Protein AF-A0A8T4CKK7-F1 (afdb_monomer_lite)

Foldseek 3Di:
DDDDDPDPPPPPPPPPPPPPPFDDFPEPEEAEAAFEKEFPEAQEDPGQEHYEYAAANYEYHPCQHEQEDQQDPRHESYEYDDPPAAHEHYEYENYEFENECERYEEDLSYEHYEYAHYEYYHYQAPEEYNYPHYEAFLYEYEPNHFYHDPAAHKAAFFFKDAPNDTDGGMGGYEYPPDDADDADPVQFHAAKDWTDDDPHIYIHRTYGPDHSVRIGTDDGDQQDFDDPDPPPDGPPVPRDPDDDDPDDDDDDDDDDDDDDDDDDDDDDDDDLQPFAAPLQPAPQLLSLLSSAAEEEQDPLQVVLSSNGGVRHDYQPPDDDPAAYEYAEDVVRHVVNVVCQVVAPFRAELPPVHPQKKKWTKDWDWDPPDSMTTIHMYIYQYHSDSNNSQLSSSVSSVDNHRDPHMFMWGQDPVGIDGD

Structure (mmCIF, N/CA/C/O backbone):
data_AF-A0A8T4CKK7-F1
#
_entry.id   AF-A0A8T4CKK7-F1
#
loop_
_atom_site.group_PDB
_atom_site.id
_atom_site.type_symbol
_atom_site.label_atom_id
_atom_site.label_alt_id
_atom_site.label_comp_id
_atom_site.label_asym_id
_atom_site.label_entity_id
_atom_site.label_seq_id
_atom_site.pdbx_PDB_ins_code
_atom_site.Cartn_x
_atom_site.Cartn_y
_atom_site.Cartn_z
_atom_site.occupancy
_atom_site.B_iso_or_equiv
_atom_site.auth_seq_id
_atom_site.auth_comp_id
_atom_site.auth_asym_id
_atom_site.auth_atom_id
_atom_site.pdbx_PDB_model_num
ATOM 1 N N . MET A 1 1 ? -18.896 74.310 10.306 1.00 35.25 1 MET A N 1
ATOM 2 C CA . MET A 1 1 ? -18.563 73.576 9.065 1.00 35.25 1 MET A CA 1
ATOM 3 C C . MET A 1 1 ? -17.239 72.853 9.279 1.00 35.25 1 MET A C 1
ATOM 5 O O . MET A 1 1 ? -16.317 73.516 9.717 1.00 35.25 1 MET A O 1
ATOM 9 N N . LYS A 1 2 ? -17.204 71.536 9.005 1.00 32.41 2 LYS A N 1
ATOM 10 C CA . LYS A 1 2 ? -16.038 70.664 8.698 1.00 32.41 2 LYS A CA 1
ATOM 11 C C . LYS A 1 2 ? -14.847 70.724 9.686 1.00 32.41 2 LYS A C 1
ATOM 13 O O . LYS A 1 2 ? -14.092 71.680 9.689 1.00 32.41 2 LYS A O 1
ATOM 18 N N . ARG A 1 3 ? -14.720 69.784 10.639 1.00 35.50 3 ARG A N 1
ATOM 19 C CA . ARG A 1 3 ? -14.014 68.477 10.517 1.00 35.50 3 ARG A CA 1
ATOM 20 C C . ARG A 1 3 ? -12.687 68.597 9.760 1.00 35.50 3 ARG A C 1
ATOM 22 O O . ARG A 1 3 ? -12.764 68.867 8.577 1.00 35.50 3 ARG A O 1
ATOM 29 N N . PHE A 1 4 ? -11.554 68.292 10.400 1.00 32.53 4 PHE A N 1
ATOM 30 C CA . PHE A 1 4 ? -10.566 67.327 9.890 1.00 32.53 4 PHE A CA 1
ATOM 31 C C . PHE A 1 4 ? -9.654 66.855 11.034 1.00 32.53 4 PHE A C 1
ATOM 33 O O . PHE A 1 4 ? -8.849 67.602 11.579 1.00 32.53 4 PHE A O 1
ATOM 40 N N . LEU A 1 5 ? -9.866 65.593 11.405 1.00 33.59 5 LEU A N 1
ATOM 41 C CA . LEU A 1 5 ? -8.996 64.763 12.225 1.00 33.59 5 LEU A CA 1
ATOM 42 C C . LEU A 1 5 ? -7.778 64.417 11.351 1.00 33.59 5 LEU A C 1
ATOM 44 O O . LEU A 1 5 ? -7.959 63.859 10.268 1.00 33.59 5 LEU A O 1
ATOM 48 N N . ILE A 1 6 ? -6.564 64.765 11.774 1.00 33.56 6 ILE A N 1
ATOM 49 C CA . ILE A 1 6 ? -5.338 64.292 11.118 1.00 33.56 6 ILE A CA 1
ATOM 50 C C . ILE A 1 6 ? -5.093 62.872 11.635 1.00 33.56 6 ILE A C 1
ATOM 52 O O . ILE A 1 6 ? -4.563 62.675 12.724 1.00 33.56 6 ILE A O 1
ATOM 56 N N . LEU A 1 7 ? -5.560 61.884 10.872 1.00 32.44 7 LEU A N 1
ATOM 57 C CA . LEU A 1 7 ? -5.192 60.481 11.034 1.00 32.44 7 LEU A CA 1
ATOM 58 C C . LEU A 1 7 ? -3.838 60.290 10.347 1.00 32.44 7 LEU A C 1
ATOM 60 O O . LEU A 1 7 ? -3.738 60.352 9.123 1.00 32.44 7 LEU A O 1
ATOM 64 N N . ALA A 1 8 ? -2.794 60.098 11.150 1.00 34.31 8 ALA A N 1
ATOM 65 C CA . ALA A 1 8 ? -1.511 59.613 10.672 1.00 34.31 8 ALA A CA 1
ATOM 66 C C . ALA A 1 8 ? -1.708 58.180 10.153 1.00 34.31 8 ALA A C 1
ATOM 68 O O . ALA A 1 8 ? -1.887 57.246 10.932 1.00 34.31 8 ALA A O 1
ATOM 69 N N . ILE A 1 9 ? -1.721 58.017 8.830 1.00 35.22 9 ILE A N 1
ATOM 70 C CA . ILE A 1 9 ? -1.641 56.708 8.185 1.00 35.22 9 ILE A CA 1
ATOM 71 C C . ILE A 1 9 ? -0.194 56.247 8.344 1.00 35.22 9 ILE A C 1
ATOM 73 O O . ILE A 1 9 ? 0.696 56.659 7.602 1.00 35.22 9 ILE A O 1
ATOM 77 N N . VAL A 1 10 ? 0.049 55.418 9.357 1.00 39.38 10 VAL A N 1
ATOM 78 C CA . VAL A 1 10 ? 1.228 54.556 9.392 1.00 39.38 10 VAL A CA 1
ATOM 79 C C . VAL A 1 10 ? 1.029 53.549 8.265 1.00 39.38 10 VAL A C 1
ATOM 81 O O . VAL A 1 10 ? 0.168 52.676 8.351 1.00 39.38 10 VAL A O 1
ATOM 84 N N . ALA A 1 11 ? 1.784 53.713 7.180 1.00 36.56 11 ALA A N 1
ATOM 85 C CA . ALA A 1 11 ? 1.929 52.696 6.153 1.00 36.56 11 ALA A CA 1
ATOM 86 C C . ALA A 1 11 ? 2.651 51.498 6.782 1.00 36.56 11 ALA A C 1
ATOM 88 O O . ALA A 1 11 ? 3.875 51.402 6.753 1.00 36.56 11 ALA A O 1
ATOM 89 N N . LEU A 1 12 ? 1.880 50.612 7.411 1.00 35.66 12 LEU A N 1
ATOM 90 C CA . LEU A 1 12 ? 2.336 49.279 7.756 1.00 35.66 12 LEU A CA 1
ATOM 91 C C . LEU A 1 12 ? 2.421 48.528 6.428 1.00 35.66 12 LEU A C 1
ATOM 93 O O . LEU A 1 12 ? 1.414 48.067 5.894 1.00 35.66 12 LEU A O 1
ATOM 97 N N . SER A 1 13 ? 3.616 48.507 5.842 1.00 38.84 13 SER A N 1
ATOM 98 C CA . SER A 1 13 ? 3.933 47.651 4.710 1.00 38.84 13 SER A CA 1
ATOM 99 C C . SER A 1 13 ? 3.631 46.213 5.121 1.00 38.84 13 SER A C 1
ATOM 101 O O . SER A 1 13 ? 4.407 45.596 5.852 1.00 38.84 13 SER A O 1
ATOM 103 N N . MET A 1 14 ? 2.482 45.695 4.686 1.00 38.72 14 MET A N 1
ATOM 104 C CA . MET A 1 14 ? 2.252 44.262 4.632 1.00 38.72 14 MET A CA 1
ATOM 105 C C . MET A 1 14 ? 3.340 43.700 3.722 1.00 38.72 14 MET A C 1
ATOM 107 O O . MET A 1 14 ? 3.298 43.865 2.504 1.00 38.72 14 MET A O 1
ATOM 111 N N . LEU A 1 15 ? 4.348 43.083 4.336 1.00 40.81 15 LEU A N 1
ATOM 112 C CA . LEU A 1 15 ? 5.078 42.004 3.699 1.00 40.81 15 LEU A CA 1
ATOM 113 C C . LEU A 1 15 ? 4.014 40.979 3.318 1.00 40.81 15 LEU A C 1
ATOM 115 O O . LEU A 1 15 ? 3.520 40.243 4.168 1.00 40.81 15 LEU A O 1
ATOM 119 N N . VAL A 1 16 ? 3.601 40.997 2.053 1.00 41.84 16 VAL A N 1
ATOM 120 C CA . VAL A 1 16 ? 2.969 39.831 1.454 1.00 41.84 16 VAL A CA 1
ATOM 121 C C . VAL A 1 16 ? 4.079 38.796 1.447 1.00 41.84 16 VAL A C 1
ATOM 123 O O . VAL A 1 16 ? 5.019 38.887 0.658 1.00 41.84 16 VAL A O 1
ATOM 126 N N . SER A 1 17 ? 4.041 37.882 2.413 1.00 51.69 17 SER A N 1
ATOM 127 C CA . SER A 1 17 ? 4.802 36.648 2.329 1.00 51.69 17 SER A CA 1
ATOM 128 C C . SER A 1 17 ? 4.442 36.049 0.978 1.00 51.69 17 SER A C 1
ATOM 130 O O . SER A 1 17 ? 3.274 35.764 0.722 1.00 51.69 17 SER A O 1
ATOM 132 N N . VAL A 1 18 ? 5.427 35.920 0.093 1.00 40.25 18 VAL A N 1
ATOM 133 C CA . VAL A 1 18 ? 5.294 35.061 -1.078 1.00 40.25 18 VAL A CA 1
ATOM 134 C C . VAL A 1 18 ? 5.070 33.667 -0.503 1.00 40.25 18 VAL A C 1
ATOM 136 O O . VAL A 1 18 ? 6.012 33.048 -0.012 1.00 40.25 18 VAL A O 1
ATOM 139 N N . SER A 1 19 ? 3.820 33.203 -0.458 1.00 53.53 19 SER A N 1
ATOM 140 C CA . SER A 1 19 ? 3.587 31.770 -0.369 1.00 53.53 19 SER A CA 1
ATOM 141 C C . SER A 1 19 ? 4.188 31.208 -1.644 1.00 53.53 19 SER A C 1
ATOM 143 O O . SER A 1 19 ? 3.794 31.623 -2.734 1.00 53.53 19 SER A O 1
ATOM 145 N N . ALA A 1 20 ? 5.187 30.335 -1.525 1.00 48.88 20 ALA A N 1
ATOM 146 C CA . ALA A 1 20 ? 5.527 29.477 -2.644 1.00 48.88 20 ALA A CA 1
ATOM 147 C C . ALA A 1 20 ? 4.218 28.801 -3.063 1.00 48.88 20 ALA A C 1
ATOM 149 O O . ALA A 1 20 ? 3.568 28.182 -2.217 1.00 48.88 20 ALA A O 1
ATOM 150 N N . ASP A 1 21 ? 3.784 29.015 -4.305 1.00 50.69 21 ASP A N 1
ATOM 151 C CA . ASP A 1 21 ? 2.619 28.321 -4.834 1.00 50.69 21 ASP A CA 1
ATOM 152 C C . ASP A 1 21 ? 2.888 26.824 -4.660 1.00 50.69 21 ASP A C 1
ATOM 154 O O . ASP A 1 21 ? 3.839 26.277 -5.226 1.00 50.69 21 ASP A O 1
ATOM 158 N N . ILE A 1 22 ? 2.113 26.178 -3.789 1.00 61.00 22 ILE A N 1
ATOM 159 C CA . ILE A 1 22 ? 2.188 24.736 -3.595 1.00 61.00 22 ILE A CA 1
ATOM 160 C C . ILE A 1 22 ? 1.810 24.111 -4.938 1.00 61.00 22 ILE A C 1
ATOM 162 O O . ILE A 1 22 ? 0.692 24.306 -5.415 1.00 61.00 22 ILE A O 1
ATOM 166 N N . TYR A 1 23 ? 2.744 23.393 -5.567 1.00 68.75 23 TYR A N 1
ATOM 167 C CA . TYR A 1 23 ? 2.458 22.683 -6.809 1.00 68.75 23 TYR A CA 1
ATOM 168 C C . TYR A 1 23 ? 1.458 21.559 -6.528 1.00 68.75 23 TYR A C 1
ATOM 170 O O . TYR A 1 23 ? 1.760 20.606 -5.808 1.00 68.75 23 TYR A O 1
ATOM 178 N N . ILE A 1 24 ? 0.266 21.692 -7.102 1.00 72.00 24 ILE A N 1
ATOM 179 C CA . ILE A 1 24 ? -0.783 20.677 -7.119 1.00 72.00 24 ILE A CA 1
ATOM 180 C C . ILE A 1 24 ? -0.839 20.162 -8.561 1.00 72.00 24 ILE A C 1
ATOM 182 O O . ILE A 1 24 ? -1.193 20.944 -9.446 1.00 72.00 24 ILE A O 1
ATOM 186 N N . PRO A 1 25 ? -0.456 18.902 -8.833 1.00 73.12 25 PRO A N 1
ATOM 187 C CA . PRO A 1 25 ? -0.495 18.376 -10.189 1.00 73.12 25 PRO A CA 1
ATOM 188 C C . PRO A 1 25 ? -1.942 18.265 -10.679 1.00 73.12 25 PRO A C 1
ATOM 190 O O . PRO A 1 25 ? -2.825 17.806 -9.950 1.00 73.12 25 PRO A O 1
ATOM 193 N N . GLU A 1 26 ? -2.184 18.633 -11.937 1.00 79.25 26 GLU A N 1
ATOM 194 C CA . GLU A 1 26 ? -3.434 18.289 -12.614 1.00 79.25 26 GLU A CA 1
ATOM 195 C C . GLU A 1 26 ? -3.418 16.787 -12.924 1.00 79.25 26 GLU A C 1
ATOM 197 O O . GLU A 1 26 ? -2.740 16.328 -13.848 1.00 79.25 26 GLU A O 1
ATOM 202 N N . ALA A 1 27 ? -4.134 16.014 -12.106 1.00 80.81 27 ALA A N 1
ATOM 203 C CA . ALA A 1 27 ? -4.193 14.564 -12.206 1.00 80.81 27 ALA A CA 1
ATOM 204 C C . ALA A 1 27 ? -5.548 14.082 -12.738 1.00 80.81 27 ALA A C 1
ATOM 206 O O . ALA A 1 27 ? -6.592 14.651 -12.421 1.00 80.81 27 ALA A O 1
ATOM 207 N N . ASN A 1 28 ? -5.552 13.006 -13.530 1.00 83.88 28 ASN A N 1
ATOM 208 C CA . ASN A 1 28 ? -6.786 12.283 -13.866 1.00 83.88 28 ASN A CA 1
ATOM 209 C C . ASN A 1 28 ? -7.446 11.681 -12.617 1.00 83.88 28 ASN A C 1
ATOM 211 O O . ASN A 1 28 ? -8.664 11.515 -12.576 1.00 83.88 28 ASN A O 1
ATOM 215 N N . MET A 1 29 ? -6.638 11.368 -11.605 1.00 87.19 29 MET A N 1
ATOM 216 C CA . MET A 1 29 ? -7.072 10.759 -10.362 1.00 87.19 29 MET A CA 1
ATOM 217 C C . MET A 1 29 ? -6.232 11.261 -9.192 1.00 87.19 29 MET A C 1
ATOM 219 O O . MET A 1 29 ? -5.007 11.285 -9.276 1.00 87.19 29 MET A O 1
ATOM 223 N N . THR A 1 30 ? -6.891 11.597 -8.085 1.00 91.62 30 THR A N 1
ATOM 224 C CA . THR A 1 30 ? -6.235 12.009 -6.840 1.00 91.62 30 THR A CA 1
ATOM 225 C C . THR A 1 30 ? -6.641 11.067 -5.714 1.00 91.62 30 THR A C 1
ATOM 227 O O . THR A 1 30 ? -7.827 10.916 -5.430 1.00 91.62 30 THR A O 1
ATOM 230 N N . ILE A 1 31 ? -5.653 10.457 -5.064 1.00 89.88 31 ILE A N 1
ATOM 231 C CA . ILE A 1 31 ? -5.791 9.653 -3.852 1.00 89.88 31 ILE A CA 1
ATOM 232 C C . ILE A 1 31 ? -5.225 10.468 -2.693 1.00 89.88 31 ILE A C 1
ATOM 234 O O . ILE A 1 31 ? -4.009 10.615 -2.551 1.00 89.88 31 ILE A O 1
ATOM 238 N N . ASN A 1 32 ? -6.128 11.007 -1.881 1.00 89.31 32 ASN A N 1
ATOM 239 C CA . ASN A 1 32 ? -5.813 11.924 -0.787 1.00 89.31 32 ASN A CA 1
ATOM 240 C C . ASN A 1 32 ? -6.230 11.432 0.595 1.00 89.31 32 ASN A C 1
ATOM 242 O O . ASN A 1 32 ? -6.156 12.175 1.571 1.00 89.31 32 ASN A O 1
ATOM 246 N N . GLU A 1 33 ? -6.605 10.161 0.687 1.00 79.88 33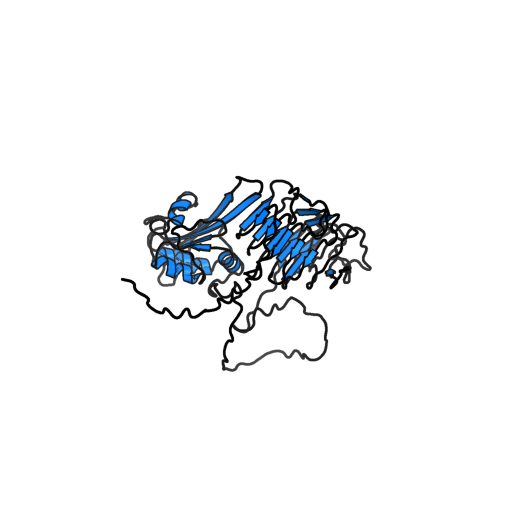 GLU A N 1
ATOM 247 C CA . GLU A 1 33 ? -7.031 9.517 1.923 1.00 79.88 33 GLU A CA 1
ATOM 248 C C . GLU A 1 33 ? -6.485 8.091 1.985 1.00 79.88 33 GLU A C 1
ATOM 250 O O . GLU A 1 33 ? -6.297 7.441 0.949 1.00 79.88 33 GLU A O 1
ATOM 255 N N . SER A 1 34 ? -6.254 7.595 3.200 1.00 80.00 34 SER A N 1
ATOM 256 C CA . SER A 1 34 ? -5.804 6.221 3.426 1.00 80.00 34 SER A CA 1
ATOM 257 C C . SER A 1 34 ? -6.845 5.204 2.953 1.00 80.00 34 SER A C 1
ATOM 259 O O . SER A 1 34 ? -8.048 5.475 2.916 1.00 80.00 34 SER A O 1
ATOM 261 N N . GLY A 1 35 ? -6.383 4.007 2.597 1.00 73.44 35 GLY A N 1
ATOM 262 C CA . GLY A 1 35 ? -7.256 2.922 2.160 1.00 73.44 35 GLY A CA 1
ATOM 263 C C . GLY A 1 35 ? -6.690 2.121 0.997 1.00 73.44 35 GLY A C 1
ATOM 264 O O . GLY A 1 35 ? -5.565 2.325 0.544 1.00 73.44 35 GLY A O 1
ATOM 265 N N . THR A 1 36 ? -7.492 1.175 0.522 1.00 81.44 36 THR A N 1
ATOM 266 C CA . THR A 1 36 ? -7.183 0.332 -0.632 1.00 81.44 36 THR A CA 1
ATOM 267 C C . THR A 1 36 ? -8.036 0.748 -1.822 1.00 81.44 36 THR A C 1
ATOM 269 O O . THR A 1 36 ? -9.261 0.745 -1.753 1.00 81.44 36 THR A O 1
ATOM 272 N N . TYR A 1 37 ? -7.385 1.071 -2.926 1.00 84.50 37 TYR A N 1
ATOM 273 C CA . TYR A 1 37 ? -7.966 1.556 -4.166 1.00 84.50 37 TYR A CA 1
ATOM 274 C C . TYR A 1 37 ? -7.699 0.517 -5.245 1.00 84.50 37 TYR A C 1
ATOM 276 O O . TYR A 1 37 ? -6.540 0.223 -5.531 1.00 84.50 37 TYR A O 1
ATOM 284 N N . VAL A 1 38 ? -8.757 -0.048 -5.820 1.00 85.25 38 VAL A N 1
ATOM 285 C CA . VAL A 1 38 ? -8.654 -1.042 -6.892 1.00 85.25 38 VAL A CA 1
ATOM 286 C C . VAL A 1 38 ? -9.180 -0.438 -8.183 1.00 85.25 38 VAL A C 1
ATOM 288 O O . VAL A 1 38 ? -10.335 -0.012 -8.225 1.00 85.25 38 VAL A O 1
ATOM 291 N N . LEU A 1 39 ? -8.363 -0.390 -9.234 1.00 87.50 39 LEU A N 1
ATOM 292 C CA . LEU A 1 39 ? -8.848 0.067 -10.537 1.00 87.50 39 LEU A CA 1
ATOM 293 C C . LEU A 1 39 ? -9.867 -0.930 -11.099 1.00 87.50 39 LEU A C 1
ATOM 295 O O . LEU A 1 39 ? -9.660 -2.143 -11.032 1.00 87.50 39 LEU A O 1
ATOM 299 N N . SER A 1 40 ? -10.963 -0.416 -11.658 1.00 88.56 40 SER A N 1
ATOM 300 C CA . SER A 1 40 ? -11.963 -1.231 -12.361 1.00 88.56 40 SER A CA 1
ATOM 301 C C . SER A 1 40 ? -11.922 -1.066 -13.880 1.00 88.56 40 SER A C 1
ATOM 303 O O . SER A 1 40 ? -12.637 -1.767 -14.595 1.00 88.56 40 SER A O 1
ATOM 305 N N . GLU A 1 41 ? -11.136 -0.112 -14.374 1.00 88.81 41 GLU A N 1
ATOM 306 C CA . GLU A 1 41 ? -10.922 0.148 -15.792 1.00 88.81 41 GLU A CA 1
ATOM 307 C C . GLU A 1 41 ? -9.545 0.777 -16.037 1.00 88.81 41 GLU A C 1
ATOM 309 O O . GLU A 1 41 ? -8.863 1.216 -15.108 1.00 88.81 41 GLU A O 1
ATOM 314 N N . ASP A 1 42 ? -9.142 0.815 -17.305 1.00 90.88 42 ASP A N 1
ATOM 315 C CA . ASP A 1 42 ? -7.901 1.459 -17.724 1.00 90.88 42 ASP A CA 1
ATOM 316 C C . ASP A 1 42 ? -8.006 2.987 -17.606 1.00 90.88 42 ASP A C 1
ATOM 318 O O . ASP A 1 42 ? -9.015 3.596 -17.967 1.00 90.88 42 ASP A O 1
ATOM 322 N N . ILE A 1 43 ? -6.921 3.629 -17.175 1.00 87.69 43 ILE A N 1
ATOM 323 C CA . ILE A 1 43 ? -6.781 5.083 -17.150 1.00 87.69 43 ILE A CA 1
ATOM 324 C C . ILE A 1 43 ? -6.107 5.538 -18.443 1.00 87.69 43 ILE A C 1
ATOM 326 O O . ILE A 1 43 ? -4.906 5.345 -18.656 1.00 87.69 43 ILE A O 1
ATOM 330 N N . LEU A 1 44 ? -6.899 6.185 -19.299 1.00 84.44 44 LEU A N 1
ATOM 331 C CA . LEU A 1 44 ? -6.438 6.841 -20.520 1.00 84.44 44 LEU A CA 1
ATOM 332 C C . LEU A 1 44 ? -6.254 8.337 -20.238 1.00 84.44 44 LEU A C 1
ATOM 334 O O . LEU A 1 44 ? -7.227 9.076 -20.071 1.00 84.44 44 LEU A O 1
ATOM 338 N N . THR A 1 45 ? -5.004 8.782 -20.136 1.00 70.12 45 THR A N 1
ATOM 339 C CA . THR A 1 45 ? -4.689 10.100 -19.568 1.00 70.12 45 THR A CA 1
ATOM 340 C C . THR A 1 45 ? -4.690 11.206 -20.626 1.00 70.12 45 THR A C 1
ATOM 342 O O . THR A 1 45 ? -4.076 11.072 -21.684 1.00 70.12 45 THR A O 1
ATOM 345 N N . LEU A 1 46 ? -5.348 12.328 -20.305 1.00 63.72 46 LEU A N 1
ATOM 346 C CA . LEU A 1 46 ? -5.294 13.594 -21.055 1.00 63.72 46 LEU A CA 1
ATOM 347 C C . LEU A 1 46 ? -4.513 14.697 -20.311 1.00 63.72 46 LEU A C 1
ATOM 349 O O . LEU A 1 46 ? -4.135 15.684 -20.938 1.00 63.72 46 LEU A O 1
ATOM 353 N N . ASN A 1 47 ? -4.286 14.531 -19.002 1.00 72.38 47 ASN A N 1
ATOM 354 C CA . ASN A 1 47 ? -3.615 15.492 -18.125 1.00 72.38 47 ASN A CA 1
ATOM 355 C C . ASN A 1 47 ? -2.114 15.193 -17.956 1.00 72.38 47 ASN A C 1
ATOM 357 O O . ASN A 1 47 ? -1.597 14.181 -18.431 1.00 72.38 47 ASN A O 1
ATOM 361 N N . GLU A 1 48 ? -1.406 16.079 -17.248 1.00 83.75 48 GLU A N 1
ATOM 362 C CA . GLU A 1 48 ? 0.025 15.925 -16.959 1.00 83.75 48 GLU A CA 1
ATOM 363 C C . GLU A 1 48 ? 0.315 14.747 -16.018 1.00 83.75 48 GLU A C 1
ATOM 365 O O . GLU A 1 48 ? 1.380 14.143 -16.121 1.00 83.75 48 GLU A O 1
ATOM 370 N N . THR A 1 49 ? -0.609 14.397 -15.114 1.00 90.31 49 THR A N 1
ATOM 371 C CA . THR A 1 49 ? -0.456 13.265 -14.187 1.00 90.31 49 THR A CA 1
ATOM 372 C C . THR A 1 49 ? -1.593 12.252 -14.336 1.00 90.31 49 THR A C 1
ATOM 374 O O . THR A 1 49 ? -2.764 12.627 -14.378 1.00 90.31 49 THR A O 1
ATOM 377 N N . GLY A 1 50 ? -1.275 10.956 -14.376 1.00 92.25 50 GLY A N 1
ATOM 378 C CA . GLY A 1 50 ? -2.280 9.889 -14.344 1.00 92.25 50 GLY A CA 1
ATOM 379 C C . GLY A 1 50 ? -2.942 9.792 -12.971 1.00 92.25 50 GLY A C 1
ATOM 380 O O . GLY A 1 50 ? -4.093 10.185 -12.788 1.00 92.25 50 GLY A O 1
ATOM 381 N N . ILE A 1 51 ? -2.188 9.312 -11.986 1.00 94.62 51 ILE A N 1
ATOM 382 C CA . ILE A 1 51 ? -2.637 9.169 -10.598 1.00 94.62 51 ILE A CA 1
ATOM 383 C C . ILE A 1 51 ? -1.709 9.973 -9.691 1.00 94.62 51 ILE A C 1
ATOM 385 O O . ILE A 1 51 ? -0.494 9.792 -9.705 1.00 94.62 51 ILE A O 1
ATOM 389 N N . TRP A 1 52 ? -2.276 10.837 -8.860 1.00 95.25 52 TRP A N 1
ATOM 390 C CA . TRP A 1 52 ? -1.561 11.519 -7.793 1.00 95.25 52 TRP A CA 1
ATOM 391 C C . TRP A 1 52 ? -1.946 10.936 -6.435 1.00 95.25 52 TRP A C 1
ATOM 393 O O . TRP A 1 52 ? -3.112 10.960 -6.056 1.00 95.25 52 TRP A O 1
ATOM 403 N N . ILE A 1 53 ? -0.964 10.429 -5.694 1.00 95.75 53 ILE A N 1
ATOM 404 C CA . ILE A 1 53 ? -1.112 9.956 -4.318 1.00 95.75 53 ILE A CA 1
ATOM 405 C C . ILE A 1 53 ? -0.461 10.987 -3.394 1.00 95.75 53 ILE A C 1
ATOM 407 O O . ILE A 1 53 ? 0.747 11.224 -3.474 1.00 95.75 53 ILE A O 1
ATOM 411 N N . ASN A 1 54 ? -1.250 11.600 -2.512 1.00 94.56 54 ASN A N 1
ATOM 412 C CA . ASN A 1 54 ? -0.764 12.580 -1.534 1.00 94.56 54 ASN A CA 1
ATOM 413 C C . ASN A 1 54 ? -1.119 12.229 -0.078 1.00 94.56 54 ASN A C 1
ATOM 415 O O . ASN A 1 54 ? -1.033 13.088 0.801 1.00 94.56 54 ASN A O 1
ATOM 419 N N . ALA A 1 55 ? -1.460 10.962 0.168 1.00 85.75 55 ALA A N 1
ATOM 420 C CA . ALA A 1 55 ? -1.781 10.416 1.480 1.00 85.75 55 ALA A CA 1
ATOM 421 C C . ALA A 1 55 ? -0.950 9.172 1.819 1.00 85.75 55 ALA A C 1
ATOM 423 O O . ALA A 1 55 ? -0.534 8.415 0.941 1.00 85.75 55 ALA A O 1
ATOM 424 N N . SER A 1 56 ? -0.742 8.968 3.119 1.00 82.19 56 SER A N 1
ATOM 425 C CA . SER A 1 56 ? -0.100 7.784 3.697 1.00 82.19 56 SER A CA 1
ATOM 426 C C . SER A 1 56 ? -1.062 6.597 3.782 1.00 82.19 56 SER A C 1
ATOM 428 O O . SER A 1 56 ? -2.281 6.772 3.802 1.00 82.19 56 SER A O 1
ATOM 430 N N . ASN A 1 57 ? -0.513 5.391 3.946 1.00 75.50 57 ASN A N 1
ATOM 431 C CA . ASN A 1 57 ? -1.271 4.154 4.166 1.00 75.50 57 ASN A CA 1
ATOM 432 C C . ASN A 1 57 ? -2.257 3.848 3.029 1.00 75.50 57 ASN A C 1
ATOM 434 O O . ASN A 1 57 ? -3.447 3.592 3.239 1.00 75.50 57 ASN A O 1
ATOM 438 N N . VAL A 1 58 ? -1.733 3.918 1.809 1.00 84.81 58 VAL A N 1
ATOM 439 C CA . VAL A 1 58 ? -2.474 3.704 0.568 1.00 84.81 58 VAL A CA 1
ATOM 440 C C . VAL A 1 58 ? -2.023 2.397 -0.061 1.00 84.81 58 VAL A C 1
ATOM 442 O O . VAL A 1 58 ? -0.829 2.173 -0.245 1.00 84.81 58 VAL A O 1
ATOM 445 N N . ILE A 1 59 ? -2.975 1.556 -0.451 1.00 87.38 59 ILE A N 1
ATOM 446 C CA . ILE A 1 59 ? -2.737 0.450 -1.377 1.00 87.38 59 ILE A CA 1
ATOM 447 C C . ILE A 1 59 ? -3.433 0.802 -2.685 1.00 87.38 59 ILE A C 1
ATOM 449 O O . ILE A 1 59 ? -4.654 0.854 -2.730 1.00 87.38 59 ILE A O 1
ATOM 453 N N . LEU A 1 60 ? -2.672 1.027 -3.747 1.00 94.31 60 LEU A N 1
ATOM 454 C CA . LEU A 1 60 ? -3.174 1.111 -5.110 1.00 94.31 60 LEU A CA 1
ATOM 455 C C . LEU A 1 60 ? -2.959 -0.245 -5.790 1.00 94.31 60 LEU A C 1
ATOM 457 O O . LEU A 1 60 ? -1.828 -0.637 -6.074 1.00 94.31 60 LEU A O 1
ATOM 461 N N . ASP A 1 61 ? -4.050 -0.960 -6.035 1.00 93.00 61 ASP A N 1
ATOM 462 C CA . ASP A 1 61 ? -4.079 -2.211 -6.785 1.00 93.00 61 ASP A CA 1
ATOM 463 C C . ASP A 1 61 ? -4.650 -1.946 -8.180 1.00 93.00 61 ASP A C 1
ATOM 465 O O . ASP A 1 61 ? -5.822 -1.620 -8.353 1.00 93.00 61 ASP A O 1
ATOM 469 N N . GLY A 1 62 ? -3.819 -2.072 -9.204 1.00 92.50 62 GLY A N 1
ATOM 470 C CA . GLY A 1 62 ? -4.264 -1.886 -10.574 1.00 92.50 62 GLY A CA 1
ATOM 471 C C . GLY A 1 62 ? -5.175 -2.979 -11.089 1.00 92.50 62 GLY A C 1
ATOM 472 O O . GLY A 1 62 ? -5.789 -2.776 -12.126 1.00 92.50 62 GLY A O 1
ATOM 473 N N . ASN A 1 63 ? -5.251 -4.140 -10.429 1.00 92.06 63 ASN A N 1
ATOM 474 C CA . ASN A 1 63 ? -6.003 -5.291 -10.926 1.00 92.06 63 ASN A CA 1
ATOM 475 C C . ASN A 1 63 ? -5.673 -5.642 -12.401 1.00 92.06 63 ASN A C 1
ATOM 477 O O . ASN A 1 63 ? -6.522 -6.081 -13.172 1.00 92.06 63 ASN A O 1
ATOM 481 N N . ASN A 1 64 ? -4.408 -5.442 -12.786 1.00 93.69 64 ASN A N 1
ATOM 482 C CA . ASN A 1 64 ? -3.844 -5.571 -14.134 1.00 93.69 64 ASN A CA 1
ATOM 483 C C . ASN A 1 64 ? -4.344 -4.557 -15.180 1.00 93.69 64 ASN A C 1
ATOM 485 O O . ASN A 1 64 ? -4.077 -4.740 -16.372 1.00 93.69 64 ASN A O 1
ATOM 489 N N . HIS A 1 65 ? -5.021 -3.488 -14.759 1.00 95.81 65 HIS A N 1
ATOM 490 C CA . HIS A 1 65 ? -5.392 -2.373 -15.626 1.00 95.81 65 HIS A CA 1
ATOM 491 C C . HIS A 1 65 ? -4.195 -1.514 -16.036 1.00 95.81 65 HIS A C 1
ATOM 493 O O . HIS A 1 65 ? -3.108 -1.548 -15.444 1.00 95.81 65 HIS A O 1
ATOM 499 N N . ILE A 1 66 ? -4.418 -0.743 -17.096 1.00 95.12 66 ILE A N 1
ATOM 500 C CA . ILE A 1 66 ? -3.413 0.098 -17.733 1.00 95.12 66 ILE A CA 1
ATOM 501 C C . ILE A 1 66 ? -3.538 1.537 -17.234 1.00 95.12 66 ILE A C 1
ATOM 503 O O . ILE A 1 66 ? -4.624 2.104 -17.229 1.00 95.12 66 ILE A O 1
ATOM 507 N N . VAL A 1 67 ? -2.411 2.166 -16.911 1.00 94.75 67 VAL A N 1
ATOM 508 C CA . VAL A 1 67 ? -2.279 3.619 -16.760 1.00 94.75 67 VAL A CA 1
ATOM 509 C C . VAL A 1 67 ? -1.401 4.114 -17.901 1.00 94.75 67 VAL A C 1
ATOM 511 O O . VAL A 1 67 ? -0.176 3.968 -17.869 1.00 94.75 67 VAL A O 1
ATOM 514 N N . THR A 1 68 ? -2.026 4.664 -18.945 1.00 92.69 68 THR A N 1
ATOM 515 C CA . THR A 1 68 ? -1.317 5.092 -20.160 1.00 92.69 68 THR A CA 1
ATOM 516 C C . THR A 1 68 ? -1.364 6.599 -20.354 1.00 92.69 68 THR A C 1
ATOM 518 O O . THR A 1 68 ? -2.414 7.235 -20.212 1.00 92.69 68 THR A O 1
ATOM 521 N N . GLY A 1 69 ? -0.209 7.153 -20.712 1.00 87.44 69 GLY A N 1
ATOM 522 C CA . GLY A 1 69 ? -0.046 8.530 -21.154 1.00 87.44 69 GLY A CA 1
ATOM 523 C C . GLY A 1 69 ? 0.021 8.635 -22.678 1.00 87.44 69 GLY A C 1
ATOM 524 O O . GLY A 1 69 ? -0.318 7.703 -23.411 1.00 87.44 69 GLY A O 1
ATOM 525 N N . ASN A 1 70 ? 0.479 9.792 -23.152 1.00 78.56 70 ASN A N 1
ATOM 526 C CA . ASN A 1 70 ? 0.701 10.121 -24.565 1.00 78.56 70 ASN A CA 1
ATOM 527 C C . ASN A 1 70 ? 2.183 10.426 -24.886 1.00 78.56 70 ASN A C 1
ATOM 529 O O . ASN A 1 70 ? 2.482 10.950 -25.958 1.00 78.56 70 ASN A O 1
ATOM 533 N N . SER A 1 71 ? 3.098 10.130 -23.955 1.00 67.56 71 SER A N 1
ATOM 534 C CA . SER A 1 71 ? 4.550 10.344 -24.049 1.00 67.56 71 SER A CA 1
ATOM 535 C C . SER A 1 71 ? 4.986 11.769 -24.450 1.00 67.56 71 SER A C 1
ATOM 537 O O . SER A 1 71 ? 6.000 11.949 -25.129 1.00 67.56 71 SER A O 1
ATOM 539 N N . THR A 1 72 ? 4.244 12.809 -24.051 1.00 68.38 72 THR A N 1
ATOM 540 C CA . THR A 1 72 ? 4.677 14.208 -24.226 1.00 68.38 72 THR A CA 1
ATOM 541 C C . THR A 1 72 ? 5.610 14.660 -23.100 1.00 68.38 72 THR A C 1
ATOM 543 O O . THR A 1 72 ? 5.534 14.152 -21.983 1.00 68.38 72 THR A O 1
ATOM 546 N N . SER A 1 73 ? 6.464 15.659 -23.356 1.00 64.31 73 SER A N 1
ATOM 547 C CA . SER A 1 73 ? 7.413 16.168 -22.357 1.00 64.31 73 SER A CA 1
ATOM 548 C C . SER A 1 73 ? 6.700 16.609 -21.071 1.00 64.31 73 SER A C 1
ATOM 550 O O . SER A 1 73 ? 5.834 17.482 -21.147 1.00 64.31 73 SER A O 1
ATOM 552 N N . LYS A 1 74 ? 7.148 16.083 -19.920 1.00 68.00 74 LYS A N 1
ATOM 553 C CA . LYS A 1 74 ? 6.710 16.396 -18.540 1.00 68.00 74 LYS A CA 1
ATOM 554 C C . LYS A 1 74 ? 5.478 15.662 -17.987 1.00 68.00 74 LYS A C 1
ATOM 556 O O . LYS A 1 74 ? 5.009 16.050 -16.921 1.00 68.00 74 LYS A O 1
ATOM 561 N N . ASN A 1 75 ? 4.975 14.606 -18.628 1.00 85.75 75 ASN A N 1
ATOM 562 C CA . ASN A 1 75 ? 3.879 13.821 -18.047 1.00 85.75 75 ASN A CA 1
ATOM 563 C C . ASN A 1 75 ? 4.378 12.713 -17.083 1.00 85.75 75 ASN A C 1
ATOM 565 O O . ASN A 1 75 ? 5.456 12.144 -17.266 1.00 85.75 75 ASN A O 1
ATOM 569 N N . THR A 1 76 ? 3.605 12.421 -16.033 1.00 93.38 76 THR A N 1
ATOM 570 C CA . THR A 1 76 ? 3.913 11.408 -15.006 1.00 93.38 76 THR A CA 1
ATOM 571 C C . THR A 1 76 ? 2.767 10.409 -14.864 1.00 93.38 76 THR A C 1
ATOM 573 O O . THR A 1 76 ? 1.626 10.813 -14.655 1.00 93.38 76 THR A O 1
ATOM 576 N N . GLY A 1 77 ? 3.053 9.108 -14.913 1.00 95.12 77 GLY A N 1
ATOM 577 C CA . GLY A 1 77 ? 2.025 8.078 -14.753 1.00 95.12 77 GLY A CA 1
ATOM 578 C C . GLY A 1 77 ? 1.435 8.072 -13.354 1.00 95.12 77 GLY A C 1
ATOM 579 O O . GLY A 1 77 ? 0.236 8.290 -13.175 1.00 95.12 77 GLY A O 1
ATOM 580 N N . ILE A 1 78 ? 2.290 7.880 -12.353 1.00 97.31 78 ILE A N 1
ATOM 581 C CA . ILE A 1 78 ? 1.914 7.916 -10.941 1.00 97.31 78 ILE A CA 1
ATOM 582 C C . ILE A 1 78 ? 2.875 8.832 -10.193 1.00 97.31 78 ILE A C 1
ATOM 584 O O . ILE A 1 78 ? 4.083 8.612 -10.204 1.00 97.31 78 ILE A O 1
ATOM 588 N N . SER A 1 79 ? 2.341 9.852 -9.529 1.00 96.75 79 SER A N 1
ATOM 589 C CA . SER A 1 79 ? 3.105 10.767 -8.682 1.00 96.75 79 SER A CA 1
ATOM 590 C C . SER A 1 79 ? 2.766 10.518 -7.217 1.00 96.75 79 SER A C 1
ATOM 592 O O . SER A 1 79 ? 1.602 10.615 -6.837 1.00 96.75 79 SER A O 1
ATOM 594 N N . VAL A 1 80 ? 3.769 10.252 -6.382 1.00 97.19 80 VAL A N 1
ATOM 595 C CA . VAL A 1 80 ? 3.621 10.142 -4.924 1.00 97.19 80 VAL A CA 1
ATOM 596 C C . VAL A 1 80 ? 4.345 11.311 -4.274 1.00 97.19 80 VAL A C 1
ATOM 598 O O . VAL A 1 80 ? 5.575 11.342 -4.216 1.00 97.19 80 VAL A O 1
ATOM 601 N N . TYR A 1 81 ? 3.581 12.314 -3.845 1.00 93.88 81 TYR A N 1
ATOM 602 C CA . TYR A 1 81 ? 4.128 13.545 -3.280 1.00 93.88 81 TYR A CA 1
ATOM 603 C C . TYR A 1 81 ? 3.058 14.351 -2.548 1.00 93.88 81 TYR A C 1
ATOM 605 O O . TYR A 1 81 ? 1.920 14.457 -3.004 1.00 93.88 81 TYR A O 1
ATOM 613 N N . ASN A 1 82 ? 3.454 14.992 -1.454 1.00 87.81 82 ASN A N 1
ATOM 614 C CA . ASN A 1 82 ? 2.671 16.015 -0.769 1.00 87.81 82 ASN A CA 1
ATOM 615 C C . ASN A 1 82 ? 3.624 17.145 -0.356 1.00 87.81 82 ASN A C 1
ATOM 617 O O . ASN A 1 82 ? 4.711 16.881 0.143 1.00 87.81 82 ASN A O 1
ATOM 621 N N . ALA A 1 83 ? 3.258 18.403 -0.589 1.00 82.31 83 ALA A N 1
ATOM 622 C CA . ALA A 1 83 ? 4.127 19.530 -0.253 1.00 82.31 83 ALA A CA 1
ATOM 623 C C . ALA A 1 83 ? 4.194 19.828 1.252 1.00 82.31 83 ALA A C 1
ATOM 625 O O . ALA A 1 83 ? 5.161 20.433 1.711 1.00 82.31 83 ALA A O 1
ATOM 626 N N . ASN A 1 84 ? 3.168 19.428 2.004 1.00 80.25 84 ASN A N 1
ATOM 627 C CA . ASN A 1 84 ? 2.976 19.843 3.392 1.00 80.25 84 ASN A CA 1
ATOM 628 C C . ASN A 1 84 ? 3.318 18.740 4.394 1.00 80.25 84 ASN A C 1
ATOM 630 O O . ASN A 1 84 ? 3.777 19.041 5.493 1.00 80.25 84 ASN A O 1
ATOM 634 N N . ASP A 1 85 ? 3.129 17.480 4.005 1.00 80.19 85 ASP A N 1
ATOM 635 C CA . ASP A 1 85 ? 3.203 16.340 4.915 1.00 80.19 85 ASP A CA 1
ATOM 636 C C . ASP A 1 85 ? 4.142 15.255 4.397 1.00 80.19 85 ASP A C 1
ATOM 638 O O . ASP A 1 85 ? 4.338 15.090 3.193 1.00 80.19 85 ASP A O 1
ATOM 642 N N . LYS A 1 86 ? 4.716 14.479 5.319 1.00 85.38 86 LYS A N 1
ATOM 643 C CA . LYS A 1 86 ? 5.411 13.235 4.971 1.00 85.38 86 LYS A CA 1
ATOM 644 C C . LYS A 1 86 ? 4.391 12.190 4.519 1.00 85.38 86 LYS A C 1
ATOM 646 O O . LYS A 1 86 ? 3.309 12.103 5.094 1.00 85.38 86 LYS A O 1
ATOM 651 N N . ILE A 1 87 ? 4.756 11.382 3.529 1.00 85.62 87 ILE A N 1
ATOM 652 C CA . ILE A 1 87 ? 3.945 10.247 3.076 1.00 85.62 87 ILE A CA 1
ATOM 653 C C . ILE A 1 87 ? 4.650 8.960 3.479 1.00 85.62 87 ILE A C 1
ATOM 655 O O . ILE A 1 87 ? 5.830 8.784 3.184 1.00 85.62 87 ILE A O 1
ATOM 659 N N . GLU A 1 88 ? 3.922 8.048 4.114 1.00 82.81 88 GLU A N 1
ATOM 660 C CA . GLU A 1 88 ? 4.463 6.766 4.562 1.00 82.81 88 GLU A CA 1
ATOM 661 C C . GLU A 1 88 ? 3.529 5.603 4.203 1.00 82.81 88 GLU A C 1
ATOM 663 O O . GLU A 1 88 ? 2.315 5.782 4.090 1.00 82.81 88 GLU A O 1
ATOM 668 N N . ASN A 1 89 ? 4.084 4.398 4.058 1.00 76.94 89 ASN A N 1
ATOM 669 C CA . ASN A 1 89 ? 3.331 3.146 3.904 1.00 76.94 89 ASN A CA 1
ATOM 670 C C . ASN A 1 89 ? 2.437 3.122 2.651 1.00 76.94 89 ASN A C 1
ATOM 672 O O . ASN A 1 89 ? 1.224 2.926 2.732 1.00 76.94 89 ASN A O 1
ATOM 676 N N . VAL A 1 90 ? 3.029 3.326 1.476 1.00 90.62 90 VAL A N 1
ATOM 6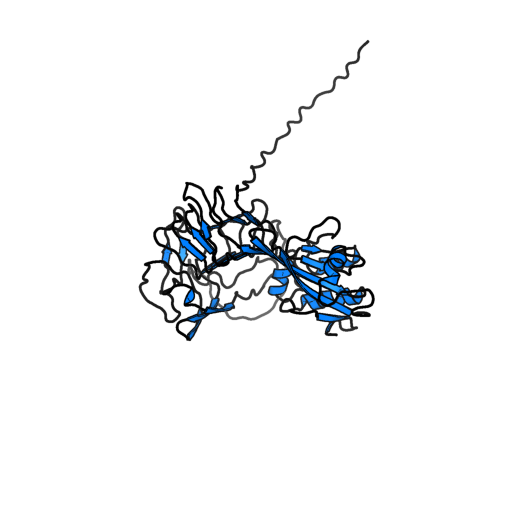77 C CA . VAL A 1 90 ? 2.307 3.260 0.194 1.00 90.62 90 VAL A CA 1
ATOM 678 C C . VAL A 1 90 ? 2.664 1.966 -0.529 1.00 90.62 90 VAL A C 1
ATOM 680 O O . VAL A 1 90 ? 3.833 1.618 -0.633 1.00 90.62 90 VAL A O 1
ATOM 683 N N . THR A 1 91 ? 1.677 1.242 -1.048 1.00 94.06 91 THR A N 1
ATOM 684 C CA . THR A 1 91 ? 1.883 0.077 -1.920 1.00 94.06 91 THR A CA 1
ATOM 685 C C . THR A 1 91 ? 1.221 0.324 -3.266 1.00 94.06 91 THR A C 1
ATOM 687 O O . THR A 1 91 ? 0.033 0.614 -3.314 1.00 94.06 91 THR A O 1
ATOM 690 N N . ILE A 1 92 ? 1.966 0.173 -4.355 1.00 98.50 92 ILE A N 1
ATOM 691 C CA . ILE A 1 92 ? 1.476 0.235 -5.734 1.00 98.50 92 ILE A CA 1
ATOM 692 C C . ILE A 1 92 ? 1.737 -1.130 -6.367 1.00 98.50 92 ILE A C 1
ATOM 694 O O . ILE A 1 92 ? 2.873 -1.607 -6.349 1.00 98.50 92 ILE A O 1
ATOM 698 N N . LYS A 1 93 ? 0.702 -1.781 -6.903 1.00 97.94 93 LYS A N 1
ATOM 699 C CA . LYS A 1 93 ? 0.847 -3.125 -7.471 1.00 97.94 93 LYS A CA 1
ATOM 700 C C . LYS A 1 93 ? -0.113 -3.433 -8.606 1.00 97.94 93 LYS A C 1
ATOM 702 O O . LYS A 1 93 ? -1.153 -2.792 -8.721 1.00 97.94 93 LYS A O 1
ATOM 707 N N . ASN A 1 94 ? 0.204 -4.473 -9.377 1.00 97.25 94 ASN A N 1
ATOM 708 C CA . ASN A 1 94 ? -0.666 -5.058 -10.403 1.00 97.25 94 ASN A CA 1
ATOM 709 C C . ASN A 1 94 ? -1.082 -4.046 -11.485 1.00 97.25 94 ASN A C 1
ATOM 711 O O . ASN A 1 94 ? -2.257 -3.971 -11.837 1.00 97.25 94 ASN A O 1
ATOM 715 N N . LEU A 1 95 ? -0.150 -3.232 -11.985 1.00 97.69 95 LEU A N 1
ATOM 716 C CA . LEU A 1 95 ? -0.417 -2.186 -12.981 1.00 97.69 95 LEU A CA 1
ATOM 717 C C . LEU A 1 95 ? 0.444 -2.358 -14.225 1.00 97.69 95 LEU A C 1
ATOM 719 O O . LEU A 1 95 ? 1.609 -2.730 -14.126 1.00 97.69 95 LEU A O 1
ATOM 723 N N . LYS A 1 96 ? -0.097 -1.974 -15.382 1.00 98.25 96 LYS A N 1
ATOM 724 C CA . LYS A 1 96 ? 0.700 -1.720 -16.590 1.00 98.25 96 LYS A CA 1
ATOM 725 C C . LYS A 1 96 ? 0.838 -0.213 -16.783 1.00 98.25 96 LYS A C 1
ATOM 727 O O . LYS A 1 96 ? -0.166 0.474 -16.963 1.00 98.25 96 LYS A O 1
ATOM 732 N N . ILE A 1 97 ? 2.054 0.316 -16.738 1.00 97.81 97 ILE A N 1
ATOM 733 C CA . ILE A 1 97 ? 2.339 1.755 -16.757 1.00 97.81 97 ILE A CA 1
ATOM 734 C C . ILE A 1 97 ? 3.131 2.076 -18.019 1.00 97.81 97 ILE A C 1
ATOM 736 O O . ILE A 1 97 ? 4.267 1.619 -18.173 1.00 97.81 97 ILE A O 1
ATOM 740 N N . LYS A 1 98 ? 2.538 2.856 -18.933 1.00 95.44 98 LYS A N 1
ATOM 741 C CA . LYS A 1 98 ? 3.165 3.088 -20.238 1.00 95.44 98 LYS A CA 1
ATOM 742 C C . LYS A 1 98 ? 2.940 4.437 -20.893 1.00 95.44 98 LYS A C 1
ATOM 744 O O . LYS A 1 98 ? 1.921 5.083 -20.659 1.00 95.44 98 LYS A O 1
ATOM 749 N N . ASN A 1 99 ? 3.848 4.805 -21.796 1.00 93.56 99 ASN A N 1
ATOM 750 C CA . ASN A 1 99 ? 3.813 6.054 -22.561 1.00 93.56 99 ASN A CA 1
ATOM 751 C C . ASN A 1 99 ? 3.920 7.314 -21.680 1.00 93.56 99 ASN A C 1
ATOM 753 O O . ASN A 1 99 ? 3.155 8.271 -21.863 1.00 93.56 99 ASN A O 1
ATOM 757 N N . TRP A 1 100 ? 4.860 7.330 -20.732 1.00 93.88 100 TRP A N 1
ATOM 758 C CA . TRP A 1 100 ? 5.117 8.466 -19.838 1.00 93.88 100 TRP A CA 1
ATOM 759 C C . TRP A 1 100 ? 6.568 8.954 -19.902 1.00 93.88 100 TRP A C 1
ATOM 761 O O . TRP A 1 100 ? 7.493 8.168 -20.054 1.00 93.88 100 TRP A O 1
ATOM 771 N N . SER A 1 101 ? 6.808 10.248 -19.691 1.00 93.25 101 SER A N 1
ATOM 772 C CA . SER A 1 101 ? 8.165 10.747 -19.424 1.00 93.25 101 SER A CA 1
ATOM 773 C C . SER A 1 101 ? 8.680 10.188 -18.091 1.00 93.25 101 SER A C 1
ATOM 775 O O . SER A 1 101 ? 9.844 9.826 -17.955 1.00 93.25 101 SER A O 1
ATOM 777 N N . THR A 1 102 ? 7.805 10.010 -17.101 1.00 94.38 102 THR A N 1
ATOM 778 C CA . THR A 1 102 ? 8.130 9.240 -15.894 1.00 94.38 102 THR A CA 1
ATOM 779 C C . THR A 1 102 ? 6.970 8.327 -15.515 1.00 94.38 102 THR A C 1
ATOM 781 O O . THR A 1 102 ? 5.880 8.807 -15.221 1.00 94.38 102 THR A O 1
ATOM 784 N N . GLY A 1 103 ? 7.191 7.012 -15.503 1.00 96.38 103 GLY A N 1
ATOM 785 C CA . GLY A 1 103 ? 6.187 6.020 -15.118 1.00 96.38 103 GLY A CA 1
ATOM 786 C C . GLY A 1 103 ? 5.733 6.221 -13.673 1.00 96.38 103 GLY A C 1
ATOM 787 O O . GLY A 1 103 ? 4.560 6.496 -13.427 1.00 96.38 103 GLY A O 1
ATOM 788 N N . VAL A 1 104 ? 6.672 6.156 -12.724 1.00 98.00 104 VAL A N 1
ATOM 789 C CA . VAL A 1 104 ? 6.422 6.448 -11.304 1.00 98.00 104 VAL A CA 1
ATOM 790 C C . VAL A 1 104 ? 7.419 7.484 -10.788 1.00 98.00 104 VAL A C 1
ATOM 792 O O . VAL A 1 104 ? 8.630 7.285 -10.876 1.00 98.00 104 VAL A O 1
ATOM 795 N N . LYS A 1 105 ? 6.906 8.582 -10.225 1.00 96.56 105 LYS A N 1
ATOM 796 C CA . LYS A 1 105 ? 7.687 9.651 -9.597 1.00 96.56 105 LYS A CA 1
ATOM 797 C C . LYS A 1 105 ? 7.413 9.709 -8.099 1.00 96.56 105 LYS A C 1
ATOM 799 O O . LYS A 1 105 ? 6.255 9.794 -7.691 1.00 96.56 105 LYS A O 1
ATOM 804 N N . ILE A 1 106 ? 8.463 9.714 -7.284 1.00 96.06 106 ILE A N 1
ATOM 805 C CA . ILE A 1 106 ? 8.351 9.646 -5.824 1.00 96.06 106 ILE A CA 1
ATOM 806 C C . ILE A 1 106 ? 9.154 10.775 -5.186 1.00 96.06 106 ILE A C 1
ATOM 808 O O . ILE A 1 106 ? 10.354 10.914 -5.419 1.00 96.06 106 ILE A O 1
ATOM 812 N N . GLY A 1 107 ? 8.477 11.593 -4.382 1.00 92.88 107 GLY A N 1
ATOM 813 C CA . GLY A 1 107 ? 9.077 12.735 -3.704 1.00 92.88 107 GLY A CA 1
ATOM 814 C C . GLY A 1 107 ? 10.033 12.364 -2.568 1.00 92.88 107 GLY A C 1
ATOM 815 O O . GLY A 1 107 ? 9.973 11.282 -1.991 1.00 92.88 107 GLY A O 1
ATOM 816 N N . TRP A 1 108 ? 10.884 13.321 -2.199 1.00 86.94 108 TRP A N 1
ATOM 817 C CA . TRP A 1 108 ? 11.886 13.195 -1.130 1.00 86.94 108 TRP A CA 1
ATOM 818 C C . TRP A 1 108 ? 11.286 13.036 0.277 1.00 86.94 108 TRP A C 1
ATOM 820 O O . TRP A 1 108 ? 11.968 12.634 1.214 1.00 86.94 108 TRP A O 1
ATOM 830 N N . ASN A 1 109 ? 10.009 13.374 0.444 1.00 86.12 109 ASN A N 1
ATOM 831 C CA . ASN A 1 109 ? 9.257 13.265 1.692 1.00 86.12 109 ASN A CA 1
ATOM 832 C C . ASN A 1 109 ? 8.475 11.946 1.816 1.00 86.12 109 ASN A C 1
ATOM 834 O O . ASN A 1 109 ? 7.609 11.837 2.688 1.00 86.12 109 ASN A O 1
ATOM 838 N N . VAL A 1 110 ? 8.748 10.976 0.939 1.00 85.81 110 VAL A N 1
ATOM 839 C CA . VAL A 1 110 ? 8.102 9.661 0.931 1.00 85.81 110 VAL A CA 1
ATOM 840 C C . VAL A 1 110 ? 9.009 8.617 1.583 1.00 85.81 110 VAL A C 1
ATOM 842 O O . VAL A 1 110 ? 10.206 8.548 1.299 1.00 85.81 110 VAL A O 1
ATOM 845 N N . LYS A 1 111 ? 8.422 7.781 2.440 1.00 84.19 111 LYS A N 1
ATOM 846 C CA . LYS A 1 111 ? 9.086 6.693 3.163 1.00 84.19 111 LYS A CA 1
ATOM 847 C C . LYS A 1 111 ? 8.251 5.411 3.087 1.00 84.19 111 LYS A C 1
ATOM 849 O O . LYS A 1 111 ? 7.028 5.464 3.017 1.00 84.19 111 LYS A O 1
ATOM 854 N N . ASN A 1 112 ? 8.902 4.254 3.139 1.00 78.88 112 ASN A N 1
ATOM 855 C CA . ASN A 1 112 ? 8.277 2.933 3.143 1.00 78.88 112 ASN A CA 1
ATOM 856 C C . ASN A 1 112 ? 7.250 2.761 2.008 1.00 78.88 112 ASN A C 1
ATOM 858 O O . ASN A 1 112 ? 6.065 2.504 2.237 1.00 78.88 112 ASN A O 1
ATOM 862 N N . ILE A 1 113 ? 7.712 2.959 0.773 1.00 91.00 113 ILE A N 1
ATOM 863 C CA . ILE A 1 113 ? 6.919 2.725 -0.435 1.00 91.00 113 ILE A CA 1
ATOM 864 C C . ILE A 1 113 ? 7.284 1.382 -1.070 1.00 91.00 113 ILE A C 1
ATOM 866 O O . ILE A 1 113 ? 8.454 1.048 -1.209 1.00 91.00 113 ILE A O 1
ATOM 870 N N . THR A 1 114 ? 6.282 0.602 -1.464 1.00 94.94 114 THR A N 1
ATOM 871 C CA . THR A 1 114 ? 6.447 -0.671 -2.170 1.00 94.94 114 THR A CA 1
ATOM 872 C C . THR A 1 114 ? 5.835 -0.587 -3.561 1.00 94.94 114 THR A C 1
ATOM 874 O O . THR A 1 114 ? 4.661 -0.254 -3.693 1.00 94.94 114 THR A O 1
ATOM 877 N N . ILE A 1 115 ? 6.604 -0.926 -4.594 1.00 98.62 115 ILE A N 1
ATOM 878 C CA . ILE A 1 115 ? 6.137 -1.038 -5.979 1.00 98.62 115 ILE A CA 1
ATOM 879 C C . ILE A 1 115 ? 6.461 -2.441 -6.476 1.00 98.62 115 ILE A C 1
ATOM 881 O O . ILE A 1 115 ? 7.631 -2.828 -6.544 1.00 98.62 115 ILE A O 1
ATOM 885 N N . THR A 1 116 ? 5.428 -3.224 -6.776 1.00 98.25 116 THR A N 1
ATOM 886 C CA . THR A 1 116 ? 5.608 -4.642 -7.097 1.00 98.25 116 THR A CA 1
ATOM 887 C C . THR A 1 116 ? 4.561 -5.187 -8.051 1.00 98.25 116 THR A C 1
ATOM 889 O O . THR A 1 116 ? 3.421 -4.734 -8.051 1.00 98.25 116 THR A O 1
ATOM 892 N N . ASN A 1 117 ? 4.923 -6.197 -8.841 1.00 98.00 117 ASN A N 1
ATOM 893 C CA . ASN A 1 117 ? 4.044 -6.798 -9.840 1.00 98.00 117 ASN A CA 1
ATOM 894 C C . ASN A 1 117 ? 3.470 -5.764 -10.826 1.00 98.00 117 ASN A C 1
ATOM 896 O O . ASN A 1 117 ? 2.294 -5.814 -11.187 1.00 98.00 117 ASN A O 1
ATOM 900 N N . CYS A 1 118 ? 4.291 -4.788 -11.216 1.00 98.81 118 CYS A N 1
ATOM 901 C CA . CYS A 1 118 ? 3.970 -3.809 -12.246 1.00 98.81 118 CYS A CA 1
ATOM 902 C C . CYS A 1 118 ? 4.779 -4.070 -13.523 1.00 98.81 118 CYS A C 1
ATOM 904 O O . CYS A 1 118 ? 5.903 -4.570 -13.481 1.00 98.81 118 CYS A O 1
ATOM 906 N N . GLU A 1 119 ? 4.215 -3.692 -14.664 1.00 98.69 119 GLU A N 1
ATOM 907 C CA . GLU A 1 119 ? 4.829 -3.778 -15.990 1.00 98.69 119 GLU A CA 1
ATOM 908 C C . GLU A 1 119 ? 5.040 -2.363 -16.533 1.00 98.69 119 GLU A C 1
ATOM 910 O O . GLU A 1 119 ? 4.099 -1.571 -16.585 1.00 98.69 119 GLU A O 1
ATOM 915 N N . PHE A 1 120 ? 6.272 -2.034 -16.917 1.00 98.50 120 PHE A N 1
ATOM 916 C CA . PHE A 1 120 ? 6.655 -0.710 -17.403 1.00 98.50 120 PHE A CA 1
ATOM 917 C C . PHE A 1 120 ? 7.071 -0.793 -18.864 1.00 98.50 120 PHE A C 1
ATOM 919 O O . PHE A 1 120 ? 8.027 -1.501 -19.182 1.00 98.50 120 PHE A O 1
ATOM 926 N N . GLU A 1 121 ? 6.402 -0.043 -19.737 1.00 97.19 121 GLU A N 1
ATOM 927 C CA . GLU A 1 121 ? 6.607 -0.066 -21.193 1.00 97.19 121 GLU A CA 1
ATOM 928 C C . GLU A 1 121 ? 6.632 1.359 -21.761 1.00 97.19 121 GLU A C 1
ATOM 930 O O . GLU A 1 121 ? 5.839 2.199 -21.352 1.00 97.19 121 GLU A O 1
ATOM 935 N N . ASP A 1 122 ? 7.519 1.648 -22.715 1.00 94.56 122 ASP A N 1
ATOM 936 C CA . ASP A 1 122 ? 7.548 2.930 -23.439 1.00 94.56 122 ASP A CA 1
ATOM 937 C C . ASP A 1 122 ? 7.542 4.183 -22.536 1.00 94.56 122 ASP A C 1
ATOM 939 O O . ASP A 1 122 ? 6.901 5.190 -22.846 1.00 94.56 122 ASP A O 1
ATOM 943 N N . ASN A 1 123 ? 8.244 4.134 -21.399 1.00 93.94 123 ASN A N 1
ATOM 944 C CA . ASN A 1 123 ? 8.495 5.309 -20.568 1.00 93.94 123 ASN A CA 1
ATOM 945 C C . ASN A 1 123 ? 9.923 5.829 -20.769 1.00 93.94 123 ASN A C 1
ATOM 947 O O . ASN A 1 123 ? 10.851 5.051 -20.951 1.00 93.94 123 ASN A O 1
ATOM 951 N N . GLU A 1 124 ? 10.143 7.139 -20.681 1.00 93.44 124 GLU A N 1
ATOM 952 C CA . GLU A 1 124 ? 11.515 7.673 -20.683 1.00 93.44 124 GLU A CA 1
ATOM 953 C C . GLU A 1 124 ? 12.250 7.243 -19.400 1.00 93.44 124 GLU A C 1
ATOM 955 O O . GLU A 1 124 ? 13.327 6.649 -19.465 1.00 93.44 124 GLU A O 1
ATOM 960 N N . TYR A 1 125 ? 11.614 7.447 -18.243 1.00 94.38 125 TYR A N 1
ATOM 961 C CA . TYR A 1 125 ? 12.009 6.856 -16.966 1.00 94.38 125 TYR A CA 1
ATOM 962 C C . TYR A 1 125 ? 10.902 5.935 -16.465 1.00 94.38 125 TYR A C 1
ATOM 964 O O . TYR A 1 125 ? 9.762 6.375 -16.326 1.00 94.38 125 TYR A O 1
ATOM 972 N N . PHE A 1 126 ? 11.200 4.680 -16.127 1.00 96.88 126 PHE A N 1
ATOM 973 C CA . PHE A 1 126 ? 10.203 3.837 -15.455 1.00 96.88 126 PHE A CA 1
ATOM 974 C C . PHE A 1 126 ? 10.035 4.245 -13.981 1.00 96.88 126 PHE A C 1
ATOM 976 O O . PHE A 1 126 ? 8.929 4.187 -13.441 1.00 96.88 126 PHE A O 1
ATOM 983 N N . LEU A 1 127 ? 11.114 4.732 -13.358 1.00 97.12 127 LEU A N 1
ATOM 984 C CA . LEU A 1 127 ? 11.146 5.187 -11.971 1.00 97.12 127 LEU A CA 1
ATOM 985 C C . LEU A 1 127 ? 12.028 6.430 -11.818 1.00 97.12 127 LEU A C 1
ATOM 987 O O . LEU A 1 127 ? 13.167 6.451 -12.278 1.00 97.12 127 LEU A O 1
ATOM 991 N N . ASN A 1 128 ? 11.520 7.433 -11.108 1.00 95.25 128 ASN A N 1
ATOM 992 C CA . ASN A 1 128 ? 12.310 8.528 -10.553 1.00 95.25 128 ASN A CA 1
ATOM 993 C C . ASN A 1 128 ? 11.959 8.666 -9.066 1.00 95.25 128 ASN A C 1
ATOM 995 O O . ASN A 1 128 ? 10.842 9.068 -8.727 1.00 95.25 128 ASN A O 1
ATOM 999 N N . SER A 1 129 ? 12.875 8.268 -8.183 1.00 93.50 129 SER A N 1
ATOM 1000 C CA . SER A 1 129 ? 12.601 8.144 -6.754 1.00 93.50 129 SER A CA 1
ATOM 1001 C C . SER A 1 129 ? 13.628 8.831 -5.871 1.00 93.50 129 SER A C 1
ATOM 1003 O O . SER A 1 129 ? 14.817 8.512 -5.886 1.00 93.50 129 SER A O 1
ATOM 1005 N N . TYR A 1 130 ? 13.112 9.699 -5.005 1.00 89.31 130 TYR A N 1
ATOM 1006 C CA . TYR A 1 130 ? 13.844 10.311 -3.902 1.00 89.31 130 TYR A CA 1
ATOM 1007 C C . TYR A 1 130 ? 13.429 9.733 -2.539 1.00 89.31 130 TYR A C 1
ATOM 1009 O O . TYR A 1 130 ? 13.749 10.321 -1.505 1.00 89.31 130 TYR A O 1
ATOM 1017 N N . ALA A 1 131 ? 12.691 8.615 -2.516 1.00 84.94 131 ALA A N 1
ATOM 1018 C CA . ALA A 1 131 ? 12.234 8.005 -1.272 1.00 84.94 131 ALA A CA 1
ATOM 1019 C C . ALA A 1 131 ? 13.412 7.541 -0.408 1.00 84.94 131 ALA A C 1
ATOM 1021 O O . ALA A 1 131 ? 14.374 6.954 -0.906 1.00 84.94 131 ALA A O 1
ATOM 1022 N N . SER A 1 132 ? 13.303 7.757 0.902 1.00 79.12 132 SER A N 1
ATOM 1023 C CA . SER A 1 132 ? 14.321 7.316 1.864 1.00 79.12 132 SER A CA 1
ATOM 1024 C C . SER A 1 132 ? 14.260 5.816 2.154 1.00 79.12 132 SER A C 1
ATOM 1026 O O . SER A 1 132 ? 15.270 5.212 2.500 1.00 79.12 132 SER A O 1
ATOM 1028 N N . GLU A 1 133 ? 13.085 5.208 1.986 1.00 79.56 133 GLU A N 1
ATOM 1029 C CA . GLU A 1 133 ? 12.847 3.775 2.149 1.00 79.56 133 GLU A CA 1
ATOM 1030 C C . GLU A 1 133 ? 11.890 3.292 1.063 1.00 79.56 133 GLU A C 1
ATOM 1032 O O . GLU A 1 133 ? 10.744 3.745 0.982 1.00 79.56 133 GLU A O 1
ATOM 1037 N N . GLN A 1 134 ? 12.359 2.363 0.235 1.00 88.62 134 GLN A N 1
ATOM 1038 C CA . GLN A 1 134 ? 11.623 1.851 -0.911 1.00 88.62 134 GLN A CA 1
ATOM 1039 C C . GLN A 1 134 ? 11.897 0.362 -1.103 1.00 88.62 134 GLN A C 1
ATOM 1041 O O . GLN A 1 134 ? 13.024 -0.102 -0.946 1.00 88.62 134 GLN A O 1
ATOM 1046 N N . TYR A 1 135 ? 10.862 -0.355 -1.529 1.00 93.38 135 TYR A N 1
ATOM 1047 C CA . TYR A 1 135 ? 10.966 -1.681 -2.110 1.00 93.38 135 TYR A CA 1
ATOM 1048 C C . TYR A 1 135 ? 10.429 -1.648 -3.536 1.00 93.38 135 TYR A C 1
ATOM 1050 O O . TYR A 1 135 ? 9.275 -1.290 -3.764 1.00 93.38 135 TYR A O 1
ATOM 1058 N N . PHE A 1 136 ? 11.258 -2.027 -4.501 1.00 97.00 136 PHE A N 1
ATOM 1059 C CA . PHE A 1 136 ? 10.900 -2.050 -5.918 1.00 97.00 136 PHE A CA 1
ATOM 1060 C C . PHE A 1 136 ? 11.331 -3.402 -6.486 1.00 97.00 136 PHE A C 1
ATOM 1062 O O . PHE A 1 136 ? 12.512 -3.609 -6.754 1.00 97.00 136 PHE A O 1
ATOM 1069 N N . TYR A 1 137 ? 10.400 -4.353 -6.567 1.00 98.12 137 TYR A N 1
ATOM 1070 C CA . TYR A 1 137 ? 10.713 -5.756 -6.861 1.00 98.12 137 TYR A CA 1
ATOM 1071 C C . TYR A 1 137 ? 9.563 -6.483 -7.550 1.00 98.12 137 TYR A C 1
ATOM 1073 O O . TYR A 1 137 ? 8.405 -6.094 -7.415 1.00 98.12 137 TYR A O 1
ATOM 1081 N N . LEU A 1 138 ? 9.869 -7.588 -8.234 1.00 98.50 138 LEU A N 1
ATOM 1082 C CA . LEU A 1 138 ? 8.920 -8.367 -9.035 1.00 98.50 138 LEU A CA 1
ATOM 1083 C C . LEU A 1 138 ? 8.196 -7.513 -10.084 1.00 98.50 138 LEU A C 1
ATOM 1085 O O . LEU A 1 138 ? 7.032 -7.755 -10.384 1.00 98.50 138 LEU A O 1
ATOM 1089 N N . ASN A 1 139 ? 8.873 -6.507 -10.634 1.00 98.81 139 ASN A N 1
ATOM 1090 C CA . ASN A 1 139 ? 8.367 -5.735 -11.763 1.00 98.81 139 ASN A CA 1
ATOM 1091 C C . ASN A 1 139 ? 8.968 -6.244 -13.079 1.00 98.81 139 ASN A C 1
ATOM 1093 O O . ASN A 1 139 ? 10.075 -6.787 -13.095 1.00 98.81 139 ASN A O 1
ATOM 1097 N N . THR A 1 140 ? 8.244 -6.035 -14.175 1.00 98.75 140 THR A N 1
ATOM 1098 C CA . THR A 1 140 ? 8.700 -6.291 -15.546 1.00 98.75 140 THR A CA 1
ATOM 1099 C C . THR A 1 140 ? 9.052 -4.964 -16.206 1.00 98.75 140 THR A C 1
ATOM 1101 O O . THR A 1 140 ? 8.188 -4.105 -16.376 1.00 98.75 140 THR A O 1
ATOM 1104 N N . ILE A 1 141 ? 10.318 -4.792 -16.582 1.00 98.62 141 ILE A N 1
ATOM 1105 C CA . ILE A 1 141 ? 10.839 -3.568 -17.194 1.00 98.62 141 ILE A CA 1
ATOM 1106 C C . ILE A 1 141 ? 11.188 -3.846 -18.658 1.00 98.62 141 ILE A C 1
ATOM 1108 O O . ILE A 1 141 ? 12.131 -4.585 -18.951 1.00 98.62 141 ILE A O 1
ATOM 1112 N N . HIS A 1 142 ? 10.438 -3.248 -19.585 1.00 98.19 142 HIS A N 1
ATOM 1113 C CA . HIS A 1 142 ? 10.748 -3.305 -21.015 1.00 98.19 142 HIS A CA 1
ATOM 1114 C C . HIS A 1 142 ? 11.969 -2.452 -21.378 1.00 98.19 142 HIS A C 1
ATOM 1116 O O . HIS A 1 142 ? 12.396 -1.571 -20.627 1.00 98.19 142 HIS A O 1
ATOM 1122 N N . LYS A 1 143 ? 12.539 -2.716 -22.555 1.00 95.62 143 LYS A N 1
ATOM 1123 C CA . LYS A 1 143 ? 13.760 -2.053 -23.045 1.00 95.62 143 LYS A CA 1
ATOM 1124 C C . LYS A 1 143 ? 13.607 -0.538 -23.204 1.00 95.62 143 LYS A C 1
ATOM 1126 O O . LYS A 1 143 ? 12.515 -0.031 -23.423 1.00 95.62 143 LYS A O 1
ATOM 1131 N N . ASN A 1 144 ? 14.754 0.146 -23.248 1.00 92.25 144 ASN A N 1
ATOM 1132 C CA . ASN A 1 144 ? 14.892 1.569 -23.591 1.00 92.25 144 ASN A CA 1
ATOM 1133 C C . ASN A 1 144 ? 14.243 2.541 -22.593 1.00 92.25 144 ASN A C 1
ATOM 1135 O O . ASN A 1 144 ? 13.762 3.595 -22.996 1.00 92.25 144 ASN A O 1
ATOM 1139 N N . GLN A 1 145 ? 14.264 2.195 -21.307 1.00 92.88 145 GLN A N 1
ATOM 1140 C CA . GLN A 1 145 ? 13.771 3.042 -20.224 1.00 92.88 145 GLN A CA 1
ATOM 1141 C C . GLN A 1 145 ? 14.879 3.221 -19.186 1.00 92.88 145 GLN A C 1
ATOM 1143 O O . GLN A 1 145 ? 15.648 2.291 -18.927 1.00 92.88 145 GLN A O 1
ATOM 1148 N N . SER A 1 146 ? 14.946 4.406 -18.594 1.00 94.12 146 SER A N 1
ATOM 1149 C CA . SER A 1 146 ? 15.920 4.764 -17.562 1.00 94.12 146 SER A CA 1
ATOM 1150 C C . SER A 1 146 ? 15.304 4.698 -16.163 1.00 94.12 146 SER A C 1
ATOM 1152 O O . SER A 1 146 ? 14.083 4.603 -16.006 1.00 94.12 146 SER A O 1
ATOM 1154 N N . ALA A 1 147 ? 16.141 4.779 -15.131 1.00 95.19 147 ALA A N 1
ATOM 1155 C CA . ALA A 1 147 ? 15.671 4.977 -13.765 1.00 95.19 147 ALA A CA 1
ATOM 1156 C C . ALA A 1 147 ? 16.649 5.792 -12.927 1.00 95.19 147 ALA A C 1
ATOM 1158 O O . ALA A 1 147 ? 17.861 5.727 -13.117 1.00 95.19 147 ALA A O 1
ATOM 1159 N N . GLU A 1 148 ? 16.086 6.510 -11.961 1.00 93.62 148 GLU A N 1
ATOM 1160 C CA . GLU A 1 148 ? 16.811 7.226 -10.918 1.00 93.62 148 GLU A CA 1
ATOM 1161 C C . GLU A 1 148 ? 16.259 6.792 -9.561 1.00 93.62 148 GLU A C 1
ATOM 1163 O O . GLU A 1 148 ? 15.045 6.808 -9.337 1.00 93.62 148 GLU A O 1
ATOM 1168 N N . SER A 1 149 ? 17.141 6.367 -8.660 1.00 89.56 149 SER A N 1
ATOM 1169 C CA . SER A 1 149 ? 16.761 5.959 -7.309 1.00 89.56 149 SER A CA 1
ATOM 1170 C C . SER A 1 149 ? 17.952 6.072 -6.368 1.00 89.56 149 SER A C 1
ATOM 1172 O O . SER A 1 149 ? 19.034 5.582 -6.677 1.00 89.56 149 SER A O 1
ATOM 1174 N N . TYR A 1 150 ? 17.749 6.662 -5.189 1.00 81.06 150 TYR A N 1
ATOM 1175 C CA . TYR A 1 150 ? 18.763 6.677 -4.122 1.00 81.06 150 TYR A CA 1
ATOM 1176 C C . TYR A 1 150 ? 18.798 5.399 -3.285 1.00 81.06 150 TYR A C 1
ATOM 1178 O O . TYR A 1 150 ? 19.691 5.216 -2.459 1.00 81.06 150 TYR A O 1
ATOM 1186 N N . THR A 1 151 ? 17.835 4.508 -3.498 1.00 83.44 151 THR A N 1
ATOM 1187 C CA . THR A 1 151 ? 17.757 3.208 -2.833 1.00 83.44 151 THR A CA 1
ATOM 1188 C C . THR A 1 151 ? 17.802 2.084 -3.871 1.00 83.44 151 THR A C 1
ATOM 1190 O O . THR A 1 151 ? 17.312 2.270 -4.992 1.00 83.44 151 THR A O 1
ATOM 1193 N N . PRO A 1 152 ? 18.385 0.920 -3.535 1.00 87.12 152 PRO A N 1
ATOM 1194 C CA . PRO A 1 152 ? 18.397 -0.230 -4.430 1.00 87.12 152 PRO A CA 1
ATOM 1195 C C . PRO A 1 152 ? 16.988 -0.680 -4.820 1.00 87.12 152 PRO A C 1
ATOM 1197 O O . PRO A 1 152 ? 16.048 -0.642 -4.022 1.00 87.12 152 PRO A O 1
ATOM 1200 N N . LEU A 1 153 ? 16.860 -1.171 -6.049 1.00 94.44 153 LEU A N 1
ATOM 1201 C CA . LEU A 1 153 ? 15.621 -1.738 -6.567 1.00 94.44 153 LEU A CA 1
ATOM 1202 C C . LEU A 1 153 ? 15.515 -3.203 -6.140 1.00 94.44 153 LEU A C 1
ATOM 1204 O O . LEU A 1 153 ? 15.850 -4.110 -6.892 1.00 94.44 153 LEU A O 1
ATOM 1208 N N . ALA A 1 154 ? 15.107 -3.426 -4.892 1.00 91.31 154 ALA A N 1
ATOM 1209 C CA . ALA A 1 154 ? 15.020 -4.760 -4.313 1.00 91.31 154 ALA A CA 1
ATOM 1210 C C . ALA A 1 154 ? 13.825 -4.918 -3.370 1.00 91.31 154 ALA A C 1
ATOM 1212 O O . ALA A 1 154 ? 13.193 -3.954 -2.932 1.00 91.31 154 ALA A O 1
ATOM 1213 N N . SER A 1 155 ? 13.531 -6.167 -3.032 1.00 92.25 155 SER A N 1
ATOM 1214 C CA . SER A 1 155 ? 12.545 -6.546 -2.033 1.00 92.25 155 SER A CA 1
ATOM 1215 C C . SER A 1 155 ? 13.115 -6.468 -0.606 1.00 92.25 155 SER A C 1
ATOM 1217 O O . SER A 1 155 ? 14.340 -6.518 -0.408 1.00 92.25 155 SER A O 1
ATOM 1219 N N . PRO A 1 156 ? 12.257 -6.469 0.436 1.00 84.50 156 PRO A N 1
ATOM 1220 C CA . PRO A 1 156 ? 12.664 -6.972 1.751 1.00 84.50 156 PRO A CA 1
ATOM 1221 C C . PRO A 1 156 ? 13.082 -8.448 1.640 1.00 84.50 156 PRO A C 1
ATOM 1223 O O . PRO A 1 156 ? 12.977 -9.056 0.574 1.00 84.50 156 PRO A O 1
ATOM 1226 N N . LYS A 1 157 ? 13.546 -9.081 2.718 1.00 82.25 157 LYS A N 1
ATOM 1227 C CA . LYS A 1 157 ? 13.782 -10.529 2.662 1.00 82.25 157 LYS A CA 1
ATOM 1228 C C . LYS A 1 157 ? 12.436 -11.246 2.490 1.00 82.25 157 LYS A C 1
ATOM 1230 O O . LYS A 1 157 ? 11.463 -10.914 3.161 1.00 82.25 157 LYS A O 1
ATOM 1235 N N . LEU A 1 158 ? 12.358 -12.206 1.576 1.00 86.62 158 LEU A N 1
ATOM 1236 C CA . LEU A 1 158 ? 11.133 -12.936 1.254 1.00 86.62 158 LEU A CA 1
ATOM 1237 C C . LEU A 1 158 ? 11.346 -14.429 1.469 1.00 86.62 158 LEU A C 1
ATOM 1239 O O . LEU A 1 158 ? 12.438 -14.939 1.235 1.00 86.62 158 LEU A O 1
ATOM 1243 N N . VAL A 1 159 ? 10.284 -15.130 1.854 1.00 87.19 159 VAL A N 1
ATOM 1244 C CA . VAL A 1 159 ? 10.150 -16.576 1.654 1.00 87.19 159 VAL A CA 1
ATOM 1245 C C . VAL A 1 159 ? 9.306 -16.773 0.403 1.00 87.19 159 VAL A C 1
ATOM 1247 O O . VAL A 1 159 ? 8.185 -16.261 0.336 1.00 87.19 159 VAL A O 1
ATOM 1250 N N . TYR A 1 160 ? 9.825 -17.484 -0.592 1.00 93.44 160 TYR A N 1
ATOM 1251 C CA . TYR A 1 160 ? 9.140 -17.696 -1.868 1.00 93.44 160 TYR A CA 1
ATOM 1252 C C . TYR A 1 160 ? 9.496 -19.039 -2.486 1.00 93.44 160 TYR A C 1
ATOM 1254 O O . TYR A 1 160 ? 10.513 -19.636 -2.144 1.00 93.44 160 TYR A O 1
ATOM 1262 N N . THR A 1 161 ? 8.672 -19.495 -3.431 1.00 97.00 161 THR A N 1
ATOM 1263 C CA . THR A 1 161 ? 9.020 -20.641 -4.273 1.00 97.00 161 THR A CA 1
ATOM 1264 C C . THR A 1 161 ? 9.435 -20.212 -5.670 1.00 97.00 161 THR A C 1
ATOM 1266 O O . THR A 1 161 ? 8.729 -19.414 -6.291 1.00 97.00 161 THR A O 1
ATOM 1269 N N . TYR A 1 162 ? 10.504 -20.814 -6.182 1.00 96.88 162 TYR A N 1
ATOM 1270 C CA . TYR A 1 162 ? 10.973 -20.694 -7.561 1.00 96.88 162 TYR A CA 1
ATOM 1271 C C . TYR A 1 162 ? 11.435 -22.074 -8.051 1.00 96.88 162 TYR A C 1
ATOM 1273 O O . TYR A 1 162 ? 12.081 -22.821 -7.316 1.00 96.88 162 TYR A O 1
ATOM 1281 N N . GLY A 1 163 ? 11.032 -22.479 -9.260 1.00 94.44 163 GLY A N 1
ATOM 1282 C CA . GLY A 1 163 ? 11.391 -23.799 -9.805 1.00 94.44 163 GLY A CA 1
ATOM 1283 C C . GLY A 1 163 ? 10.946 -25.000 -8.949 1.00 94.44 163 GLY A C 1
ATOM 1284 O O . GLY A 1 163 ? 11.533 -26.074 -9.047 1.00 94.44 163 GLY A O 1
ATOM 1285 N N . GLY A 1 164 ? 9.932 -24.826 -8.092 1.00 94.25 164 GLY A N 1
ATOM 1286 C CA . GLY A 1 164 ? 9.445 -25.851 -7.159 1.00 94.25 164 GLY A CA 1
ATOM 1287 C C . GLY A 1 164 ? 10.210 -25.957 -5.833 1.00 94.25 164 GLY A C 1
ATOM 1288 O O . GLY A 1 164 ? 9.794 -26.736 -4.979 1.00 94.25 164 GLY A O 1
ATOM 1289 N N . ASN A 1 165 ? 11.271 -25.172 -5.633 1.00 95.69 165 ASN A N 1
ATOM 1290 C CA . ASN A 1 165 ? 12.014 -25.098 -4.372 1.00 95.69 165 ASN A CA 1
ATOM 1291 C C . ASN A 1 165 ? 11.631 -23.838 -3.596 1.00 95.69 165 ASN A C 1
ATOM 1293 O O . ASN A 1 165 ? 11.256 -22.835 -4.199 1.00 95.69 165 ASN A O 1
ATOM 1297 N N . GLU A 1 166 ? 11.741 -23.889 -2.271 1.00 97.06 166 GLU A N 1
ATOM 1298 C CA . GLU A 1 166 ? 11.554 -22.737 -1.388 1.00 97.06 166 GLU A CA 1
ATOM 1299 C C . GLU A 1 166 ? 12.897 -22.063 -1.088 1.00 97.06 166 GLU A C 1
ATOM 1301 O O . GLU A 1 166 ? 13.892 -22.738 -0.819 1.00 97.06 166 GLU A O 1
ATOM 1306 N N . TYR A 1 167 ? 12.905 -20.733 -1.091 1.00 93.31 167 TYR A N 1
ATOM 1307 C CA . TYR A 1 167 ? 14.064 -19.902 -0.788 1.00 93.31 167 TYR A CA 1
ATOM 1308 C C . TYR A 1 167 ? 13.694 -18.826 0.225 1.00 93.31 167 TYR A C 1
ATOM 1310 O O . TYR A 1 167 ? 12.570 -18.323 0.234 1.00 93.31 167 TYR A O 1
ATOM 1318 N N . THR A 1 168 ? 14.662 -18.444 1.062 1.00 91.25 168 THR A N 1
ATOM 1319 C CA . THR A 1 168 ? 14.568 -17.256 1.922 1.00 91.25 168 THR A CA 1
ATOM 1320 C C . THR A 1 168 ? 15.616 -16.237 1.481 1.00 91.25 168 THR A C 1
ATOM 1322 O O . THR A 1 168 ? 16.742 -16.237 1.983 1.00 91.25 168 THR A O 1
ATOM 1325 N N . TYR A 1 169 ? 15.255 -15.379 0.530 1.00 90.44 169 TYR A N 1
ATOM 1326 C CA . TYR A 1 169 ? 16.192 -14.489 -0.160 1.00 90.44 169 TYR A CA 1
ATOM 1327 C C . TYR A 1 169 ? 15.536 -13.165 -0.572 1.00 90.44 169 TYR A C 1
ATOM 1329 O O . TYR A 1 169 ? 14.337 -12.972 -0.364 1.00 90.44 169 TYR A O 1
ATOM 1337 N N . ARG A 1 170 ? 16.322 -12.235 -1.120 1.00 91.62 170 ARG A N 1
ATOM 1338 C CA . ARG A 1 170 ? 15.813 -10.987 -1.708 1.00 91.62 170 ARG A CA 1
ATOM 1339 C C . ARG A 1 170 ? 15.627 -11.163 -3.215 1.00 91.62 170 ARG A C 1
ATOM 1341 O O . ARG A 1 170 ? 16.312 -11.966 -3.836 1.00 91.62 170 ARG A O 1
ATOM 1348 N N . LEU A 1 171 ? 14.675 -10.435 -3.779 1.00 96.06 171 LEU A N 1
ATOM 1349 C CA . LEU A 1 171 ? 14.339 -10.439 -5.197 1.00 96.06 171 LEU A CA 1
ATOM 1350 C C . LEU A 1 171 ? 14.380 -9.007 -5.729 1.00 96.06 171 LEU A C 1
ATOM 1352 O O . LEU A 1 171 ? 14.020 -8.071 -5.017 1.00 96.06 171 LEU A O 1
ATOM 1356 N N . GLY A 1 172 ? 14.809 -8.846 -6.974 1.00 97.44 172 GLY A N 1
ATOM 1357 C CA . GLY A 1 172 ? 14.791 -7.588 -7.709 1.00 97.44 172 GLY A CA 1
ATOM 1358 C C . GLY A 1 172 ? 13.717 -7.617 -8.783 1.00 97.44 172 GLY A C 1
ATOM 1359 O O . GLY A 1 172 ? 12.596 -8.073 -8.543 1.00 97.44 172 GLY A O 1
ATOM 1360 N N . ASN A 1 173 ? 14.054 -7.142 -9.977 1.00 98.62 173 ASN A N 1
ATOM 1361 C CA . ASN A 1 173 ? 13.124 -6.972 -11.092 1.00 98.62 173 ASN A CA 1
ATOM 1362 C C . ASN A 1 173 ? 13.576 -7.748 -12.330 1.00 98.62 173 ASN A C 1
ATOM 1364 O O . ASN A 1 173 ? 14.746 -8.099 -12.483 1.00 98.62 173 ASN A O 1
ATOM 1368 N N . TYR A 1 174 ? 12.633 -8.028 -13.224 1.00 98.62 174 TYR A N 1
ATOM 1369 C CA . TYR A 1 174 ? 12.916 -8.624 -14.520 1.00 98.62 174 TYR A CA 1
ATOM 1370 C C . TYR A 1 174 ? 13.129 -7.521 -15.562 1.00 98.62 174 TYR A C 1
ATOM 1372 O O . TYR A 1 174 ? 12.256 -6.676 -15.755 1.00 98.62 174 TYR A O 1
ATOM 1380 N N . TYR A 1 175 ? 14.263 -7.556 -16.265 1.00 98.19 175 TYR A N 1
ATOM 1381 C CA . TYR A 1 175 ? 14.615 -6.581 -17.301 1.00 98.19 175 TYR A CA 1
ATOM 1382 C C . TYR A 1 175 ? 14.655 -7.259 -18.668 1.00 98.19 175 TYR A C 1
ATOM 1384 O O . TYR A 1 175 ? 15.431 -8.189 -18.902 1.00 98.19 175 TYR A O 1
ATOM 1392 N N . GLU A 1 176 ? 13.822 -6.794 -19.596 1.00 97.69 176 GLU A N 1
ATOM 1393 C CA . GLU A 1 176 ? 13.661 -7.426 -20.898 1.00 97.69 176 GLU A CA 1
ATOM 1394 C C . GLU A 1 176 ? 14.970 -7.406 -21.705 1.00 97.69 176 GLU A C 1
ATOM 1396 O O . GLU A 1 176 ? 15.481 -6.366 -22.119 1.00 97.69 176 GLU A O 1
ATOM 1401 N N . GLY A 1 177 ? 15.494 -8.595 -22.002 1.00 94.56 177 GLY A N 1
ATOM 1402 C CA . GLY A 1 177 ? 16.729 -8.758 -22.768 1.00 94.56 177 GLY A CA 1
ATOM 1403 C C . GLY A 1 177 ? 18.013 -8.547 -21.966 1.00 94.56 177 GLY A C 1
ATOM 1404 O O . GLY A 1 177 ? 19.086 -8.640 -22.561 1.00 94.56 177 GLY A O 1
ATOM 1405 N N . TYR A 1 178 ? 17.930 -8.314 -20.654 1.00 95.06 178 TYR A N 1
ATOM 1406 C CA . TYR A 1 178 ? 19.092 -8.416 -19.781 1.00 95.06 178 TYR A CA 1
ATOM 1407 C C . TYR A 1 178 ? 19.472 -9.885 -19.582 1.00 95.06 178 TYR A C 1
ATOM 1409 O O . TYR A 1 178 ? 18.641 -10.737 -19.261 1.00 95.06 178 TYR A O 1
ATOM 1417 N N . THR A 1 179 ? 20.756 -10.171 -19.757 1.00 90.69 179 THR A N 1
ATOM 1418 C CA . THR A 1 179 ? 21.365 -11.454 -19.420 1.00 90.69 179 THR A CA 1
ATOM 1419 C C . THR A 1 179 ? 22.555 -11.162 -18.523 1.00 90.69 179 THR A C 1
ATOM 1421 O O . THR A 1 179 ? 23.535 -10.576 -18.989 1.00 90.69 179 THR A O 1
ATOM 1424 N N . GLY A 1 180 ? 22.455 -11.532 -17.248 1.00 88.38 180 GLY A N 1
ATOM 1425 C CA . GLY A 1 180 ? 23.553 -11.385 -16.300 1.00 88.38 180 GLY A CA 1
ATOM 1426 C C . GLY A 1 180 ? 24.730 -12.313 -16.606 1.00 88.38 180 GLY A C 1
ATOM 1427 O O . GLY A 1 180 ? 24.741 -13.063 -17.585 1.00 88.38 180 GLY A O 1
ATOM 1428 N N . THR A 1 181 ? 25.749 -12.255 -15.754 1.00 84.25 181 THR A N 1
ATOM 1429 C CA . THR A 1 181 ? 27.015 -12.980 -15.944 1.00 84.25 181 THR A CA 1
ATOM 1430 C C . THR A 1 181 ? 27.001 -14.382 -15.336 1.00 84.25 181 THR A C 1
ATOM 1432 O O . THR A 1 181 ? 27.597 -15.304 -15.892 1.00 84.25 181 THR A O 1
ATOM 1435 N N . GLU A 1 182 ? 26.303 -14.554 -14.216 1.00 92.56 182 GLU A N 1
ATOM 1436 C CA . GLU A 1 182 ? 26.172 -15.803 -13.467 1.00 92.56 182 GLU A CA 1
ATOM 1437 C C . GLU A 1 182 ? 24.748 -15.886 -12.899 1.00 92.56 182 GLU A C 1
ATOM 1439 O O . GLU A 1 182 ? 24.154 -14.864 -12.558 1.00 92.56 182 GLU A O 1
ATOM 1444 N N . ILE A 1 183 ? 24.187 -17.094 -12.844 1.00 93.75 183 ILE A N 1
ATOM 1445 C CA . ILE A 1 183 ? 22.844 -17.362 -12.314 1.00 93.75 183 ILE A CA 1
ATOM 1446 C C . ILE A 1 183 ? 22.990 -18.013 -10.940 1.00 93.75 183 ILE A C 1
ATOM 1448 O O . ILE A 1 183 ? 23.733 -18.986 -10.799 1.00 93.75 183 ILE A O 1
ATOM 1452 N N . GLU A 1 184 ? 22.247 -17.514 -9.958 1.00 92.38 184 GLU A N 1
ATOM 1453 C CA . GLU A 1 184 ? 22.121 -18.108 -8.629 1.00 92.38 184 GLU A CA 1
ATOM 1454 C C . GLU A 1 184 ? 20.931 -19.077 -8.568 1.00 92.38 184 GLU A C 1
ATOM 1456 O O . GLU A 1 184 ? 19.969 -18.989 -9.339 1.00 92.38 184 GLU A O 1
ATOM 1461 N N . SER A 1 185 ? 20.987 -20.032 -7.640 1.00 93.00 185 SER A N 1
ATOM 1462 C CA . SER A 1 185 ? 19.957 -21.070 -7.499 1.00 93.00 185 SER A CA 1
ATOM 1463 C C . SER A 1 185 ? 18.593 -20.516 -7.075 1.00 93.00 185 SER A C 1
ATOM 1465 O O . SER A 1 185 ? 17.561 -21.116 -7.355 1.00 93.00 185 SER A O 1
ATOM 1467 N N . GLU A 1 186 ? 18.617 -19.348 -6.448 1.00 95.12 186 GLU A N 1
ATOM 1468 C CA . GLU A 1 186 ? 17.530 -18.518 -5.956 1.00 95.12 186 GLU A CA 1
ATOM 1469 C C . GLU A 1 186 ? 16.707 -17.899 -7.104 1.00 95.12 186 GLU A C 1
ATOM 1471 O O . GLU A 1 186 ? 15.658 -17.302 -6.885 1.00 95.12 186 GLU A O 1
ATOM 1476 N N . GLY A 1 187 ? 17.144 -18.058 -8.357 1.00 96.19 187 GLY A N 1
ATOM 1477 C CA . GLY A 1 187 ? 16.438 -17.516 -9.513 1.00 96.19 187 GLY A CA 1
ATOM 1478 C C . GLY A 1 187 ? 16.791 -16.059 -9.806 1.00 96.19 187 GLY A C 1
ATOM 1479 O O . GLY A 1 187 ? 15.987 -15.344 -10.399 1.00 96.19 187 GLY A O 1
ATOM 1480 N N . VAL A 1 188 ? 17.975 -15.598 -9.413 1.00 97.12 188 VAL A N 1
ATOM 1481 C CA . VAL A 1 188 ? 18.470 -14.244 -9.706 1.00 97.12 188 VAL A CA 1
ATOM 1482 C C . VAL A 1 188 ? 19.807 -14.309 -10.435 1.00 97.12 188 VAL A C 1
ATOM 1484 O O . VAL A 1 188 ? 20.516 -15.315 -10.371 1.00 97.12 188 VAL A O 1
ATOM 1487 N N . TYR A 1 189 ? 20.147 -13.255 -11.163 1.00 95.19 189 TYR A N 1
ATOM 1488 C CA . TYR A 1 189 ? 21.507 -13.053 -11.635 1.00 95.19 189 TYR A CA 1
ATOM 1489 C C . TYR A 1 189 ? 22.377 -12.544 -10.490 1.00 95.19 189 TYR A C 1
ATOM 1491 O O . TYR A 1 189 ? 21.929 -11.763 -9.655 1.00 95.19 189 TYR A O 1
ATOM 1499 N N . LYS A 1 190 ? 23.637 -12.965 -10.481 1.00 89.81 190 LYS A N 1
ATOM 1500 C CA . LYS A 1 190 ? 24.633 -12.492 -9.527 1.00 89.81 190 LYS A CA 1
ATOM 1501 C C . LYS A 1 190 ? 25.205 -11.143 -9.955 1.00 89.81 190 LYS A C 1
ATOM 1503 O O . LYS A 1 190 ? 25.635 -10.985 -11.101 1.00 89.81 190 LYS A O 1
ATOM 1508 N N . GLY A 1 191 ? 25.326 -10.239 -8.987 1.00 80.19 191 GLY A N 1
ATOM 1509 C CA . GLY A 1 191 ? 25.924 -8.918 -9.154 1.00 80.19 191 GLY A CA 1
ATOM 1510 C C . GLY A 1 191 ? 24.906 -7.831 -9.486 1.00 80.19 191 GLY A C 1
ATOM 1511 O O . GLY A 1 191 ? 23.786 -8.109 -9.910 1.00 80.19 191 GLY A O 1
ATOM 1512 N N . ASP A 1 192 ? 25.336 -6.588 -9.294 1.00 87.88 192 ASP A N 1
ATOM 1513 C CA . ASP A 1 192 ? 24.473 -5.419 -9.407 1.00 87.88 192 ASP A CA 1
ATOM 1514 C C . ASP A 1 192 ? 24.246 -5.044 -10.877 1.00 87.88 192 ASP A C 1
ATOM 1516 O O . ASP A 1 192 ? 25.191 -4.843 -11.645 1.00 87.88 192 ASP A O 1
ATOM 1520 N N . LEU A 1 193 ? 22.979 -4.925 -11.275 1.00 91.94 193 LEU A N 1
ATOM 1521 C CA . LEU A 1 193 ? 22.606 -4.285 -12.529 1.00 91.94 193 LEU A CA 1
ATOM 1522 C C . LEU A 1 193 ? 22.521 -2.777 -12.308 1.00 91.94 193 LEU A C 1
ATOM 1524 O O . LEU A 1 193 ? 21.551 -2.286 -11.736 1.00 91.94 193 LEU A O 1
ATOM 1528 N N . GLU A 1 194 ? 23.516 -2.042 -12.796 1.00 92.19 194 GLU A N 1
ATOM 1529 C CA . GLU A 1 194 ? 23.474 -0.581 -12.855 1.00 92.19 194 GLU A CA 1
ATOM 1530 C C . GLU A 1 194 ? 22.559 -0.104 -13.993 1.00 92.19 194 GLU A C 1
ATOM 1532 O O . GLU A 1 194 ? 22.640 -0.567 -15.135 1.00 92.19 194 GLU A O 1
ATOM 1537 N N . LEU A 1 195 ? 21.697 0.858 -13.681 1.00 90.00 195 LEU A N 1
ATOM 1538 C CA . LEU A 1 195 ? 20.769 1.501 -14.599 1.00 90.00 195 LEU A CA 1
ATOM 1539 C C . LEU A 1 195 ? 21.168 2.966 -14.762 1.00 90.00 195 LEU A C 1
ATOM 1541 O O . LEU A 1 195 ? 21.435 3.671 -13.788 1.00 90.00 195 LEU A O 1
ATOM 1545 N N . PHE A 1 196 ? 21.198 3.441 -16.003 1.00 79.56 196 PHE A N 1
ATO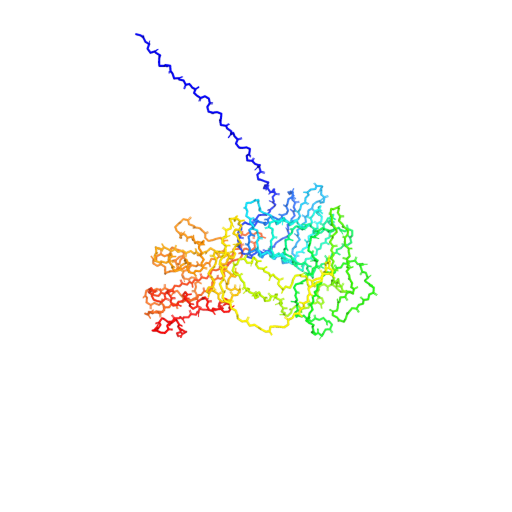M 1546 C CA . PHE A 1 196 ? 21.588 4.815 -16.295 1.00 79.56 196 PHE A CA 1
ATOM 1547 C C . PHE A 1 196 ? 20.456 5.803 -15.966 1.00 79.56 196 PHE A C 1
ATOM 1549 O O . PHE A 1 196 ? 19.297 5.572 -16.313 1.00 79.56 196 PHE A O 1
ATOM 1556 N N . GLY A 1 197 ? 20.830 6.920 -15.338 1.00 70.38 197 GLY A N 1
ATOM 1557 C CA . GLY A 1 197 ? 19.992 8.083 -15.030 1.00 70.38 197 GLY A CA 1
ATOM 1558 C C . GLY A 1 197 ? 20.746 9.388 -15.325 1.00 70.38 197 GLY A C 1
ATOM 1559 O O . GLY A 1 197 ? 21.948 9.352 -15.609 1.00 70.38 197 GLY A O 1
ATOM 1560 N N . TRP A 1 198 ? 20.067 10.537 -15.298 1.00 61.28 198 TRP A N 1
ATOM 1561 C CA . TRP A 1 198 ? 20.655 11.836 -15.655 1.00 61.28 198 TRP A CA 1
ATOM 1562 C C . TRP A 1 198 ? 21.397 12.488 -14.480 1.00 61.28 198 TRP A C 1
ATOM 1564 O O . TRP A 1 198 ? 22.472 13.052 -14.687 1.00 61.28 198 TRP A O 1
ATOM 1574 N N . GLU A 1 199 ? 20.852 12.383 -13.261 1.00 58.34 199 GLU A N 1
ATOM 1575 C CA . GLU A 1 199 ? 21.415 12.966 -12.025 1.00 58.34 199 GLU A CA 1
ATOM 1576 C C . GLU A 1 199 ? 21.890 11.921 -10.993 1.00 58.34 199 GLU A C 1
ATOM 1578 O O . GLU A 1 199 ? 22.439 12.268 -9.946 1.00 58.34 199 GLU A O 1
ATOM 1583 N N . GLY A 1 200 ? 21.736 10.634 -11.304 1.00 62.66 200 GLY A N 1
ATOM 1584 C CA . GLY A 1 200 ? 22.170 9.502 -10.486 1.00 62.66 200 GLY A CA 1
ATOM 1585 C C . GLY A 1 200 ? 21.532 8.217 -11.003 1.00 62.66 200 GLY A C 1
ATOM 1586 O O . GLY A 1 200 ? 20.333 8.191 -11.263 1.00 62.66 200 GLY A O 1
ATOM 1587 N N . GLY A 1 201 ? 22.327 7.170 -11.220 1.00 77.69 201 GLY A N 1
ATOM 1588 C CA . GLY A 1 201 ? 21.799 5.880 -11.667 1.00 77.69 201 GLY A CA 1
ATOM 1589 C C . GLY A 1 201 ? 20.999 5.176 -10.571 1.00 77.69 201 GLY A C 1
ATOM 1590 O O . GLY A 1 201 ? 21.184 5.446 -9.386 1.00 77.69 201 GLY A O 1
ATOM 1591 N N . ALA A 1 202 ? 20.124 4.257 -10.965 1.00 90.25 202 ALA A N 1
ATOM 1592 C CA . ALA A 1 202 ? 19.569 3.255 -10.060 1.00 90.25 202 ALA A CA 1
ATOM 1593 C C . ALA A 1 202 ? 20.393 1.964 -10.163 1.00 90.25 202 ALA A C 1
ATOM 1595 O O . ALA A 1 202 ? 21.142 1.774 -11.120 1.00 90.25 202 ALA A O 1
ATOM 1596 N N . TYR A 1 203 ? 20.249 1.052 -9.207 1.00 91.56 203 TYR A N 1
ATOM 1597 C CA . TYR A 1 203 ? 20.813 -0.285 -9.348 1.00 91.56 203 TYR A CA 1
ATOM 1598 C C . TYR A 1 203 ? 19.898 -1.342 -8.744 1.00 91.56 203 TYR A C 1
ATOM 1600 O O . TYR A 1 203 ? 19.171 -1.087 -7.780 1.00 91.56 203 TYR A O 1
ATOM 1608 N N . ASP A 1 204 ? 19.939 -2.529 -9.332 1.00 95.06 204 ASP A N 1
ATOM 1609 C CA . ASP A 1 204 ? 19.215 -3.707 -8.876 1.00 95.06 204 ASP A CA 1
ATOM 1610 C C . ASP A 1 204 ? 20.220 -4.803 -8.491 1.00 95.06 204 ASP A C 1
ATOM 1612 O O . ASP A 1 204 ? 20.896 -5.340 -9.372 1.00 95.06 204 ASP A O 1
ATOM 1616 N N . PRO A 1 205 ? 20.352 -5.122 -7.192 1.00 93.62 205 PRO A N 1
ATOM 1617 C CA . PRO A 1 205 ? 21.297 -6.129 -6.712 1.00 93.62 205 PRO A CA 1
ATOM 1618 C C . PRO A 1 205 ? 20.816 -7.575 -6.900 1.00 93.62 205 PRO A C 1
ATOM 1620 O O . PRO A 1 205 ? 21.595 -8.504 -6.697 1.00 93.62 205 PRO A O 1
ATOM 1623 N N . TYR A 1 206 ? 19.545 -7.792 -7.265 1.00 95.38 206 TYR A N 1
ATOM 1624 C CA . TYR A 1 206 ? 18.968 -9.132 -7.422 1.00 95.38 206 TYR A CA 1
ATOM 1625 C C . TYR A 1 206 ? 18.137 -9.274 -8.713 1.00 95.38 206 TYR A C 1
ATOM 1627 O O . TYR A 1 206 ? 16.972 -9.695 -8.639 1.00 95.38 206 TYR A O 1
ATOM 1635 N N . PRO A 1 207 ? 18.680 -8.961 -9.910 1.00 97.94 207 PRO A N 1
ATOM 1636 C CA . PRO A 1 207 ? 17.895 -8.991 -11.140 1.00 97.94 207 PRO A CA 1
ATOM 1637 C C . PRO A 1 207 ? 17.355 -10.397 -11.415 1.00 97.94 207 PRO A C 1
ATOM 1639 O O . PRO A 1 207 ? 18.080 -11.388 -11.316 1.00 97.94 207 PRO A O 1
ATOM 1642 N N . LEU A 1 208 ? 16.086 -10.503 -11.795 1.00 98.31 208 LEU A N 1
ATOM 1643 C CA . LEU A 1 208 ? 15.412 -11.786 -11.985 1.00 98.31 208 LEU A CA 1
ATOM 1644 C C . LEU A 1 208 ? 15.828 -12.453 -13.300 1.00 98.31 208 LEU A C 1
ATOM 1646 O O . LEU A 1 208 ? 15.948 -11.797 -14.337 1.00 98.31 208 LEU A O 1
ATOM 1650 N N . ILE A 1 209 ? 15.974 -13.781 -13.280 1.00 97.44 209 ILE A N 1
ATOM 1651 C CA . ILE A 1 209 ? 16.269 -14.565 -14.494 1.00 97.44 209 ILE A CA 1
ATOM 1652 C C . ILE A 1 209 ? 15.013 -14.911 -15.302 1.00 97.44 209 ILE A C 1
ATOM 1654 O O . ILE A 1 209 ? 15.094 -15.170 -16.504 1.00 97.44 209 ILE A O 1
ATOM 1658 N N . ASN A 1 210 ? 13.844 -14.897 -14.658 1.00 97.31 210 ASN A N 1
ATOM 1659 C CA . ASN A 1 210 ? 12.541 -15.124 -15.273 1.00 97.31 210 ASN A CA 1
ATOM 1660 C C . ASN A 1 210 ? 11.569 -13.991 -14.940 1.00 97.31 210 ASN A C 1
ATOM 1662 O O . ASN A 1 210 ? 11.815 -13.176 -14.054 1.00 97.31 210 ASN A O 1
ATOM 1666 N N . THR A 1 211 ? 10.443 -13.958 -15.649 1.00 97.50 211 THR A N 1
ATOM 1667 C CA . THR A 1 211 ? 9.371 -13.002 -15.376 1.00 97.50 211 THR A CA 1
ATOM 1668 C C . THR A 1 211 ? 8.748 -13.246 -13.991 1.00 97.50 211 THR A C 1
ATOM 1670 O O . THR A 1 211 ? 8.776 -14.391 -13.506 1.00 97.50 211 THR A O 1
ATOM 1673 N N . PRO A 1 212 ? 8.182 -12.206 -13.347 1.00 97.44 212 PRO A N 1
ATOM 1674 C CA . PRO A 1 212 ? 7.688 -12.262 -11.969 1.00 97.44 212 PRO A CA 1
ATOM 1675 C C . PRO A 1 212 ? 6.711 -13.403 -11.655 1.00 97.44 212 PRO A C 1
ATOM 1677 O O . PRO A 1 212 ? 6.706 -13.904 -10.533 1.00 97.44 212 PRO A O 1
ATOM 1680 N N . GLU A 1 213 ? 5.939 -13.893 -12.631 1.00 95.88 213 GLU A N 1
ATOM 1681 C CA . GLU A 1 213 ? 4.942 -14.958 -12.426 1.00 95.88 213 GLU A CA 1
ATOM 1682 C C . GLU A 1 213 ? 5.566 -16.305 -12.020 1.00 95.88 213 GLU A C 1
ATOM 1684 O O . GLU A 1 213 ? 4.868 -17.205 -11.550 1.00 95.88 213 GLU A O 1
ATOM 1689 N N . ASN A 1 214 ? 6.884 -16.455 -12.185 1.00 97.94 214 ASN A N 1
ATOM 1690 C CA . ASN A 1 214 ? 7.632 -17.649 -11.791 1.00 97.94 214 ASN A CA 1
ATOM 1691 C C . ASN A 1 214 ? 8.012 -17.665 -10.299 1.00 97.94 214 ASN A C 1
ATOM 1693 O O . ASN A 1 214 ? 8.499 -18.687 -9.810 1.00 97.94 214 ASN A O 1
ATOM 1697 N N . TYR A 1 215 ? 7.790 -16.563 -9.577 1.00 97.38 215 TYR A N 1
ATOM 1698 C CA . TYR A 1 215 ? 8.148 -16.400 -8.170 1.00 97.38 215 TYR A CA 1
ATOM 1699 C C . TYR A 1 215 ? 6.873 -16.273 -7.342 1.00 97.38 215 TYR A C 1
ATOM 1701 O O . TYR A 1 215 ? 6.140 -15.289 -7.429 1.00 97.38 215 TYR A O 1
ATOM 1709 N N . LYS A 1 216 ? 6.594 -17.270 -6.500 1.00 95.00 216 LYS A N 1
ATOM 1710 C CA . LYS A 1 216 ? 5.413 -17.251 -5.629 1.00 95.00 216 LYS A CA 1
ATOM 1711 C C . LYS A 1 216 ? 5.818 -16.885 -4.211 1.00 95.00 216 LYS A C 1
ATOM 1713 O O . LYS A 1 216 ? 6.399 -17.709 -3.506 1.00 95.00 216 LYS A O 1
ATOM 1718 N N . ILE A 1 217 ? 5.481 -15.670 -3.790 1.00 90.88 217 ILE A N 1
ATOM 1719 C CA . ILE A 1 217 ? 5.747 -15.201 -2.428 1.00 90.88 217 ILE A CA 1
ATOM 1720 C C . ILE A 1 217 ? 4.864 -15.956 -1.432 1.00 90.88 217 ILE A C 1
ATOM 1722 O O . ILE A 1 217 ? 3.648 -16.041 -1.595 1.00 90.88 217 ILE A O 1
ATOM 1726 N N . ILE A 1 218 ? 5.498 -16.513 -0.402 1.00 86.94 218 ILE A N 1
ATOM 1727 C CA . ILE A 1 218 ? 4.849 -17.168 0.737 1.00 86.94 218 ILE A CA 1
ATOM 1728 C C . ILE A 1 218 ? 4.766 -16.191 1.909 1.00 86.94 218 ILE A C 1
ATOM 1730 O O . ILE A 1 218 ? 3.725 -16.085 2.553 1.00 86.94 218 ILE A O 1
ATOM 1734 N N . LYS A 1 219 ? 5.868 -15.491 2.202 1.00 77.50 219 LYS A N 1
ATOM 1735 C CA . LYS A 1 219 ? 5.974 -14.610 3.368 1.00 77.50 219 LYS A CA 1
ATOM 1736 C C . LYS A 1 219 ? 6.928 -13.453 3.099 1.00 77.50 219 LYS A C 1
ATOM 1738 O O . LYS A 1 219 ? 8.011 -13.653 2.557 1.00 77.50 219 LYS A O 1
ATOM 1743 N N . THR A 1 220 ? 6.558 -12.268 3.565 1.00 76.81 220 THR A N 1
ATOM 1744 C CA . THR A 1 220 ? 7.445 -11.101 3.618 1.00 76.81 220 THR A CA 1
ATOM 1745 C C . THR A 1 220 ? 8.079 -11.011 5.001 1.00 76.81 220 THR A C 1
ATOM 1747 O O . THR A 1 220 ? 7.379 -11.079 6.011 1.00 76.81 220 THR A O 1
ATOM 1750 N N . LEU A 1 221 ? 9.402 -10.879 5.056 1.00 69.25 221 LEU A N 1
ATOM 1751 C CA . LEU A 1 221 ? 10.172 -10.702 6.283 1.00 69.25 221 LEU A CA 1
ATOM 1752 C C . LEU A 1 221 ? 10.701 -9.266 6.313 1.00 69.25 221 LEU A C 1
ATOM 1754 O O . LEU A 1 221 ? 11.716 -8.945 5.692 1.00 69.25 221 LEU A O 1
ATOM 1758 N N . TYR A 1 222 ? 9.987 -8.395 7.020 1.00 60.56 222 TYR A N 1
ATOM 1759 C CA . TYR A 1 222 ? 10.506 -7.074 7.358 1.00 60.56 222 TYR A CA 1
ATOM 1760 C C . TYR A 1 222 ? 11.553 -7.222 8.466 1.00 60.56 222 TYR A C 1
ATOM 1762 O O . TYR A 1 222 ? 11.366 -8.071 9.341 1.00 60.56 222 TYR A O 1
ATOM 1770 N N . PRO A 1 223 ? 12.636 -6.429 8.461 1.00 48.69 223 PRO A N 1
ATOM 1771 C CA . PRO A 1 223 ? 13.561 -6.435 9.584 1.00 48.69 223 PRO A CA 1
ATOM 1772 C C . PRO A 1 223 ? 12.834 -6.068 10.885 1.00 48.69 223 PRO A C 1
ATOM 1774 O O . PRO A 1 223 ? 12.019 -5.136 10.918 1.00 48.69 223 PRO A O 1
ATOM 1777 N N . GLU A 1 224 ? 13.103 -6.837 11.943 1.00 36.47 224 GLU A N 1
ATOM 1778 C CA . GLU A 1 224 ? 12.641 -6.539 13.299 1.00 36.47 224 GLU A CA 1
ATOM 1779 C C . GLU A 1 224 ? 13.359 -5.279 13.800 1.00 36.47 224 GLU A C 1
ATOM 1781 O O . GLU A 1 224 ? 14.576 -5.152 13.672 1.00 36.47 224 GLU A O 1
ATOM 1786 N N . VAL A 1 225 ? 12.605 -4.316 14.335 1.00 39.38 225 VAL A N 1
ATOM 1787 C CA . VAL A 1 225 ? 13.171 -3.086 14.902 1.00 39.38 225 VAL A CA 1
ATOM 1788 C C . VAL A 1 225 ? 13.440 -3.341 16.384 1.00 39.38 225 VAL A C 1
ATOM 1790 O O . VAL A 1 225 ? 12.510 -3.316 17.185 1.00 39.38 225 VAL A O 1
ATOM 1793 N N . GLU A 1 226 ? 14.695 -3.576 16.769 1.00 34.03 226 GLU A N 1
ATOM 1794 C CA . GLU A 1 226 ? 15.104 -3.444 18.173 1.00 34.03 226 GLU A CA 1
ATOM 1795 C C . GLU A 1 226 ? 15.366 -1.958 18.472 1.00 34.03 226 GLU A C 1
ATOM 1797 O O . GLU A 1 226 ? 16.413 -1.409 18.123 1.00 34.03 226 GLU A O 1
ATOM 1802 N N . LEU A 1 227 ? 14.411 -1.282 19.120 1.00 33.59 227 LEU A N 1
ATOM 1803 C CA . LEU A 1 227 ? 14.618 0.077 19.631 1.00 33.59 227 LEU A CA 1
ATOM 1804 C C . LEU A 1 227 ? 15.532 0.012 20.858 1.00 33.59 227 LEU A C 1
ATOM 1806 O O . LEU A 1 227 ? 15.132 -0.492 21.907 1.00 33.59 227 LEU A O 1
ATOM 1810 N N . LYS A 1 228 ? 16.765 0.519 20.743 1.00 37.06 228 LYS A N 1
ATOM 1811 C CA . LYS A 1 228 ? 17.694 0.572 21.882 1.00 37.06 228 LYS A CA 1
ATOM 1812 C C . LYS A 1 228 ? 17.617 1.878 22.682 1.00 37.06 228 LYS A C 1
ATOM 1814 O O . LYS A 1 228 ? 17.940 1.829 23.864 1.00 37.06 228 LYS A O 1
ATOM 1819 N N . TYR A 1 229 ? 17.156 2.996 22.097 1.00 37.44 229 TYR A N 1
ATOM 1820 C CA . TYR A 1 229 ? 16.978 4.293 22.780 1.00 37.44 229 TYR A CA 1
ATOM 1821 C C . TYR A 1 229 ? 15.884 5.167 22.123 1.00 37.44 229 TYR A C 1
ATOM 1823 O O . TYR A 1 229 ? 15.798 5.216 20.901 1.00 37.44 229 TYR A O 1
ATOM 1831 N N . GLU A 1 230 ? 15.092 5.885 22.935 1.00 37.00 230 GLU A N 1
ATOM 1832 C CA . GLU A 1 230 ? 13.923 6.714 22.541 1.00 37.00 230 GLU A CA 1
ATOM 1833 C C . GLU A 1 230 ? 14.238 7.966 21.688 1.00 37.00 230 GLU A C 1
ATOM 1835 O O . GLU A 1 230 ? 13.319 8.591 21.167 1.00 37.00 230 GLU A O 1
ATOM 1840 N N . GLU A 1 231 ? 15.508 8.348 21.511 1.00 34.56 231 GLU A N 1
ATOM 1841 C CA . GLU A 1 231 ? 15.895 9.525 20.703 1.00 34.56 231 GLU A CA 1
ATOM 1842 C C . GLU A 1 231 ? 16.646 9.184 19.401 1.00 34.56 231 GLU A C 1
ATOM 1844 O O . GLU A 1 231 ? 16.883 10.079 18.588 1.00 34.56 231 GLU A O 1
ATOM 1849 N N . ASP A 1 232 ? 16.954 7.909 19.143 1.00 36.31 232 ASP A N 1
ATOM 1850 C CA . ASP A 1 232 ? 17.460 7.483 17.836 1.00 36.31 232 ASP A CA 1
ATOM 1851 C C . ASP A 1 232 ? 16.264 7.162 16.936 1.00 36.31 232 ASP A C 1
ATOM 1853 O O . ASP A 1 232 ? 15.600 6.136 17.090 1.00 36.31 232 ASP A O 1
ATOM 1857 N N . GLY A 1 233 ? 15.971 8.050 15.981 1.00 37.03 233 GLY A N 1
ATOM 1858 C CA . GLY A 1 233 ? 15.014 7.755 14.919 1.00 37.03 233 GLY A CA 1
ATOM 1859 C C . GLY A 1 233 ? 15.374 6.417 14.279 1.00 37.03 233 GLY A C 1
ATOM 1860 O O . GLY A 1 233 ? 16.456 6.311 13.715 1.00 37.03 233 GLY A O 1
ATOM 1861 N N . ALA A 1 234 ? 14.490 5.423 14.435 1.00 32.62 234 ALA A N 1
ATOM 1862 C CA . ALA A 1 234 ? 14.575 4.055 13.924 1.00 32.62 234 ALA A CA 1
ATOM 1863 C C . ALA A 1 234 ? 15.912 3.723 13.236 1.00 32.62 234 ALA A C 1
ATOM 1865 O O . ALA A 1 234 ? 16.047 3.868 12.020 1.00 32.62 234 ALA A O 1
ATOM 1866 N N . LEU A 1 235 ? 16.905 3.267 14.005 1.00 32.28 235 LEU A N 1
ATOM 1867 C CA . LEU A 1 235 ? 18.058 2.585 13.425 1.00 32.28 235 LEU A CA 1
ATOM 1868 C C . LEU A 1 235 ? 17.541 1.289 12.800 1.00 32.28 235 LEU A C 1
ATOM 1870 O O . LEU A 1 235 ? 17.359 0.275 13.470 1.00 32.28 235 LEU A O 1
ATOM 1874 N N . ILE A 1 236 ? 17.257 1.346 11.502 1.00 37.94 236 ILE A N 1
ATOM 1875 C CA . ILE A 1 236 ? 16.955 0.173 10.696 1.00 37.94 236 ILE A CA 1
ATOM 1876 C C . ILE A 1 236 ? 18.240 -0.634 10.589 1.00 37.94 236 ILE A C 1
ATOM 1878 O O . ILE A 1 236 ? 19.038 -0.474 9.665 1.00 37.94 236 ILE A O 1
ATOM 1882 N N . ALA A 1 237 ? 18.434 -1.547 11.530 1.00 32.94 237 ALA A N 1
ATOM 1883 C CA . ALA A 1 237 ? 19.290 -2.694 11.314 1.00 32.94 237 ALA A CA 1
ATOM 1884 C C . ALA A 1 237 ? 18.566 -3.663 10.363 1.00 32.94 237 ALA A C 1
ATOM 1886 O O . ALA A 1 237 ? 18.043 -4.674 10.807 1.00 32.94 237 ALA A O 1
ATOM 1887 N N . ASP A 1 238 ? 18.450 -3.273 9.085 1.00 40.56 238 ASP A N 1
ATOM 1888 C CA . ASP A 1 238 ? 18.714 -4.106 7.895 1.00 40.56 238 ASP A CA 1
ATOM 1889 C C . ASP A 1 238 ? 18.492 -3.315 6.581 1.00 40.56 238 ASP A C 1
ATOM 1891 O O . ASP A 1 238 ? 17.712 -3.717 5.711 1.00 40.56 238 ASP A O 1
ATOM 1895 N N . ILE A 1 239 ? 19.144 -2.153 6.438 1.00 41.03 239 ILE A N 1
ATOM 1896 C CA . ILE A 1 239 ? 19.107 -1.380 5.184 1.00 41.03 239 ILE A CA 1
ATOM 1897 C C . ILE A 1 239 ? 20.440 -1.403 4.409 1.00 41.03 239 ILE A C 1
ATOM 1899 O O . ILE A 1 239 ? 20.385 -1.477 3.189 1.00 41.03 239 ILE A O 1
ATOM 1903 N N . PHE A 1 240 ? 21.615 -1.489 5.054 1.00 39.62 240 PHE A N 1
ATOM 1904 C CA . PHE A 1 240 ? 22.921 -1.636 4.374 1.00 39.62 240 PHE A CA 1
ATOM 1905 C C . PHE A 1 240 ? 24.008 -2.209 5.308 1.00 39.62 240 PHE A C 1
ATOM 1907 O O . PHE A 1 240 ? 24.831 -1.456 5.823 1.00 39.62 240 PHE A O 1
ATOM 1914 N N . ALA A 1 241 ? 24.104 -3.526 5.523 1.00 31.27 241 ALA A N 1
ATOM 1915 C CA . ALA A 1 241 ? 25.301 -4.054 6.207 1.00 31.27 241 ALA A CA 1
ATOM 1916 C C . ALA A 1 241 ? 26.612 -3.787 5.424 1.00 31.27 241 ALA A C 1
ATOM 1918 O O . ALA A 1 241 ? 27.696 -3.995 5.960 1.00 31.27 241 ALA A O 1
ATOM 1919 N N . LEU A 1 242 ? 26.543 -3.366 4.159 1.00 34.38 242 LEU A N 1
ATOM 1920 C CA . LEU A 1 242 ? 27.652 -3.263 3.208 1.00 34.38 242 LEU A CA 1
ATOM 1921 C C . LEU A 1 242 ? 27.178 -2.276 2.112 1.00 34.38 242 LEU A C 1
ATOM 1923 O O . LEU A 1 242 ? 26.099 -2.500 1.583 1.00 34.38 242 LEU A O 1
ATOM 1927 N N . THR A 1 243 ? 27.796 -1.165 1.702 1.00 35.56 243 THR A N 1
ATOM 1928 C CA . THR A 1 243 ? 29.134 -0.553 1.835 1.00 35.56 243 THR A CA 1
ATOM 1929 C C . THR A 1 243 ? 28.993 0.933 1.425 1.00 35.56 243 THR A C 1
ATOM 1931 O O . THR A 1 243 ? 28.128 1.229 0.609 1.00 35.56 243 THR A O 1
ATOM 1934 N N . SER A 1 244 ? 29.770 1.910 1.910 1.00 33.16 244 SER A N 1
ATOM 1935 C CA . SER A 1 244 ? 31.106 2.197 1.358 1.00 33.16 244 SER A CA 1
ATOM 1936 C C . SER A 1 244 ? 31.949 3.129 2.255 1.00 33.16 244 SER A C 1
ATOM 1938 O O . SER A 1 244 ? 32.136 4.297 1.929 1.00 33.16 244 SER A O 1
ATOM 1940 N N . ASP A 1 245 ? 32.475 2.617 3.370 1.00 31.14 245 ASP A N 1
ATOM 1941 C CA . ASP A 1 245 ? 33.859 2.903 3.796 1.00 31.14 245 ASP A CA 1
ATOM 1942 C C . ASP A 1 245 ? 34.281 1.891 4.882 1.00 31.14 245 ASP A C 1
ATOM 1944 O O . ASP A 1 245 ? 33.645 1.835 5.939 1.00 31.14 245 ASP A O 1
ATOM 1948 N N . PRO A 1 246 ? 35.289 1.027 4.656 1.00 38.41 246 PRO A N 1
ATOM 1949 C CA . PRO A 1 246 ? 35.634 -0.035 5.586 1.00 38.41 246 PRO A CA 1
ATOM 1950 C C . PRO A 1 246 ? 36.786 0.389 6.501 1.00 38.41 246 PRO A C 1
ATOM 1952 O O . PRO A 1 246 ? 37.823 -0.257 6.477 1.00 38.41 246 PRO A O 1
ATOM 1955 N N . GLU A 1 247 ? 36.646 1.424 7.332 1.00 29.42 247 GLU A N 1
ATOM 1956 C CA . GLU A 1 247 ? 37.612 1.645 8.420 1.00 29.42 247 GLU A CA 1
ATOM 1957 C C . GLU A 1 247 ? 36.935 2.133 9.708 1.00 29.42 247 GLU A C 1
ATOM 1959 O O . GLU A 1 247 ? 36.378 3.224 9.771 1.00 29.42 247 GLU A O 1
ATOM 1964 N N . ASN A 1 248 ? 37.094 1.318 10.761 1.00 30.81 248 ASN A N 1
ATOM 1965 C CA . ASN A 1 248 ? 36.861 1.597 12.186 1.00 30.81 248 ASN A CA 1
ATOM 1966 C C . ASN A 1 248 ? 35.560 1.126 12.843 1.00 30.81 248 ASN A C 1
ATOM 1968 O O . ASN A 1 248 ? 34.995 1.907 13.593 1.00 30.81 248 ASN A O 1
ATOM 1972 N N . TYR A 1 249 ? 35.176 -0.155 12.764 1.00 30.83 249 TYR A N 1
ATOM 1973 C CA . TYR A 1 249 ? 34.412 -0.736 13.885 1.00 30.83 249 TYR A CA 1
ATOM 1974 C C . TYR A 1 249 ? 34.852 -2.163 14.229 1.00 30.83 249 TYR A C 1
ATOM 1976 O O . TYR A 1 249 ? 34.798 -3.081 13.416 1.00 30.83 249 TYR A O 1
ATOM 1984 N N . VAL A 1 250 ? 35.309 -2.322 15.474 1.00 25.59 250 VAL A N 1
ATOM 1985 C CA . VAL A 1 250 ? 35.597 -3.602 16.126 1.00 25.59 250 VAL A CA 1
ATOM 1986 C C . VAL A 1 250 ? 34.321 -4.042 16.837 1.00 25.59 250 VAL A C 1
ATOM 1988 O O . VAL A 1 250 ? 33.842 -3.336 17.722 1.00 25.59 250 VAL A O 1
ATOM 1991 N N . ILE A 1 251 ? 33.774 -5.200 16.468 1.00 28.25 251 ILE A N 1
ATOM 1992 C CA . ILE A 1 251 ? 32.696 -5.846 17.225 1.00 28.25 251 ILE A CA 1
ATOM 1993 C C . ILE A 1 251 ? 33.324 -6.480 18.471 1.00 28.25 251 ILE A C 1
ATOM 1995 O O . ILE A 1 251 ? 34.197 -7.340 18.356 1.00 28.25 251 ILE A O 1
ATOM 1999 N N . THR A 1 252 ? 32.890 -6.062 19.659 1.00 29.09 252 THR A N 1
ATOM 2000 C CA . THR A 1 252 ? 33.177 -6.771 20.914 1.00 29.09 252 THR A CA 1
ATOM 2001 C C . THR A 1 252 ? 31.871 -7.227 21.548 1.00 29.09 252 THR A C 1
ATOM 2003 O O . THR A 1 252 ? 30.972 -6.409 21.749 1.00 29.09 252 THR A O 1
ATOM 2006 N N . ASP A 1 253 ? 31.787 -8.517 21.870 1.00 26.73 253 ASP A N 1
ATOM 2007 C CA . ASP A 1 253 ? 30.646 -9.136 22.546 1.00 26.73 253 ASP A CA 1
ATOM 2008 C C . ASP A 1 253 ? 30.342 -8.471 23.905 1.00 26.73 253 ASP A C 1
ATOM 2010 O O . ASP A 1 253 ? 31.244 -8.076 24.648 1.00 26.73 253 ASP A O 1
ATOM 2014 N N . ALA A 1 254 ? 29.049 -8.362 24.232 1.00 26.55 254 ALA A N 1
ATOM 2015 C CA . ALA A 1 254 ? 28.523 -7.900 25.526 1.00 26.55 254 ALA A CA 1
ATOM 2016 C C . ALA A 1 254 ? 29.043 -8.782 26.695 1.00 26.55 254 ALA A C 1
ATOM 2018 O O . ALA A 1 254 ? 29.330 -9.954 26.443 1.00 26.55 254 ALA A O 1
ATOM 2019 N N . PRO A 1 255 ? 29.100 -8.327 27.978 1.00 34.31 255 PRO A N 1
ATOM 2020 C CA . PRO A 1 255 ? 28.124 -7.423 28.615 1.00 34.31 255 PRO A CA 1
ATOM 2021 C C . PRO A 1 255 ? 28.676 -6.417 29.665 1.00 34.31 255 PRO A C 1
ATOM 2023 O O . PRO A 1 255 ? 29.823 -6.501 30.089 1.00 34.31 255 PRO A O 1
ATOM 2026 N N . VAL A 1 256 ? 27.807 -5.505 30.144 1.00 23.91 256 VAL A N 1
ATOM 2027 C CA . VAL A 1 256 ? 27.508 -5.179 31.572 1.00 23.91 256 VAL A CA 1
ATOM 2028 C C . VAL A 1 256 ? 26.969 -3.740 31.735 1.00 23.91 256 VAL A C 1
ATOM 2030 O O . VAL A 1 256 ? 27.480 -2.772 31.188 1.00 23.91 256 VAL A O 1
ATOM 2033 N N . THR A 1 257 ? 25.911 -3.666 32.539 1.00 29.16 257 THR A N 1
ATOM 2034 C CA . THR A 1 257 ? 25.184 -2.558 33.180 1.00 29.16 257 THR A CA 1
ATOM 2035 C C . THR A 1 257 ? 25.995 -1.307 33.562 1.00 29.16 257 THR A C 1
ATOM 2037 O O . THR A 1 257 ? 27.033 -1.437 34.202 1.00 29.16 257 THR A O 1
ATOM 2040 N N . THR A 1 258 ? 25.449 -0.095 33.345 1.00 21.48 258 THR A N 1
ATOM 2041 C CA . THR A 1 258 ? 25.187 0.945 34.383 1.00 21.48 258 THR A CA 1
ATOM 2042 C C . THR A 1 258 ? 24.547 2.232 33.820 1.00 21.48 258 THR A C 1
ATOM 2044 O O . THR A 1 258 ? 24.497 2.469 32.622 1.00 21.48 258 THR A O 1
ATOM 2047 N N . THR A 1 259 ? 23.984 2.998 34.753 1.00 23.53 259 THR A N 1
ATOM 2048 C CA . THR A 1 259 ? 22.998 4.092 34.739 1.00 23.53 259 THR A CA 1
ATOM 2049 C C . THR A 1 259 ? 23.381 5.461 34.140 1.00 23.53 259 THR A C 1
ATOM 2051 O O . THR A 1 259 ? 24.513 5.912 34.279 1.00 23.53 259 THR A O 1
ATOM 2054 N N . THR A 1 260 ? 22.322 6.178 33.713 1.00 25.77 260 THR A N 1
ATOM 2055 C CA . THR A 1 260 ? 22.058 7.646 33.742 1.00 25.77 260 THR A CA 1
ATOM 2056 C C . THR A 1 260 ? 22.960 8.614 32.964 1.00 25.77 260 THR A C 1
ATOM 2058 O O . THR A 1 260 ? 24.096 8.853 33.353 1.00 25.77 260 THR A O 1
ATOM 2061 N N . THR A 1 261 ? 22.381 9.357 32.008 1.00 23.28 261 THR A N 1
ATOM 2062 C CA . THR A 1 261 ? 22.026 10.797 32.125 1.00 23.28 261 THR A CA 1
ATOM 2063 C C . THR A 1 261 ? 21.437 11.330 30.809 1.00 23.28 261 THR A C 1
ATOM 2065 O O . THR A 1 261 ? 21.915 11.010 29.729 1.00 23.28 261 THR A O 1
ATOM 2068 N N . THR A 1 262 ? 20.385 12.142 30.918 1.00 34.41 262 THR A N 1
ATOM 2069 C CA . THR A 1 262 ? 19.701 12.866 29.832 1.00 34.41 262 THR A CA 1
ATOM 2070 C C . THR A 1 262 ? 20.577 13.954 29.206 1.00 34.41 262 THR A C 1
ATOM 2072 O O . THR A 1 262 ? 21.329 14.622 29.925 1.00 34.41 262 THR A O 1
ATOM 2075 N N . PRO A 1 263 ? 20.378 14.248 27.906 1.00 29.91 263 PRO A N 1
ATOM 2076 C CA . PRO A 1 263 ? 20.270 15.654 27.510 1.00 29.91 263 PRO A CA 1
ATOM 2077 C C . PRO A 1 263 ? 19.293 15.953 26.348 1.00 29.91 263 PRO A C 1
ATOM 2079 O O . PRO A 1 263 ? 19.530 15.571 25.216 1.00 29.91 263 PRO A O 1
ATOM 2082 N N . ARG A 1 264 ? 18.322 16.833 26.641 1.00 27.30 264 ARG A N 1
ATOM 2083 C CA . ARG A 1 264 ? 17.791 17.921 25.784 1.00 27.30 264 ARG A CA 1
ATOM 2084 C C . ARG A 1 264 ? 17.461 17.596 24.314 1.00 27.30 264 ARG A C 1
ATOM 2086 O O . ARG A 1 264 ? 18.280 17.804 23.422 1.00 27.30 264 ARG A O 1
ATOM 2093 N N . SER A 1 265 ? 16.171 17.372 24.075 1.00 29.42 265 SER A N 1
ATOM 2094 C CA . SER A 1 265 ? 15.547 17.394 22.756 1.00 29.42 265 SER A CA 1
ATOM 2095 C C . SER A 1 265 ? 15.481 18.805 22.148 1.00 29.42 265 SER A C 1
ATOM 2097 O O . SER A 1 265 ? 14.946 19.766 22.714 1.00 29.42 265 SER A O 1
ATOM 2099 N N . GLY A 1 266 ? 16.068 18.907 20.956 1.00 28.61 266 GLY A N 1
ATOM 2100 C CA . GLY A 1 266 ? 15.843 19.958 19.975 1.00 28.61 266 GLY A CA 1
ATOM 2101 C C . GLY A 1 266 ? 14.680 19.581 19.057 1.00 28.6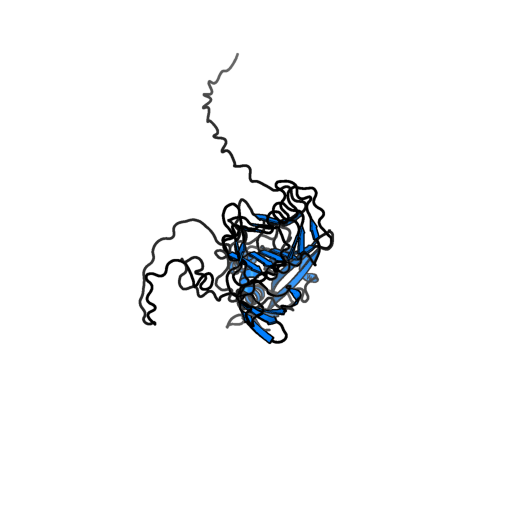1 266 GLY A C 1
ATOM 2102 O O . GLY A 1 266 ? 14.514 18.435 18.658 1.00 28.61 266 GLY A O 1
ATOM 2103 N N . SER A 1 267 ? 13.864 20.579 18.750 1.00 28.31 267 SER A N 1
ATOM 2104 C CA . SER A 1 267 ? 12.662 20.524 17.922 1.00 28.31 267 SER A CA 1
ATOM 2105 C C . SER A 1 267 ? 12.916 20.097 16.468 1.00 28.31 267 SER A C 1
ATOM 2107 O O . SER A 1 267 ? 13.726 20.724 15.790 1.00 28.31 267 SER A O 1
ATOM 2109 N N . GLY A 1 268 ? 12.062 19.207 15.943 1.00 30.06 268 GLY A N 1
ATOM 2110 C CA . GLY A 1 268 ? 11.454 19.431 14.623 1.00 30.06 268 GLY A CA 1
ATOM 2111 C C . GLY A 1 268 ? 11.462 18.260 13.642 1.00 30.06 268 GLY A C 1
ATOM 2112 O O . GLY A 1 268 ? 12.312 18.198 12.763 1.00 30.06 268 GLY A O 1
ATOM 2113 N N . GLY A 1 269 ? 10.436 17.410 13.714 1.00 29.97 269 GLY A N 1
ATOM 2114 C CA . GLY A 1 269 ? 10.087 16.483 12.636 1.00 29.97 269 GLY A CA 1
ATOM 2115 C C . GLY A 1 269 ? 9.288 15.288 13.136 1.00 29.97 269 GLY A C 1
ATOM 2116 O O . GLY A 1 269 ? 9.830 14.192 13.181 1.00 29.97 269 GLY A O 1
ATOM 2117 N N . ARG A 1 270 ? 8.019 15.491 13.519 1.00 35.34 270 ARG A N 1
ATOM 2118 C CA . ARG A 1 270 ? 7.132 14.400 13.959 1.00 35.34 270 ARG A CA 1
ATOM 2119 C C . ARG A 1 270 ? 7.039 13.345 12.850 1.00 35.34 270 ARG A C 1
ATOM 2121 O O . ARG A 1 270 ? 6.488 13.609 11.783 1.00 35.34 270 ARG A O 1
ATOM 2128 N N . SER A 1 271 ? 7.672 12.197 13.076 1.00 44.19 271 SER A N 1
ATOM 2129 C CA . SER A 1 271 ? 7.369 10.949 12.374 1.00 44.19 271 SER A CA 1
ATOM 2130 C C . SER A 1 271 ? 5.922 10.577 12.704 1.00 44.19 271 SER A C 1
ATOM 2132 O O . SER A 1 271 ? 5.485 10.849 13.820 1.00 44.19 271 SER A O 1
ATOM 2134 N N . TYR A 1 272 ? 5.166 9.969 11.786 1.00 46.91 272 TYR A N 1
ATOM 2135 C CA . TYR A 1 272 ? 3.802 9.500 12.089 1.00 46.91 272 TYR A CA 1
ATOM 2136 C C . TYR A 1 272 ? 3.764 8.440 13.204 1.00 46.91 272 TYR A C 1
ATOM 2138 O O . TYR A 1 272 ? 2.695 8.145 13.717 1.00 46.91 272 TYR A O 1
ATOM 2146 N N . ASP A 1 273 ? 4.920 7.900 13.586 1.00 53.50 273 ASP A N 1
ATOM 2147 C CA . ASP A 1 273 ? 5.072 6.970 14.705 1.00 53.50 273 ASP A CA 1
ATOM 2148 C C . ASP A 1 273 ? 4.980 7.668 16.076 1.00 53.50 273 ASP A C 1
ATOM 2150 O O . ASP A 1 273 ? 4.564 7.062 17.052 1.00 53.50 273 ASP A O 1
ATOM 2154 N N . SER A 1 274 ? 5.318 8.965 16.171 1.00 63.84 274 SER A N 1
ATOM 2155 C CA . SER A 1 274 ? 5.459 9.625 17.480 1.00 63.84 274 SER A CA 1
ATOM 2156 C C . SER A 1 274 ? 4.136 9.951 18.173 1.00 63.84 274 SER A C 1
ATOM 2158 O O . SER A 1 274 ? 4.163 10.367 19.323 1.00 63.84 274 SER A O 1
ATOM 2160 N N . ASP A 1 275 ? 3.003 9.881 17.467 1.00 81.00 275 ASP A N 1
ATOM 2161 C CA . ASP A 1 275 ? 1.686 10.126 18.065 1.00 81.00 275 ASP A CA 1
ATOM 2162 C C . ASP A 1 275 ? 0.938 8.842 18.415 1.00 81.00 275 ASP A C 1
ATOM 2164 O O . ASP A 1 275 ? -0.194 8.936 18.870 1.00 81.00 275 ASP A O 1
ATOM 2168 N N . ILE A 1 276 ? 1.512 7.665 18.168 1.00 86.25 276 ILE A N 1
ATOM 2169 C CA . ILE A 1 276 ? 0.866 6.371 18.405 1.00 86.25 276 ILE A CA 1
ATOM 2170 C C . ILE A 1 276 ? 1.327 5.822 19.748 1.00 86.25 276 ILE A C 1
ATOM 2172 O O . ILE A 1 276 ? 2.475 5.999 20.138 1.00 86.25 276 ILE A O 1
ATOM 2176 N N . SER A 1 277 ? 0.429 5.145 20.459 1.00 86.94 277 SER A N 1
ATOM 2177 C CA . SER A 1 277 ? 0.763 4.545 21.746 1.00 86.94 277 SER A CA 1
ATOM 2178 C C . SER A 1 277 ? 1.788 3.414 21.620 1.00 86.94 277 SER A C 1
ATOM 2180 O O . SER A 1 277 ? 1.624 2.477 20.827 1.00 86.94 277 SER A O 1
ATOM 2182 N N . ASP A 1 278 ? 2.812 3.465 22.472 1.00 85.69 278 ASP A N 1
ATOM 2183 C CA . ASP A 1 278 ? 3.808 2.403 22.610 1.00 85.69 278 ASP A CA 1
ATOM 2184 C C . ASP A 1 278 ? 3.233 1.115 23.204 1.00 85.69 278 ASP A C 1
ATOM 2186 O O . ASP A 1 278 ? 3.785 0.041 22.959 1.00 85.69 278 ASP A O 1
ATOM 2190 N N . ASP A 1 279 ? 2.086 1.200 23.884 1.00 89.38 279 ASP A N 1
ATOM 2191 C CA . ASP A 1 279 ? 1.393 0.053 24.476 1.00 89.38 279 ASP A CA 1
ATOM 2192 C C . ASP A 1 279 ? 0.823 -0.908 23.418 1.00 89.38 279 ASP A C 1
ATOM 2194 O O . ASP A 1 279 ? 0.499 -2.055 23.733 1.00 89.38 279 ASP A O 1
ATOM 2198 N N . ILE A 1 280 ? 0.688 -0.467 22.159 1.00 88.62 280 ILE A N 1
ATOM 2199 C CA . ILE A 1 280 ? 0.266 -1.339 21.059 1.00 88.62 280 ILE A CA 1
ATOM 2200 C C . ILE A 1 280 ? 1.429 -2.269 20.692 1.00 88.62 280 ILE A C 1
ATOM 2202 O O . ILE A 1 280 ? 2.442 -1.852 20.130 1.00 88.62 280 ILE A O 1
ATOM 2206 N N . GLN A 1 281 ? 1.268 -3.558 20.976 1.00 85.69 281 GLN A N 1
ATOM 2207 C CA . GLN A 1 281 ? 2.357 -4.531 20.871 1.00 85.69 281 GLN A CA 1
ATOM 2208 C C . GLN A 1 281 ? 2.665 -4.907 19.420 1.00 85.69 281 GLN A C 1
ATOM 2210 O O . GLN A 1 281 ? 3.825 -5.017 19.022 1.00 85.69 281 GLN A O 1
ATOM 2215 N N . SER A 1 282 ? 1.623 -5.093 18.608 1.00 82.06 282 SER A N 1
ATOM 2216 C CA . SER A 1 282 ? 1.779 -5.520 17.221 1.00 82.06 282 SER A CA 1
ATOM 2217 C C . SER A 1 282 ? 2.065 -4.355 16.285 1.00 82.06 282 SER A C 1
ATOM 2219 O O . SER A 1 282 ? 1.321 -3.374 16.226 1.00 82.06 282 SER A O 1
ATOM 2221 N N . ARG A 1 283 ? 3.083 -4.525 15.434 1.00 69.69 283 ARG A N 1
ATOM 2222 C CA . ARG A 1 283 ? 3.347 -3.620 14.308 1.00 69.69 283 ARG A CA 1
ATOM 2223 C C . ARG A 1 283 ? 2.183 -3.575 13.316 1.00 69.69 283 ARG A C 1
ATOM 2225 O O . ARG A 1 283 ? 1.950 -2.533 12.715 1.00 69.69 283 ARG A O 1
ATOM 2232 N N . ILE A 1 284 ? 1.446 -4.674 13.149 1.00 75.75 284 ILE A N 1
ATOM 2233 C CA . ILE A 1 284 ? 0.275 -4.720 12.261 1.00 75.75 284 ILE A CA 1
ATOM 2234 C C . ILE A 1 284 ? -0.814 -3.794 12.807 1.00 75.75 284 ILE A C 1
ATOM 2236 O O . ILE A 1 284 ? -1.323 -2.946 12.073 1.00 75.75 284 ILE A O 1
ATOM 2240 N N . ILE A 1 285 ? -1.104 -3.885 14.108 1.00 84.56 285 ILE A N 1
ATOM 2241 C CA . ILE A 1 285 ? -2.080 -3.009 14.763 1.00 84.56 285 ILE A CA 1
ATOM 2242 C C . ILE A 1 285 ? -1.593 -1.556 14.778 1.00 84.56 285 ILE A C 1
ATOM 2244 O O . ILE A 1 285 ? -2.367 -0.669 14.423 1.00 84.56 285 ILE A O 1
ATOM 2248 N N . LYS A 1 286 ? -0.312 -1.297 15.088 1.00 82.44 286 LYS A N 1
ATOM 2249 C CA . LYS A 1 286 ? 0.280 0.055 15.017 1.00 82.44 286 LYS A CA 1
ATOM 2250 C C . LYS A 1 286 ? 0.129 0.666 13.626 1.00 82.44 286 LYS A C 1
ATOM 2252 O O . LYS A 1 286 ? -0.347 1.790 13.506 1.00 82.44 286 LYS A O 1
ATOM 2257 N N . ASN A 1 287 ? 0.452 -0.083 12.572 1.00 72.12 287 ASN A N 1
ATOM 2258 C CA . ASN A 1 287 ? 0.286 0.369 11.189 1.00 72.12 287 ASN A CA 1
ATOM 2259 C C . ASN A 1 287 ? -1.184 0.639 10.841 1.00 72.12 287 ASN A C 1
ATOM 2261 O O . ASN A 1 287 ? -1.492 1.586 10.120 1.00 72.12 287 ASN A O 1
ATOM 2265 N N . PHE A 1 288 ? -2.113 -0.171 11.351 1.00 81.69 288 PHE A N 1
ATOM 2266 C CA . PHE A 1 288 ? -3.528 0.097 11.142 1.00 81.69 288 PHE A CA 1
ATOM 2267 C C . PHE A 1 288 ? -3.963 1.390 11.845 1.00 81.69 288 PHE A C 1
ATOM 2269 O O . PHE A 1 288 ? -4.529 2.270 11.197 1.00 81.69 288 PHE A O 1
ATOM 2276 N N . VAL A 1 289 ? -3.657 1.545 13.137 1.00 88.19 289 VAL A N 1
ATOM 2277 C CA . VAL A 1 289 ? -4.002 2.741 13.923 1.00 88.19 289 VAL A CA 1
ATOM 2278 C C . VAL A 1 289 ? -3.347 3.997 13.343 1.00 88.19 289 VAL A C 1
ATOM 2280 O O . VAL A 1 289 ? -3.999 5.038 13.273 1.00 88.19 289 VAL A O 1
ATOM 2283 N N . SER A 1 290 ? -2.109 3.899 12.842 1.00 80.31 290 SER A N 1
ATOM 2284 C CA . SER A 1 290 ? -1.419 5.002 12.158 1.00 80.31 290 SER A CA 1
ATOM 2285 C C . SER A 1 290 ? -2.192 5.483 10.929 1.00 80.31 290 SER A C 1
ATOM 2287 O O . SER A 1 290 ? -2.304 6.692 10.699 1.00 80.31 290 SER A O 1
ATOM 2289 N N . SER A 1 291 ? -2.774 4.538 10.182 1.00 76.56 291 SER A N 1
ATOM 2290 C CA . SER A 1 291 ? -3.575 4.779 8.980 1.00 76.56 291 SER A CA 1
ATOM 2291 C C . SER A 1 291 ? -4.996 5.245 9.233 1.00 76.56 291 SER A C 1
ATOM 2293 O O . SER A 1 291 ? -5.626 5.791 8.323 1.00 76.56 291 SER A O 1
ATOM 2295 N N . ALA A 1 292 ? -5.504 4.989 10.435 1.00 85.62 292 ALA A N 1
ATOM 2296 C CA . ALA A 1 292 ? -6.899 5.162 10.759 1.00 85.62 292 ALA A CA 1
ATOM 2297 C C . ALA A 1 292 ? -7.167 6.526 11.394 1.00 85.62 292 ALA A C 1
ATOM 2299 O O . ALA A 1 292 ? -6.424 6.992 12.263 1.00 85.62 292 ALA A O 1
ATOM 2300 N N . THR A 1 293 ? -8.285 7.145 11.019 1.00 88.94 293 THR A N 1
ATOM 2301 C CA . THR A 1 293 ? -8.868 8.203 11.843 1.00 88.94 293 THR A CA 1
ATOM 2302 C C . THR A 1 293 ? -9.451 7.567 13.101 1.00 88.94 293 THR A C 1
ATOM 2304 O O . THR A 1 293 ? -10.373 6.756 13.017 1.00 88.94 293 THR A O 1
ATOM 2307 N N . VAL A 1 294 ? -8.920 7.919 14.272 1.00 92.50 294 VAL A N 1
ATOM 2308 C CA . VAL A 1 294 ? -9.465 7.462 15.557 1.00 92.50 294 VAL A CA 1
ATOM 2309 C C . VAL A 1 294 ? -10.534 8.452 16.005 1.00 92.50 294 VAL A C 1
ATOM 2311 O O . VAL A 1 294 ? -10.254 9.639 16.167 1.00 92.50 294 VAL A O 1
ATOM 2314 N N . ILE A 1 295 ? -11.767 7.974 16.152 1.00 91.81 295 ILE A N 1
ATOM 2315 C CA . ILE A 1 295 ? -12.963 8.806 16.252 1.00 91.81 295 ILE A CA 1
ATOM 2316 C C . ILE A 1 295 ? -13.678 8.571 17.574 1.00 91.81 295 ILE A C 1
ATOM 2318 O O . ILE A 1 295 ? -14.006 7.434 17.915 1.00 91.81 295 ILE A O 1
ATOM 2322 N N . TYR A 1 296 ? -13.992 9.661 18.270 1.00 91.38 296 TYR A N 1
ATOM 2323 C CA . TYR A 1 296 ? -14.709 9.645 19.542 1.00 91.38 296 TYR A CA 1
ATOM 2324 C C . TYR A 1 296 ? -16.018 10.441 19.474 1.00 91.38 296 TYR A C 1
ATOM 2326 O O . TYR A 1 296 ? -16.162 11.379 18.685 1.00 91.38 296 TYR A O 1
ATOM 2334 N N . GLY A 1 297 ? -16.982 10.065 20.320 1.00 86.06 297 GLY A N 1
ATOM 2335 C CA . GLY A 1 297 ? -18.298 10.708 20.390 1.00 86.06 297 GLY A CA 1
ATOM 2336 C C . GLY A 1 297 ? -18.459 11.737 21.514 1.00 86.06 297 GLY A C 1
ATOM 2337 O O . GLY A 1 297 ? -19.161 12.735 21.355 1.00 86.06 297 GLY A O 1
ATOM 2338 N N . ASN A 1 298 ? -17.803 11.513 22.654 1.00 84.50 298 ASN A N 1
ATOM 2339 C CA . ASN A 1 298 ? -17.906 12.351 23.851 1.00 84.50 298 ASN A CA 1
ATOM 2340 C C . ASN A 1 298 ? -16.546 12.473 24.573 1.00 84.50 298 ASN A C 1
ATOM 2342 O O . ASN A 1 298 ? -15.607 11.749 24.260 1.00 84.50 298 ASN A O 1
ATOM 2346 N N . GLU A 1 299 ? -16.461 13.341 25.583 1.00 84.75 299 GLU A N 1
ATOM 2347 C CA . GLU A 1 299 ? -15.233 13.587 26.368 1.00 84.75 299 GLU A CA 1
ATOM 2348 C C . GLU A 1 299 ? -14.688 12.345 27.107 1.00 84.75 299 GLU A C 1
ATOM 2350 O O . GLU A 1 299 ? -13.509 12.272 27.442 1.00 84.75 299 GLU A O 1
ATOM 2355 N N . ILE A 1 300 ? -15.529 11.353 27.407 1.00 82.38 300 ILE A N 1
ATOM 2356 C CA . ILE A 1 300 ? -15.094 10.114 28.069 1.00 82.38 300 ILE A CA 1
ATOM 2357 C C . ILE A 1 300 ? -14.399 9.210 27.053 1.00 82.38 300 ILE A C 1
ATOM 2359 O O . ILE A 1 300 ? -13.285 8.754 27.303 1.00 82.38 300 ILE A O 1
ATOM 2363 N N . ASP A 1 301 ? -15.031 9.008 25.901 1.00 83.88 301 ASP A N 1
ATOM 2364 C CA . ASP A 1 301 ? -14.505 8.209 24.798 1.00 83.88 301 ASP A CA 1
ATOM 2365 C C . ASP A 1 301 ? -13.256 8.854 24.188 1.00 83.88 301 ASP A C 1
ATOM 2367 O O . ASP A 1 301 ? -12.374 8.150 23.707 1.00 83.88 301 ASP A O 1
ATOM 2371 N N . GLU A 1 302 ? -13.132 10.181 24.283 1.00 87.12 302 GLU A N 1
ATOM 2372 C CA . GLU A 1 302 ? -11.917 10.928 23.949 1.00 87.12 302 GLU A CA 1
ATOM 2373 C C . GLU A 1 302 ? -10.700 10.421 24.733 1.00 87.12 302 GLU A C 1
ATOM 2375 O O . GLU A 1 302 ? -9.627 10.219 24.166 1.00 87.12 302 GLU A O 1
ATOM 2380 N N . ASN A 1 303 ? -10.863 10.148 26.033 1.00 88.38 303 ASN A N 1
ATOM 2381 C CA . ASN A 1 303 ? -9.773 9.625 26.857 1.00 88.38 303 ASN A CA 1
ATOM 2382 C C . ASN A 1 303 ? -9.364 8.214 26.433 1.00 88.38 303 ASN A C 1
ATOM 2384 O O . ASN A 1 303 ? -8.181 7.898 26.488 1.00 88.38 303 ASN A O 1
ATOM 2388 N N . TYR A 1 304 ? -10.309 7.372 26.006 1.00 88.94 304 TYR A N 1
ATOM 2389 C CA . TYR A 1 304 ? -9.997 6.038 25.487 1.00 88.94 304 TYR A CA 1
ATOM 2390 C C . TYR A 1 304 ? -9.337 6.110 24.107 1.00 88.94 304 TYR A C 1
ATOM 2392 O O . TYR A 1 304 ? -8.346 5.428 23.867 1.00 88.94 304 TYR A O 1
ATOM 2400 N N . ALA A 1 305 ? -9.832 6.975 23.221 1.00 90.81 305 ALA A N 1
ATOM 2401 C CA . ALA A 1 305 ? -9.255 7.212 21.901 1.00 90.81 305 ALA A CA 1
ATOM 2402 C C . ALA A 1 305 ? -7.796 7.699 21.985 1.00 90.81 305 ALA A C 1
ATOM 2404 O O . ALA A 1 305 ? -6.940 7.196 21.256 1.00 90.81 305 ALA A O 1
ATOM 2405 N N . ASN A 1 306 ? -7.498 8.598 22.930 1.00 90.75 306 ASN A N 1
ATOM 2406 C CA . ASN A 1 306 ? -6.142 9.095 23.189 1.00 90.75 306 ASN A CA 1
ATOM 2407 C C . ASN A 1 306 ? -5.152 8.008 23.640 1.00 90.75 306 ASN A C 1
ATOM 2409 O O . ASN A 1 306 ? -3.945 8.210 23.547 1.00 90.75 306 ASN A O 1
ATOM 2413 N N . GLN A 1 307 ? -5.626 6.846 24.104 1.00 91.00 307 GLN A N 1
ATOM 2414 C CA . GLN A 1 307 ? -4.745 5.720 24.438 1.00 91.00 307 GLN A CA 1
ATOM 2415 C C . GLN A 1 307 ? -4.265 4.941 23.212 1.00 91.00 307 GLN A C 1
ATOM 2417 O O . GLN A 1 307 ? -3.378 4.100 23.345 1.00 91.00 307 GLN A O 1
ATOM 2422 N N . LEU A 1 308 ? -4.861 5.172 22.040 1.00 91.81 308 LEU A N 1
ATOM 2423 C CA . LEU A 1 308 ? -4.400 4.594 20.779 1.00 91.81 308 LEU A CA 1
ATOM 2424 C C . LEU A 1 308 ? -3.438 5.531 20.061 1.00 91.81 308 LEU A C 1
ATOM 2426 O O . LEU A 1 308 ? -2.413 5.080 19.549 1.00 91.81 308 LEU A O 1
ATOM 2430 N N . ARG A 1 309 ? -3.777 6.824 20.015 1.00 90.69 309 ARG A N 1
ATOM 2431 C CA . ARG A 1 309 ? -2.945 7.874 19.425 1.00 90.69 309 ARG A CA 1
ATOM 2432 C C . ARG A 1 309 ? -3.360 9.269 19.894 1.00 90.69 309 ARG A C 1
ATOM 2434 O O . ARG A 1 309 ? -4.515 9.463 20.248 1.00 90.69 309 ARG A O 1
ATOM 2441 N N . GLU A 1 310 ? -2.471 10.256 19.790 1.00 87.25 310 GLU A N 1
ATOM 2442 C CA . GLU A 1 310 ? -2.762 11.657 20.142 1.00 87.25 310 GLU A CA 1
ATOM 2443 C C . GLU A 1 310 ? -3.673 12.350 19.115 1.00 87.25 310 GLU A C 1
ATOM 2445 O O . GLU A 1 310 ? -4.488 13.207 19.457 1.00 87.25 310 GLU A O 1
ATOM 2450 N N . ARG A 1 311 ? -3.526 12.023 17.822 1.00 86.50 311 ARG A N 1
ATOM 2451 C CA . ARG A 1 311 ? -4.336 12.631 16.755 1.00 86.50 311 ARG A CA 1
ATOM 2452 C C . ARG A 1 311 ? -5.674 11.915 16.623 1.00 86.50 311 ARG A C 1
ATOM 2454 O O . ARG A 1 311 ? -5.802 10.941 15.882 1.00 86.50 311 ARG A O 1
ATOM 2461 N N . ILE A 1 312 ? -6.669 12.444 17.321 1.00 90.75 312 ILE A N 1
ATOM 2462 C CA . ILE A 1 312 ? -8.044 11.939 17.332 1.00 90.75 312 ILE A CA 1
ATOM 2463 C C . ILE A 1 312 ? -9.023 12.948 16.728 1.00 90.75 312 ILE A C 1
ATOM 2465 O O . ILE A 1 312 ? -8.747 14.145 16.649 1.00 90.75 312 ILE A O 1
ATOM 2469 N N . GLN A 1 313 ? -10.185 12.456 16.307 1.00 90.31 313 GLN A N 1
ATOM 2470 C CA . GLN A 1 313 ? -11.209 13.235 15.627 1.00 90.31 313 GLN A CA 1
ATOM 2471 C C . GLN A 1 313 ? -12.547 13.132 16.359 1.00 90.31 313 GLN A C 1
ATOM 2473 O O . GLN A 1 313 ? -13.045 12.044 16.641 1.00 90.31 313 GLN A O 1
ATOM 2478 N N . ASN A 1 314 ? -13.170 14.277 16.624 1.00 88.25 314 ASN A N 1
ATOM 2479 C CA . ASN A 1 314 ? -14.541 14.297 17.116 1.00 88.25 314 ASN A CA 1
ATOM 2480 C C . ASN A 1 314 ? -15.492 13.867 15.991 1.00 88.25 314 ASN A C 1
ATOM 2482 O O . ASN A 1 314 ? -15.373 14.348 14.861 1.00 88.25 314 ASN A O 1
ATOM 2486 N N . ALA A 1 315 ? -16.444 12.991 16.301 1.00 86.06 315 ALA A N 1
ATOM 2487 C CA . ALA A 1 315 ? -17.392 12.468 15.326 1.00 86.06 315 ALA A CA 1
ATOM 2488 C C . ALA A 1 315 ? -18.295 13.545 14.689 1.00 86.06 315 ALA A C 1
ATOM 2490 O O . ALA A 1 315 ? -18.771 13.379 13.566 1.00 86.06 315 ALA A O 1
ATOM 2491 N N . ASN A 1 316 ? -18.543 14.658 15.383 1.00 80.25 316 ASN A N 1
ATOM 2492 C CA . ASN A 1 316 ? -19.477 15.682 14.927 1.00 80.25 316 ASN A CA 1
ATOM 2493 C C . ASN A 1 316 ? -18.991 16.389 13.654 1.00 80.25 316 ASN A C 1
ATOM 2495 O O . ASN A 1 316 ? -17.981 17.091 13.662 1.00 80.25 316 ASN A O 1
ATOM 2499 N N . GLY A 1 317 ? -19.764 16.255 12.573 1.00 71.44 317 GLY A N 1
ATOM 2500 C CA . GLY A 1 317 ? -19.492 16.919 11.293 1.00 71.44 317 GLY A CA 1
ATOM 2501 C C . GLY A 1 317 ? -18.305 16.339 10.520 1.00 71.44 317 GLY A C 1
ATOM 2502 O O . GLY A 1 317 ? -17.893 16.930 9.525 1.00 71.44 317 GLY A O 1
ATOM 2503 N N . PHE A 1 318 ? -17.760 15.207 10.966 1.00 80.94 318 PHE A N 1
ATOM 2504 C CA . PHE A 1 318 ? -16.746 14.466 10.231 1.00 80.94 318 PHE A CA 1
ATOM 2505 C C . PHE A 1 318 ? -17.413 13.525 9.217 1.00 80.94 318 PHE A C 1
ATOM 2507 O O . PHE A 1 318 ? -18.615 13.264 9.273 1.00 80.94 318 PHE A O 1
ATOM 2514 N N . THR A 1 319 ? -16.645 12.985 8.279 1.00 78.50 319 THR A N 1
ATOM 2515 C CA . THR A 1 319 ? -17.094 11.913 7.385 1.00 78.50 319 THR A CA 1
ATOM 2516 C C . THR A 1 319 ? -15.972 10.899 7.289 1.00 78.50 319 THR A C 1
ATOM 2518 O O . THR A 1 319 ? -14.837 11.270 7.006 1.00 78.50 319 THR A O 1
ATOM 2521 N N . ILE A 1 320 ? -16.276 9.628 7.553 1.00 77.44 320 ILE A N 1
ATOM 2522 C CA . ILE A 1 320 ? -15.297 8.555 7.389 1.00 77.44 320 ILE A CA 1
ATOM 2523 C C . ILE A 1 320 ? -15.144 8.286 5.903 1.00 77.44 320 ILE A C 1
ATOM 2525 O O . ILE A 1 320 ? -16.078 7.843 5.240 1.00 77.44 320 ILE A O 1
ATOM 2529 N N . THR A 1 321 ? -13.948 8.538 5.404 1.00 73.06 321 THR A N 1
ATOM 2530 C CA . THR A 1 321 ? -13.607 8.361 3.998 1.00 73.06 321 THR A CA 1
ATOM 2531 C C . THR A 1 321 ? -12.393 7.448 3.807 1.00 73.06 321 THR A C 1
ATOM 2533 O O . THR A 1 321 ? -12.033 7.134 2.681 1.00 73.06 321 THR A O 1
ATOM 2536 N N . GLY A 1 322 ? -11.783 6.962 4.889 1.00 76.38 322 GLY A N 1
ATOM 2537 C CA . GLY A 1 322 ? -10.650 6.037 4.879 1.00 76.38 322 GLY A CA 1
ATOM 2538 C C . GLY A 1 322 ? -10.705 5.087 6.070 1.00 76.38 322 GLY A C 1
ATOM 2539 O O . GLY A 1 322 ? -11.757 4.914 6.688 1.00 76.38 322 GLY A O 1
ATOM 2540 N N . ASN A 1 323 ? -9.575 4.459 6.404 1.00 85.56 323 ASN A N 1
ATOM 2541 C CA . ASN A 1 323 ? -9.525 3.581 7.575 1.00 85.56 323 ASN A CA 1
ATOM 2542 C C . ASN A 1 323 ? -9.939 4.353 8.838 1.00 85.56 323 ASN A C 1
ATOM 2544 O O . ASN A 1 323 ? -9.579 5.521 9.007 1.00 85.56 323 ASN A O 1
ATOM 2548 N N . ALA A 1 324 ? -10.670 3.703 9.739 1.00 90.31 324 ALA A N 1
ATOM 2549 C CA . ALA A 1 324 ? -11.152 4.338 10.960 1.00 90.31 324 ALA A CA 1
ATOM 2550 C C . ALA A 1 324 ? -11.131 3.389 12.159 1.00 90.31 324 ALA A C 1
ATOM 2552 O O . ALA A 1 324 ? -11.318 2.182 12.016 1.00 90.31 324 ALA A O 1
ATOM 2553 N N . VAL A 1 325 ? -10.941 3.958 13.348 1.00 95.00 325 VAL A N 1
ATOM 2554 C CA . VAL A 1 325 ? -11.215 3.300 14.628 1.00 95.00 325 VAL A CA 1
ATOM 2555 C C . VAL A 1 325 ? -12.309 4.099 15.320 1.00 95.00 325 VAL A C 1
ATOM 2557 O O . VAL A 1 325 ? -12.085 5.237 15.723 1.00 95.00 325 VAL A O 1
ATOM 2560 N N . ILE A 1 326 ? -13.493 3.520 15.456 1.00 94.31 326 ILE A N 1
ATOM 2561 C CA . ILE A 1 326 ? -14.597 4.114 16.207 1.00 94.31 326 ILE A CA 1
ATOM 2562 C C . ILE A 1 326 ? -14.4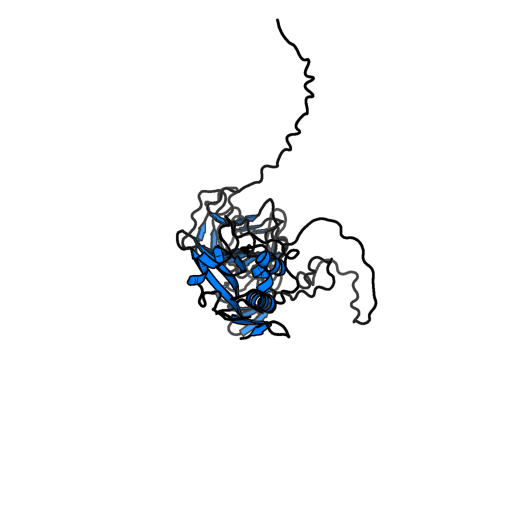65 3.661 17.659 1.00 94.31 326 ILE A C 1
ATOM 2564 O O . ILE A 1 326 ? -14.495 2.461 17.938 1.00 94.31 326 ILE A O 1
ATOM 2568 N N . VAL A 1 327 ? -14.338 4.621 18.574 1.00 94.44 327 VAL A N 1
ATOM 2569 C CA . VAL A 1 327 ? -14.275 4.377 20.018 1.00 94.44 327 VAL A CA 1
ATOM 2570 C C . VAL A 1 327 ? -15.548 4.903 20.680 1.00 94.44 327 VAL A C 1
ATOM 2572 O O . VAL A 1 327 ? -15.931 6.063 20.488 1.00 94.44 327 VAL A O 1
ATOM 2575 N N . GLY A 1 328 ? -16.204 4.040 21.457 1.00 89.25 328 GLY A N 1
ATOM 2576 C CA . GLY A 1 328 ? -17.414 4.371 22.216 1.00 89.25 328 GLY A CA 1
ATOM 2577 C C . GLY A 1 328 ? -18.725 3.930 21.555 1.00 89.25 328 GLY A C 1
ATOM 2578 O O . GLY A 1 328 ? -18.814 3.715 20.348 1.00 89.25 328 GLY A O 1
ATOM 2579 N N . GLY A 1 329 ? -19.763 3.746 22.373 1.00 87.62 329 GLY A N 1
ATOM 2580 C CA . GLY A 1 329 ? -21.045 3.158 21.961 1.00 87.62 329 GLY A CA 1
ATOM 2581 C C . GLY A 1 329 ? -21.928 4.059 21.075 1.00 87.62 329 GLY A C 1
ATOM 2582 O O . GLY A 1 329 ? -21.734 5.279 21.024 1.00 87.62 329 GLY A O 1
ATOM 2583 N N . PRO A 1 330 ? -22.971 3.492 20.433 1.00 85.00 330 PRO A N 1
ATOM 2584 C CA . PRO A 1 330 ? -23.833 4.208 19.483 1.00 85.00 330 PRO A CA 1
ATOM 2585 C C . PRO A 1 330 ? -24.682 5.308 20.131 1.00 85.00 330 PRO A C 1
ATOM 2587 O O . PRO A 1 330 ? -25.158 6.206 19.448 1.00 85.00 330 PRO A O 1
ATOM 2590 N N . PHE A 1 331 ? -24.859 5.286 21.455 1.00 83.44 331 PHE A N 1
ATOM 2591 C CA . PHE A 1 331 ? -25.592 6.340 22.158 1.00 83.44 331 PHE A CA 1
ATOM 2592 C C . PHE A 1 331 ? -24.843 7.681 22.174 1.00 83.44 331 PHE A C 1
ATOM 2594 O O . PHE A 1 331 ? -25.470 8.736 22.249 1.00 83.44 331 PHE A O 1
ATOM 2601 N N . ALA A 1 332 ? -23.509 7.646 22.129 1.00 78.12 332 ALA A N 1
ATOM 2602 C CA . ALA A 1 332 ? -22.682 8.841 22.242 1.00 78.12 332 ALA A CA 1
ATOM 2603 C C . ALA A 1 332 ? -21.832 9.132 21.006 1.00 78.12 332 ALA A C 1
ATOM 2605 O O . ALA A 1 332 ? -21.432 10.277 20.819 1.00 78.12 332 ALA A O 1
ATOM 2606 N N . ASN A 1 333 ? -21.558 8.129 20.170 1.00 80.44 333 ASN A N 1
ATOM 2607 C CA . ASN A 1 333 ? -20.773 8.284 18.955 1.00 80.44 333 ASN A CA 1
ATOM 2608 C C . ASN A 1 333 ? -21.688 8.158 17.713 1.00 80.44 333 ASN A C 1
ATOM 2610 O O . ASN A 1 333 ? -22.181 7.066 17.426 1.00 80.44 333 ASN A O 1
ATOM 2614 N N . PRO A 1 334 ? -21.930 9.254 16.964 1.00 82.69 334 PRO A N 1
ATOM 2615 C CA . PRO A 1 334 ? -22.758 9.245 15.757 1.00 82.69 334 PRO A CA 1
ATOM 2616 C C . PRO A 1 334 ? -22.349 8.206 14.708 1.00 82.69 334 PRO A C 1
ATOM 2618 O O . PRO A 1 334 ? -23.225 7.611 14.087 1.00 82.69 334 PRO A O 1
ATOM 2621 N N . PHE A 1 335 ? -21.051 7.932 14.538 1.00 82.31 335 PHE A N 1
ATOM 2622 C CA . PHE A 1 335 ? -20.600 6.894 13.606 1.00 82.31 335 PHE A CA 1
ATOM 2623 C C . PHE A 1 335 ? -20.828 5.497 14.149 1.00 82.31 335 PHE A C 1
ATOM 2625 O O . PHE A 1 335 ? -21.205 4.605 13.396 1.00 82.31 335 PHE A O 1
ATOM 2632 N N . ALA A 1 336 ? -20.648 5.304 15.457 1.00 83.69 336 ALA A N 1
ATOM 2633 C CA . ALA A 1 336 ? -21.057 4.055 16.074 1.00 83.69 336 ALA A CA 1
ATOM 2634 C C . ALA A 1 336 ? -22.545 3.803 15.802 1.00 83.69 336 ALA A C 1
ATOM 2636 O O . ALA A 1 336 ? -22.886 2.706 15.396 1.00 83.69 336 ALA A O 1
ATOM 2637 N N . MET A 1 337 ? -23.411 4.818 15.916 1.00 85.75 337 MET A N 1
ATOM 2638 C CA . MET A 1 337 ? -24.837 4.702 15.582 1.00 85.75 337 MET A CA 1
ATOM 2639 C C . MET A 1 337 ? -25.091 4.382 14.101 1.00 85.75 337 MET A C 1
ATOM 2641 O O . MET A 1 337 ? -25.939 3.547 13.802 1.00 85.75 337 MET A O 1
ATOM 2645 N N . GLU A 1 338 ? -24.376 5.035 13.184 1.00 85.38 338 GLU A N 1
ATOM 2646 C CA . GLU A 1 338 ? -24.524 4.841 11.735 1.00 85.38 338 GLU A CA 1
ATOM 2647 C C . GLU A 1 338 ? -24.113 3.432 11.278 1.00 85.38 338 GLU A C 1
ATOM 2649 O O . GLU A 1 338 ? -24.808 2.806 10.474 1.00 85.38 338 GLU A O 1
ATOM 2654 N N . TYR A 1 339 ? -22.994 2.924 11.799 1.00 84.19 339 TYR A N 1
ATOM 2655 C CA . TYR A 1 339 ? -22.427 1.647 11.372 1.00 84.19 339 TYR A CA 1
ATOM 2656 C C . TYR A 1 339 ? -22.859 0.456 12.240 1.00 84.19 339 TYR A C 1
ATOM 2658 O O . TYR A 1 339 ? -22.671 -0.673 11.795 1.00 84.19 339 TYR A O 1
ATOM 2666 N N . ASN A 1 340 ? -23.455 0.661 13.428 1.00 88.81 340 ASN A N 1
ATOM 2667 C CA . ASN A 1 340 ? -23.734 -0.402 14.416 1.00 88.81 340 ASN A CA 1
ATOM 2668 C C . ASN A 1 340 ? -24.390 -1.646 13.805 1.00 88.81 340 ASN A C 1
ATOM 2670 O O . ASN A 1 340 ? -23.953 -2.764 14.043 1.00 88.81 340 ASN A O 1
ATOM 2674 N N . GLU A 1 341 ? -25.432 -1.434 12.999 1.00 90.06 341 GLU A N 1
ATOM 2675 C CA . GLU A 1 341 ? -26.253 -2.501 12.412 1.00 90.06 341 GLU A CA 1
ATOM 2676 C C . GLU A 1 341 ? -25.568 -3.224 11.241 1.00 90.06 341 GLU A C 1
ATOM 2678 O O . GLU A 1 341 ? -26.058 -4.245 10.767 1.00 90.06 341 GLU A O 1
ATOM 2683 N N . GLN A 1 342 ? -24.453 -2.687 10.741 1.00 88.44 342 GLN A N 1
ATOM 2684 C CA . GLN A 1 342 ? -23.661 -3.299 9.670 1.00 88.44 342 GLN A CA 1
ATOM 2685 C C . GLN A 1 342 ? -22.600 -4.259 10.221 1.00 88.44 342 GLN A C 1
ATOM 2687 O O . GLN A 1 342 ? -22.063 -5.080 9.477 1.00 88.44 342 GLN A O 1
ATOM 2692 N N . PHE A 1 343 ? -22.282 -4.147 11.511 1.00 88.81 343 PHE A N 1
ATOM 2693 C CA . PHE A 1 343 ? -21.366 -5.044 12.195 1.00 88.81 343 PHE A CA 1
ATOM 2694 C C . PHE A 1 343 ? -22.054 -6.353 12.605 1.00 88.81 343 PHE A C 1
ATOM 2696 O O . PHE A 1 343 ? -23.265 -6.404 12.805 1.00 88.81 343 PHE A O 1
ATOM 2703 N N . GLU A 1 344 ? -21.267 -7.420 12.760 1.00 91.38 344 GLU A N 1
ATOM 2704 C CA . GLU A 1 344 ? -21.785 -8.750 13.111 1.00 91.38 344 GLU A CA 1
ATOM 2705 C C . GLU A 1 344 ? -22.454 -8.776 14.493 1.00 91.38 344 GLU A C 1
ATOM 2707 O O . GLU A 1 344 ? -23.466 -9.455 14.676 1.00 91.38 344 GLU A O 1
ATOM 2712 N N . MET A 1 345 ? -21.923 -8.015 15.457 1.00 91.31 345 MET A N 1
ATOM 2713 C CA . MET A 1 345 ? -22.503 -7.884 16.794 1.00 91.31 345 MET A CA 1
ATOM 2714 C C . MET A 1 345 ? -22.798 -6.416 17.124 1.00 91.31 345 MET A C 1
ATOM 2716 O O . MET A 1 345 ? -21.943 -5.736 17.700 1.00 91.31 345 MET A O 1
ATOM 2720 N N . PRO A 1 346 ? -24.007 -5.917 16.813 1.00 92.31 346 PRO A N 1
ATOM 2721 C CA . PRO A 1 346 ? -24.424 -4.574 17.200 1.00 92.31 346 PRO A CA 1
ATOM 2722 C C . PRO A 1 346 ? -24.352 -4.384 18.718 1.00 92.31 346 PRO A C 1
ATOM 2724 O O . PRO A 1 346 ? -24.801 -5.234 19.494 1.00 92.31 346 PRO A O 1
ATOM 2727 N N . ILE A 1 347 ? -23.790 -3.261 19.155 1.00 91.56 347 ILE A N 1
ATOM 2728 C CA . ILE A 1 347 ? -23.579 -2.956 20.573 1.00 91.56 347 ILE A CA 1
ATOM 2729 C C . ILE A 1 347 ? -24.766 -2.145 21.089 1.00 91.56 347 ILE A C 1
ATOM 2731 O O . ILE A 1 347 ? -25.237 -1.216 20.432 1.00 91.56 347 ILE A O 1
ATOM 2735 N N . THR A 1 348 ? -25.253 -2.489 22.278 1.00 90.81 348 THR A N 1
ATOM 2736 C CA . THR A 1 348 ? -26.281 -1.739 23.013 1.00 90.81 348 THR A CA 1
ATOM 2737 C C . THR A 1 348 ? -25.863 -1.597 24.475 1.00 90.81 348 THR A C 1
ATOM 2739 O O . THR A 1 348 ? -24.835 -2.127 24.894 1.00 90.81 348 THR A O 1
ATOM 2742 N N . ASN A 1 349 ? -26.677 -0.925 25.289 1.00 86.62 349 ASN A N 1
ATOM 2743 C CA . ASN A 1 349 ? -26.447 -0.865 26.736 1.00 86.62 349 ASN A CA 1
ATOM 2744 C C . ASN A 1 349 ? -26.623 -2.233 27.430 1.00 86.62 349 ASN A C 1
ATOM 2746 O O . ASN A 1 349 ? -26.303 -2.371 28.606 1.00 86.62 349 ASN A O 1
ATOM 2750 N N . GLU A 1 350 ? -27.142 -3.239 26.723 1.00 90.69 350 GLU A N 1
ATOM 2751 C CA . GLU A 1 350 ? -27.402 -4.590 27.224 1.00 90.69 350 GLU A CA 1
ATOM 2752 C C . GLU A 1 350 ? -26.530 -5.658 26.549 1.00 90.69 350 GLU A C 1
ATOM 2754 O O . GLU A 1 350 ? -26.261 -6.686 27.163 1.00 90.69 350 GLU A O 1
ATOM 2759 N N . ASN A 1 351 ? -26.104 -5.443 25.300 1.00 91.00 351 ASN A N 1
ATOM 2760 C CA . ASN A 1 351 ? -25.242 -6.352 24.539 1.00 91.00 351 ASN A CA 1
ATOM 2761 C C . ASN A 1 351 ? -23.881 -5.688 24.257 1.00 91.00 351 ASN A C 1
ATOM 2763 O O . ASN A 1 351 ? -23.883 -4.583 23.709 1.00 91.00 351 ASN A O 1
ATOM 2767 N N . PRO A 1 352 ? -22.724 -6.301 24.582 1.00 94.94 352 PRO A N 1
ATOM 2768 C CA . PRO A 1 352 ? -22.496 -7.698 24.994 1.00 94.94 352 PRO A CA 1
ATOM 2769 C C . PRO A 1 352 ? -22.802 -8.050 26.462 1.00 94.94 352 PRO A C 1
ATOM 2771 O O . PRO A 1 352 ? -22.703 -9.221 26.832 1.00 94.94 352 PRO A O 1
ATOM 2774 N N . GLY A 1 353 ? -23.148 -7.075 27.302 1.00 93.81 353 GLY A N 1
ATOM 2775 C CA . GLY A 1 353 ? -23.471 -7.289 28.715 1.00 93.81 353 GLY A CA 1
ATOM 2776 C C . GLY A 1 353 ? -22.597 -6.478 29.665 1.00 93.81 353 GLY A C 1
ATOM 2777 O O . GLY A 1 353 ? -21.683 -5.768 29.251 1.00 93.81 353 GLY A O 1
ATOM 2778 N N . GLU A 1 354 ? -22.895 -6.584 30.957 1.00 94.69 354 GLU A N 1
ATOM 2779 C CA . GLU A 1 354 ? -22.190 -5.848 32.011 1.00 94.69 354 GLU A CA 1
ATOM 2780 C C . GLU A 1 354 ? -20.683 -6.139 31.989 1.00 94.69 354 GLU A C 1
ATOM 2782 O O . GLU A 1 354 ? -20.266 -7.294 31.912 1.00 94.69 354 GLU A O 1
ATOM 2787 N N . ASN A 1 355 ? -19.880 -5.076 32.052 1.00 94.62 355 ASN A N 1
ATOM 2788 C CA . ASN A 1 355 ? -18.419 -5.067 31.980 1.00 94.62 355 ASN A CA 1
ATOM 2789 C C . ASN A 1 355 ? -17.837 -5.679 30.699 1.00 94.62 355 ASN A C 1
ATOM 2791 O O . ASN A 1 355 ? -16.640 -5.971 30.654 1.00 94.62 355 ASN A O 1
ATOM 2795 N N . LYS A 1 356 ? -18.650 -5.862 29.652 1.00 96.94 356 LYS A N 1
ATOM 2796 C CA . LYS A 1 356 ? -18.224 -6.477 28.394 1.00 96.94 356 LYS A CA 1
ATOM 2797 C C . LYS A 1 356 ? -18.144 -5.470 27.258 1.00 96.94 356 LYS A C 1
ATOM 2799 O O . LYS A 1 356 ? -18.995 -4.589 27.101 1.00 96.94 356 LYS A O 1
ATOM 2804 N N . GLY A 1 357 ? -17.107 -5.623 26.448 1.00 96.88 357 GLY A N 1
ATOM 2805 C CA . GLY A 1 357 ? -16.883 -4.886 25.215 1.00 96.88 357 GLY A CA 1
ATOM 2806 C C . GLY A 1 357 ? -16.654 -5.804 24.028 1.00 96.88 357 GLY A C 1
ATOM 2807 O O . GLY A 1 357 ? -16.397 -6.995 24.187 1.00 96.88 357 GLY A O 1
ATOM 2808 N N . ILE A 1 358 ? -16.767 -5.235 22.835 1.00 97.00 358 ILE A N 1
ATOM 2809 C CA . ILE A 1 358 ? -16.549 -5.910 21.564 1.00 97.00 358 ILE A CA 1
ATOM 2810 C C . ILE A 1 358 ? -15.486 -5.148 20.776 1.00 97.00 358 ILE A C 1
ATOM 2812 O O . ILE A 1 358 ? -15.511 -3.917 20.704 1.00 97.00 358 ILE A O 1
ATOM 2816 N N . ILE A 1 359 ? -14.578 -5.904 20.163 1.00 97.88 359 ILE A N 1
ATOM 2817 C CA . ILE A 1 359 ? -13.697 -5.452 19.086 1.00 97.88 359 ILE A CA 1
ATOM 2818 C C . ILE A 1 359 ? -14.173 -6.142 17.814 1.00 97.88 359 ILE A C 1
ATOM 2820 O O . ILE A 1 359 ? -14.224 -7.370 17.758 1.00 97.88 359 ILE A O 1
ATOM 2824 N N . GLN A 1 360 ? -14.509 -5.376 16.785 1.00 96.56 360 GLN A N 1
ATOM 2825 C CA . GLN A 1 360 ? -14.965 -5.941 15.517 1.00 96.56 360 GLN A CA 1
ATOM 2826 C C . GLN A 1 360 ? -14.563 -5.079 14.330 1.00 96.56 360 GLN A C 1
ATOM 2828 O O . GLN A 1 360 ? -14.254 -3.897 14.473 1.00 96.56 360 GLN A O 1
ATOM 2833 N N . VAL A 1 361 ? -14.535 -5.697 13.153 1.00 93.12 361 VAL A N 1
ATOM 2834 C CA . VAL A 1 361 ? -13.985 -5.106 11.935 1.00 93.12 361 VAL A CA 1
ATOM 2835 C C . VAL A 1 361 ? -15.027 -5.159 10.831 1.00 93.12 361 VAL A C 1
ATOM 2837 O O . VAL A 1 361 ? -15.571 -6.219 10.535 1.00 93.12 361 VAL A O 1
ATOM 2840 N N . LEU A 1 362 ? -15.265 -4.022 10.186 1.00 85.88 362 LEU A N 1
ATOM 2841 C CA . LEU A 1 362 ? -16.099 -3.901 8.998 1.00 85.88 362 LEU A CA 1
ATOM 2842 C C . LEU A 1 362 ? -15.230 -3.423 7.839 1.00 85.88 362 LEU A C 1
ATOM 2844 O O . LEU A 1 362 ? -14.521 -2.424 7.945 1.00 85.88 362 LEU A O 1
ATOM 2848 N N . LYS A 1 363 ? -15.295 -4.131 6.712 1.00 83.56 363 LYS A N 1
ATOM 2849 C CA . LYS A 1 363 ? -14.681 -3.688 5.458 1.00 83.56 363 LYS A CA 1
ATOM 2850 C C . LYS A 1 363 ? -15.749 -3.006 4.622 1.00 83.56 363 LYS A C 1
ATOM 2852 O O . LYS A 1 363 ? -16.704 -3.652 4.200 1.00 83.56 363 LYS A O 1
ATOM 2857 N N . VAL A 1 364 ? -15.574 -1.716 4.385 1.00 77.38 364 VAL A N 1
ATOM 2858 C CA . VAL A 1 364 ? -16.461 -0.926 3.536 1.00 77.38 364 VAL A CA 1
ATOM 2859 C C . VAL A 1 364 ? -15.897 -0.927 2.121 1.00 77.38 364 VAL A C 1
ATOM 2861 O O . VAL A 1 364 ? -14.685 -0.814 1.934 1.00 77.38 364 VAL A O 1
ATOM 2864 N N . GLN A 1 365 ? -16.770 -1.084 1.128 1.00 70.75 365 GLN A N 1
ATOM 2865 C CA . GLN A 1 365 ? -16.428 -0.957 -0.285 1.00 70.75 365 GLN A CA 1
ATOM 2866 C C . GLN A 1 365 ? -17.376 0.036 -0.948 1.00 70.75 365 GLN A C 1
ATOM 2868 O O . GLN A 1 365 ? -18.587 -0.177 -0.977 1.00 70.75 365 GLN A O 1
ATOM 2873 N N . ASP A 1 366 ? -16.812 1.097 -1.508 1.00 66.19 366 ASP A N 1
ATOM 2874 C CA . ASP A 1 366 ? -17.494 1.997 -2.422 1.00 66.19 366 ASP A CA 1
ATOM 2875 C C . ASP A 1 366 ? -17.218 1.542 -3.859 1.00 66.19 366 ASP A C 1
ATOM 2877 O O . ASP A 1 366 ? -16.070 1.446 -4.294 1.00 66.19 366 ASP A O 1
ATOM 2881 N N . THR A 1 367 ? -18.292 1.220 -4.577 1.00 67.94 367 THR A N 1
ATOM 2882 C CA . THR A 1 367 ? -18.274 0.713 -5.959 1.00 67.94 367 THR A CA 1
ATOM 2883 C C . THR A 1 367 ? -18.896 1.703 -6.946 1.00 67.94 367 THR A C 1
ATOM 2885 O O . THR A 1 367 ? -19.177 1.351 -8.089 1.00 67.94 367 THR A O 1
ATOM 2888 N N . SER A 1 368 ? -19.148 2.943 -6.518 1.00 52.47 368 SER A N 1
ATOM 2889 C CA . SER A 1 368 ? -19.909 3.927 -7.294 1.00 52.47 368 SER A CA 1
ATOM 2890 C C . SER A 1 368 ? -19.134 4.590 -8.447 1.00 52.47 368 SER A C 1
ATOM 2892 O O . SER A 1 368 ? -19.740 5.329 -9.226 1.00 52.47 368 SER A O 1
ATOM 2894 N N . GLY A 1 369 ? -17.834 4.311 -8.608 1.00 59.44 369 GLY A N 1
ATOM 2895 C CA . GLY A 1 369 ? -16.982 4.896 -9.652 1.00 59.44 369 GLY A CA 1
ATOM 2896 C C . GLY A 1 369 ? -15.981 3.922 -10.283 1.00 59.44 369 GLY A C 1
ATOM 2897 O O . GLY A 1 369 ? -15.977 2.731 -9.989 1.00 59.44 369 GLY A O 1
ATOM 2898 N N . SER A 1 370 ? -15.101 4.457 -11.137 1.00 53.94 370 SER A N 1
ATOM 2899 C CA . SER A 1 370 ? -14.024 3.746 -11.862 1.00 53.94 370 SER A CA 1
ATOM 2900 C C . SER A 1 370 ? -12.900 3.179 -10.977 1.00 53.94 370 SER A C 1
ATOM 2902 O O . SER A 1 370 ? -11.943 2.570 -11.462 1.00 53.94 370 SER A O 1
ATOM 2904 N N . ILE A 1 371 ? -12.988 3.424 -9.671 1.00 61.50 371 ILE A N 1
ATOM 2905 C CA . ILE A 1 371 ? -12.130 2.844 -8.647 1.00 61.50 371 ILE A CA 1
ATOM 2906 C C . ILE A 1 371 ? -13.050 2.252 -7.597 1.00 61.50 371 ILE A C 1
ATOM 2908 O O . ILE A 1 371 ? -13.920 2.945 -7.065 1.00 61.50 371 ILE A O 1
ATOM 2912 N N . ILE A 1 372 ? -12.796 1.003 -7.242 1.00 67.94 372 ILE A N 1
ATOM 2913 C CA . ILE A 1 372 ? -13.379 0.412 -6.050 1.00 67.94 372 ILE A CA 1
ATOM 2914 C C . ILE A 1 372 ? -12.521 0.869 -4.876 1.00 67.94 372 ILE A C 1
ATOM 2916 O O . ILE A 1 372 ? -11.380 0.424 -4.709 1.00 67.94 372 ILE A O 1
ATOM 2920 N N . LYS A 1 373 ? -13.052 1.790 -4.076 1.00 68.19 373 LYS A N 1
ATOM 2921 C CA . LYS A 1 373 ? -12.394 2.237 -2.851 1.00 68.19 373 LYS A CA 1
ATOM 2922 C C . LYS A 1 373 ? -12.843 1.344 -1.713 1.00 68.19 373 LYS A C 1
ATOM 2924 O O . LYS A 1 373 ? -14.031 1.159 -1.483 1.00 68.19 373 LYS A O 1
ATOM 2929 N N . SER A 1 374 ? -11.889 0.797 -0.982 1.00 74.31 374 SER A N 1
ATOM 2930 C CA . SER A 1 374 ? -12.149 -0.041 0.175 1.00 74.31 374 SER A CA 1
ATOM 2931 C C . SER A 1 374 ? -11.338 0.422 1.370 1.00 74.31 374 SER A C 1
ATOM 2933 O O . SER A 1 374 ? -10.158 0.754 1.260 1.00 74.31 374 SER A O 1
ATOM 2935 N N . TYR A 1 375 ? -11.982 0.466 2.524 1.00 78.44 375 TYR A N 1
ATOM 2936 C CA . TYR A 1 375 ? -11.357 0.864 3.775 1.00 78.44 375 TYR A CA 1
ATOM 2937 C C . TYR A 1 375 ? -11.934 0.056 4.928 1.00 78.44 375 TYR A C 1
ATOM 2939 O O . TYR A 1 375 ? -12.988 -0.573 4.820 1.00 78.44 375 TYR A O 1
ATOM 2947 N N . THR A 1 376 ? -11.188 0.016 6.023 1.00 86.25 376 THR A N 1
ATOM 2948 C CA . THR A 1 376 ? -11.506 -0.818 7.178 1.00 86.25 376 THR A CA 1
ATOM 2949 C C . THR A 1 376 ? -11.898 0.051 8.361 1.00 86.25 376 THR A C 1
ATOM 2951 O O . THR A 1 376 ? -11.176 0.980 8.721 1.00 86.25 376 THR A O 1
ATOM 2954 N N . ILE A 1 377 ? -13.030 -0.275 8.978 1.00 89.94 377 ILE A N 1
ATOM 2955 C CA . ILE A 1 377 ? -13.508 0.333 10.214 1.00 89.94 377 ILE A CA 1
ATOM 2956 C C . ILE A 1 377 ? -13.344 -0.691 11.334 1.00 89.94 377 ILE A C 1
ATOM 2958 O O . ILE A 1 377 ? -13.957 -1.757 11.303 1.00 89.94 377 ILE A O 1
ATOM 2962 N N . VAL A 1 378 ? -12.526 -0.362 12.328 1.00 95.50 378 VAL A N 1
ATOM 2963 C CA . VAL A 1 378 ? -12.473 -1.078 13.604 1.00 95.50 378 VAL A CA 1
ATOM 2964 C C . VAL A 1 378 ? -13.436 -0.404 14.565 1.00 95.50 378 VAL A C 1
ATOM 2966 O O . VAL A 1 378 ? -13.417 0.816 14.711 1.00 95.50 378 VAL A O 1
ATOM 2969 N N . TYR A 1 379 ? -14.266 -1.191 15.235 1.00 95.88 379 TYR A N 1
ATOM 2970 C CA . TYR A 1 379 ? -15.216 -0.705 16.219 1.00 95.88 379 TYR A CA 1
ATOM 2971 C C . TYR A 1 379 ? -14.902 -1.283 17.599 1.00 95.88 379 TYR A C 1
ATOM 2973 O O . TYR A 1 379 ? -14.892 -2.502 17.771 1.00 95.88 379 TYR A O 1
ATOM 2981 N N . ILE A 1 380 ? -14.615 -0.389 18.553 1.00 96.25 380 ILE A N 1
ATOM 2982 C CA . ILE A 1 380 ? -14.251 -0.700 19.938 1.00 96.25 380 ILE A CA 1
ATOM 2983 C C . ILE A 1 380 ? -15.245 -0.003 20.866 1.00 96.25 380 ILE A C 1
ATOM 2985 O O . ILE A 1 380 ? -15.189 1.213 21.071 1.00 96.25 380 ILE A O 1
ATOM 2989 N N . ALA A 1 381 ? -16.162 -0.771 21.444 1.00 94.06 381 ALA A N 1
ATOM 2990 C CA . ALA A 1 381 ? -17.104 -0.263 22.434 1.00 94.06 381 ALA A CA 1
ATOM 2991 C C . ALA A 1 381 ? -17.626 -1.390 23.325 1.00 94.06 381 ALA A C 1
ATOM 2993 O O . ALA A 1 381 ? -17.496 -2.566 23.003 1.00 94.06 381 ALA A O 1
ATOM 2994 N N . GLY A 1 382 ? -18.234 -1.036 24.449 1.00 93.06 382 GLY A N 1
ATOM 2995 C CA . GLY A 1 382 ? -18.962 -1.977 25.291 1.00 93.06 382 GLY A CA 1
ATOM 2996 C C . GLY A 1 382 ? -20.309 -1.446 25.732 1.00 93.06 382 GLY A C 1
ATOM 2997 O O . GLY A 1 382 ? -20.657 -0.297 25.456 1.00 93.06 382 GLY A O 1
ATOM 2998 N N . SER A 1 383 ? -21.058 -2.298 26.430 1.00 90.38 383 SER A N 1
ATOM 2999 C CA . SER A 1 383 ? -22.360 -1.924 26.997 1.00 90.38 383 SER A CA 1
ATOM 3000 C C . SER A 1 383 ? -22.248 -0.858 28.080 1.00 90.38 383 SER A C 1
ATOM 3002 O O . SER A 1 383 ? -23.192 -0.115 28.339 1.00 90.38 383 SER A O 1
ATOM 3004 N N . ASP A 1 384 ? -21.071 -0.759 28.691 1.00 88.56 384 ASP A N 1
ATOM 3005 C CA . ASP A 1 384 ? -20.725 0.250 29.671 1.00 88.56 384 ASP A CA 1
ATOM 3006 C C . ASP A 1 384 ? -19.264 0.714 29.503 1.00 88.56 384 ASP A C 1
ATOM 3008 O O . ASP A 1 384 ? -18.548 0.365 28.553 1.00 88.56 384 ASP A O 1
ATOM 3012 N N . ARG A 1 385 ? -18.824 1.562 30.437 1.00 90.44 385 ARG A N 1
ATOM 3013 C CA . ARG A 1 385 ? -17.482 2.156 30.426 1.00 90.44 385 ARG A CA 1
ATOM 3014 C C . ARG A 1 385 ? -16.386 1.123 30.672 1.00 90.44 385 ARG A C 1
ATOM 3016 O O . ARG A 1 385 ? -15.322 1.232 30.072 1.00 90.44 385 ARG A O 1
ATOM 3023 N N . LEU A 1 386 ? -16.634 0.141 31.541 1.00 92.00 386 LEU A N 1
ATOM 3024 C CA . LEU A 1 386 ? -15.659 -0.907 31.839 1.00 92.00 386 LEU A CA 1
ATOM 3025 C C . LEU A 1 386 ? -15.544 -1.879 30.667 1.00 92.00 386 LEU A C 1
ATOM 3027 O O . LEU A 1 386 ? -14.436 -2.253 30.306 1.00 92.00 386 LEU A O 1
ATOM 3031 N N . GLY A 1 387 ? -16.654 -2.185 29.998 1.00 94.38 387 GLY A N 1
ATOM 3032 C CA . GLY A 1 387 ? -16.669 -2.935 28.751 1.00 94.38 387 GLY A CA 1
ATOM 3033 C C . GLY A 1 387 ? -15.883 -2.247 27.637 1.00 94.38 387 GLY A C 1
ATOM 3034 O O . GLY A 1 387 ? -15.029 -2.866 27.007 1.00 94.38 387 GLY A O 1
ATOM 3035 N N . THR A 1 388 ? -16.106 -0.945 27.429 1.00 91.94 388 THR A N 1
ATOM 3036 C CA . THR A 1 388 ? -15.328 -0.166 26.444 1.00 91.94 388 THR A CA 1
ATOM 3037 C C . THR A 1 388 ? -13.835 -0.167 26.781 1.00 91.94 388 THR A C 1
ATOM 3039 O O . THR A 1 388 ? -13.011 -0.389 25.895 1.00 91.94 388 THR A O 1
ATOM 3042 N N . LEU A 1 389 ? -13.482 0.014 28.058 1.00 91.81 389 LEU A N 1
ATOM 3043 C CA . LEU A 1 389 ? -12.095 -0.058 28.519 1.00 91.81 389 LEU A CA 1
ATOM 3044 C C . LEU A 1 389 ? -11.490 -1.457 28.316 1.00 91.81 389 LEU A C 1
ATOM 3046 O O . LEU A 1 389 ? -10.345 -1.560 27.886 1.00 91.81 389 LEU A O 1
ATOM 3050 N N . ALA A 1 390 ? -12.251 -2.528 28.556 1.00 94.19 390 ALA A N 1
ATOM 3051 C CA . ALA A 1 390 ? -11.793 -3.899 28.342 1.00 94.19 390 ALA A CA 1
ATOM 3052 C C . ALA A 1 390 ? -11.446 -4.169 26.884 1.00 94.19 390 ALA A C 1
ATOM 3054 O O . ALA A 1 390 ? -10.351 -4.646 26.590 1.00 94.19 390 ALA A O 1
ATOM 3055 N N . ALA A 1 391 ? -12.354 -3.820 25.972 1.00 96.56 391 ALA A N 1
ATOM 3056 C CA . ALA A 1 391 ? -12.115 -3.955 24.543 1.00 96.56 391 ALA A CA 1
ATOM 3057 C C . ALA A 1 391 ? -10.923 -3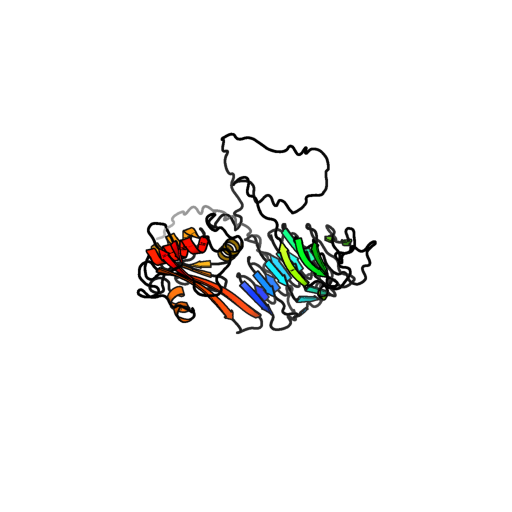.096 24.090 1.00 96.56 391 ALA A C 1
ATOM 3059 O O . ALA A 1 391 ? -10.112 -3.553 23.289 1.00 96.56 391 ALA A O 1
ATOM 3060 N N . MET A 1 392 ? -10.773 -1.886 24.636 1.00 94.88 392 MET A N 1
ATOM 3061 C CA . MET A 1 392 ? -9.654 -1.001 24.311 1.00 94.88 392 MET A CA 1
ATOM 3062 C C . MET A 1 392 ? -8.300 -1.571 24.747 1.00 94.88 392 MET A C 1
ATOM 3064 O O . MET A 1 392 ? -7.376 -1.649 23.941 1.00 94.88 392 MET A O 1
ATOM 3068 N N . GLU A 1 393 ? -8.174 -2.001 26.003 1.00 94.56 393 GLU A N 1
ATOM 3069 C CA . GLU A 1 393 ? -6.922 -2.573 26.510 1.00 94.56 393 GLU A CA 1
ATOM 3070 C C . GLU A 1 393 ? -6.574 -3.887 25.805 1.00 94.56 393 GLU A C 1
ATOM 3072 O O . GLU A 1 393 ? -5.422 -4.114 25.443 1.00 94.56 393 GLU A O 1
ATOM 3077 N N . TYR A 1 394 ? -7.571 -4.731 25.524 1.00 96.38 394 TYR A N 1
ATOM 3078 C CA . TYR A 1 394 ? -7.339 -5.972 24.790 1.00 96.38 394 TYR A CA 1
ATOM 3079 C C . TYR A 1 394 ? -6.911 -5.715 23.339 1.00 96.38 394 TYR A C 1
ATOM 3081 O O . TYR A 1 394 ? -6.024 -6.404 22.835 1.00 96.38 394 TYR A O 1
ATOM 3089 N N . PHE A 1 395 ? -7.465 -4.693 22.675 1.00 96.81 395 PHE A N 1
ATOM 3090 C CA . PHE A 1 395 ? -7.093 -4.321 21.306 1.00 96.81 395 PHE A CA 1
ATOM 3091 C C . PHE A 1 395 ? -5.592 -4.030 21.155 1.00 96.81 395 PHE A C 1
ATOM 3093 O O . PHE A 1 395 ? -4.986 -4.449 20.169 1.00 96.81 395 PHE A O 1
ATOM 3100 N N . LYS A 1 396 ? -4.965 -3.390 22.151 1.00 94.50 396 LYS A N 1
ATOM 3101 C CA . LYS A 1 396 ? -3.517 -3.100 22.153 1.00 94.50 396 LYS A CA 1
ATOM 3102 C C . LYS A 1 396 ? -2.645 -4.367 22.153 1.00 94.50 396 LYS A C 1
ATOM 3104 O O . LYS A 1 396 ? -1.492 -4.318 21.727 1.00 94.50 396 LYS A O 1
ATOM 3109 N N . THR A 1 397 ? -3.197 -5.496 22.605 1.00 94.25 397 THR A N 1
ATOM 3110 C CA . THR A 1 397 ? -2.503 -6.794 22.699 1.00 94.25 397 THR A CA 1
ATOM 3111 C C . THR A 1 397 ? -2.679 -7.683 21.469 1.00 94.25 397 THR A C 1
ATOM 3113 O O . THR A 1 397 ? -2.048 -8.734 21.380 1.00 94.25 397 THR A O 1
ATOM 3116 N N . LEU A 1 398 ? -3.537 -7.298 20.518 1.00 91.31 398 LEU A N 1
ATOM 3117 C CA . LEU A 1 398 ? -3.794 -8.110 19.331 1.00 91.31 398 LEU A CA 1
ATOM 3118 C C . LEU A 1 398 ? -2.550 -8.219 18.445 1.00 91.31 398 LEU A C 1
ATOM 3120 O O . LEU A 1 398 ? -1.851 -7.235 18.211 1.00 91.31 398 LEU A O 1
ATOM 3124 N N . GLU A 1 399 ? -2.318 -9.407 17.885 1.00 84.88 399 GLU A N 1
ATOM 3125 C CA . GLU A 1 399 ? -1.279 -9.622 16.871 1.00 84.88 399 GLU A CA 1
ATOM 3126 C C . GLU A 1 399 ? -1.725 -9.141 15.477 1.00 84.88 399 GLU A C 1
ATOM 3128 O O . GLU A 1 399 ? -0.911 -8.593 14.735 1.00 84.88 399 GLU A O 1
ATOM 3133 N N . ASP A 1 400 ? -3.013 -9.288 15.144 1.00 86.69 400 ASP A N 1
ATOM 3134 C CA . ASP A 1 400 ? -3.632 -8.904 13.865 1.00 86.69 400 ASP A CA 1
ATOM 3135 C C . ASP A 1 400 ? -5.094 -8.457 14.082 1.00 86.69 400 ASP A C 1
ATOM 3137 O O . ASP A 1 400 ? -5.696 -8.733 15.125 1.00 86.69 400 ASP A O 1
ATOM 3141 N N . LEU A 1 401 ? -5.677 -7.757 13.105 1.00 88.44 401 LEU A N 1
ATOM 3142 C CA . LEU A 1 401 ? -7.090 -7.385 13.122 1.00 88.44 401 LEU A CA 1
ATOM 3143 C C . LEU A 1 401 ? -7.975 -8.641 13.094 1.00 88.44 401 LEU A C 1
ATOM 3145 O O . LEU A 1 401 ? -7.739 -9.548 12.290 1.00 88.44 401 LEU A O 1
ATOM 3149 N N . PRO A 1 402 ? -9.026 -8.710 13.928 1.00 91.75 402 PRO A N 1
ATOM 3150 C CA . PRO A 1 402 ? -9.805 -9.926 14.036 1.00 91.75 402 PRO A CA 1
ATOM 3151 C C . PRO A 1 402 ? -10.702 -10.130 12.810 1.00 91.75 402 PRO A C 1
ATOM 3153 O O . PRO A 1 402 ? -11.214 -9.184 12.211 1.00 91.75 402 PRO A O 1
ATOM 3156 N N . THR A 1 403 ? -10.896 -11.394 12.434 1.00 88.44 403 THR A N 1
ATOM 3157 C CA . THR A 1 403 ? -11.752 -11.786 11.299 1.00 88.44 403 THR A CA 1
ATOM 3158 C C . THR A 1 403 ? -13.235 -11.876 11.661 1.00 88.44 403 THR A C 1
ATOM 3160 O O . THR A 1 403 ? -14.069 -11.929 10.762 1.00 88.44 403 THR A O 1
ATOM 3163 N N . GLY A 1 404 ? -13.550 -11.862 12.958 1.00 92.06 404 GLY A N 1
ATOM 3164 C CA . GLY A 1 404 ? -14.895 -11.812 13.528 1.00 92.06 404 GLY A CA 1
ATOM 3165 C C . GLY A 1 404 ? -14.888 -11.053 14.863 1.00 92.06 404 GLY A C 1
ATOM 3166 O O . GLY A 1 404 ? -13.821 -10.632 15.317 1.00 92.06 404 GLY A O 1
ATOM 3167 N N . PRO A 1 405 ? -16.049 -10.846 15.498 1.00 95.69 405 PRO A N 1
ATOM 3168 C CA . PRO A 1 405 ? -16.147 -10.090 16.740 1.00 95.69 405 PRO A CA 1
ATOM 3169 C C . PRO A 1 405 ? -15.434 -10.808 17.893 1.00 95.69 405 PRO A C 1
ATOM 3171 O O . PRO A 1 405 ? -15.637 -11.998 18.134 1.00 95.69 405 PRO A O 1
ATOM 3174 N N . ILE A 1 406 ? -14.623 -10.063 18.641 1.00 97.38 406 ILE A N 1
ATOM 3175 C CA . ILE A 1 406 ? -14.019 -10.511 19.897 1.00 97.38 406 ILE A CA 1
ATOM 3176 C C . ILE A 1 406 ? -14.791 -9.863 21.038 1.00 97.38 406 ILE A C 1
ATOM 3178 O O . ILE A 1 406 ? -14.814 -8.639 21.134 1.00 97.38 406 ILE A O 1
ATOM 3182 N N . THR A 1 407 ? -15.384 -10.674 21.915 1.00 97.75 407 THR A N 1
ATOM 3183 C CA . THR A 1 407 ? -15.982 -10.181 23.163 1.00 97.75 407 THR A CA 1
ATOM 3184 C C . THR A 1 407 ? -14.964 -10.276 24.294 1.00 97.75 407 THR A C 1
ATOM 3186 O O . THR A 1 407 ? -14.308 -11.303 24.470 1.00 97.75 407 THR A O 1
ATOM 3189 N N . VAL A 1 408 ? -14.831 -9.197 25.057 1.00 97.00 408 VAL A N 1
ATOM 3190 C CA . VAL A 1 408 ? -13.853 -9.045 26.136 1.00 97.00 408 VAL A CA 1
ATOM 3191 C C . VAL A 1 408 ? -14.575 -8.580 27.393 1.00 97.00 408 VAL A C 1
ATOM 3193 O O . VAL A 1 408 ? -15.431 -7.705 27.314 1.00 97.00 408 VAL A O 1
ATOM 3196 N N . GLU A 1 409 ? -14.230 -9.135 28.549 1.00 97.19 409 GLU A N 1
ATOM 3197 C CA . GLU A 1 409 ? -14.773 -8.756 29.855 1.00 97.19 409 GLU A CA 1
ATOM 3198 C C . GLU A 1 409 ? -13.705 -8.073 30.716 1.00 97.19 409 GLU A C 1
ATOM 3200 O O . GLU A 1 409 ? -12.554 -8.514 30.768 1.00 97.19 409 GLU A O 1
ATOM 3205 N N . TRP A 1 410 ? -14.083 -7.000 31.416 1.00 96.88 410 TRP A N 1
ATOM 3206 C CA . TRP A 1 410 ? -13.238 -6.393 32.439 1.00 96.88 410 TRP A CA 1
ATOM 3207 C C . TRP A 1 410 ? -13.300 -7.195 33.740 1.00 96.88 410 TRP A C 1
ATOM 3209 O O . TRP A 1 410 ? -14.368 -7.347 34.331 1.00 96.88 410 TRP A O 1
ATOM 3219 N N . THR A 1 411 ? -12.145 -7.635 34.238 1.00 94.94 411 THR A N 1
ATOM 3220 C CA . THR A 1 411 ? -12.021 -8.298 35.545 1.00 94.94 411 THR A CA 1
ATOM 3221 C C . THR A 1 411 ? -11.125 -7.500 36.487 1.00 94.94 411 THR A C 1
ATOM 3223 O O . THR A 1 411 ? -10.456 -6.548 36.086 1.00 94.94 411 THR A O 1
ATOM 3226 N N . GLU A 1 412 ? -11.039 -7.923 37.750 1.00 92.06 412 GLU A N 1
ATOM 3227 C CA . GLU A 1 412 ? -10.083 -7.358 38.714 1.00 92.06 412 GLU A CA 1
ATOM 3228 C C . GLU A 1 412 ? -8.618 -7.465 38.246 1.00 92.06 412 GLU A C 1
ATOM 3230 O O . GLU A 1 412 ? -7.782 -6.672 38.674 1.00 92.06 412 GLU A O 1
ATOM 3235 N N . ASN A 1 413 ? -8.312 -8.412 37.349 1.00 91.69 413 ASN A N 1
ATOM 3236 C CA . ASN A 1 413 ? -6.972 -8.642 36.803 1.00 91.69 413 ASN A CA 1
ATOM 3237 C C . ASN A 1 413 ? -6.774 -8.037 35.399 1.00 91.69 413 ASN A C 1
ATOM 3239 O O . ASN A 1 413 ? -5.760 -8.314 34.761 1.00 91.69 413 ASN A O 1
ATOM 3243 N N . GLY A 1 414 ? -7.725 -7.231 34.914 1.00 89.81 414 GLY A N 1
ATOM 3244 C CA . GLY A 1 414 ? -7.702 -6.637 33.575 1.00 89.81 414 GLY A CA 1
ATOM 3245 C C . GLY A 1 414 ? -8.604 -7.356 32.562 1.00 89.81 414 GLY A C 1
ATOM 3246 O O . GLY A 1 414 ? -9.466 -8.152 32.961 1.00 89.81 414 GLY A O 1
ATOM 3247 N N . PRO A 1 415 ? -8.455 -7.046 31.260 1.00 94.56 415 PRO A N 1
ATOM 3248 C CA . PRO A 1 415 ? -9.314 -7.580 30.208 1.00 94.56 415 PRO A CA 1
ATOM 3249 C C . PRO A 1 415 ? -9.034 -9.061 29.931 1.00 94.56 415 PRO A C 1
ATOM 3251 O O . PRO A 1 415 ? -7.882 -9.472 29.786 1.00 94.56 415 PRO A O 1
ATOM 3254 N N . VAL A 1 416 ? -10.092 -9.859 29.794 1.00 92.06 416 VAL A N 1
ATOM 3255 C CA . VAL A 1 416 ? -10.012 -11.273 29.395 1.00 92.06 416 VAL A CA 1
ATOM 3256 C C . VAL A 1 416 ? -11.018 -11.579 28.290 1.00 92.06 416 VAL A C 1
ATOM 3258 O O . VAL A 1 416 ? -12.052 -10.923 28.192 1.00 92.06 416 VAL A O 1
ATOM 3261 N N . LEU A 1 417 ? -10.731 -12.585 27.462 1.00 93.88 417 LEU A N 1
ATOM 3262 C CA . LEU A 1 417 ? -11.709 -13.101 26.500 1.00 93.88 417 LEU A CA 1
ATOM 3263 C C . LEU A 1 417 ? -12.937 -13.647 27.242 1.00 93.88 417 LEU A C 1
ATOM 3265 O O . LEU A 1 417 ? -12.778 -14.384 28.218 1.00 93.88 417 LEU A O 1
ATOM 3269 N N . ALA A 1 418 ? -14.126 -13.263 26.776 1.00 86.50 418 ALA A N 1
ATOM 3270 C CA . ALA A 1 418 ? -15.411 -13.590 27.396 1.00 86.50 418 ALA A CA 1
ATOM 3271 C C . ALA A 1 418 ? -16.080 -14.845 26.820 1.00 86.50 418 ALA A C 1
ATOM 3273 O O . ALA A 1 418 ? -15.845 -15.163 25.630 1.00 86.50 418 ALA A O 1
#

Sequence (418 aa):
MKRFLILAIVALSMLVSVSADIYIPEANMTINESGTYVLSEDILTLNETGIWINASNVILDGNNHIVTGNSTSKNTGISVYNANDKIENVTIKNLKIKNWSTGVKIGWNVKNITITNCEFEDNEYFLNSYASEQYFYLNTIHKNQSAESYTPLASPKLVYTYGGNEYTYRLGNYYEGYTGTEIESEGVYKGDLELFGWEGGAYDPYPLINTPENYKIIKTLYPEVELKYEEDGALIADIFALTSDPENYVITDAPVTTTTTTPRSGSGGRSYDSDISDDIQSRIIKNFVSSATVIYGNEIDENYANQLRERIQNANGFTITGNAVIVGGPFANPFAMEYNEQFEMPITNENPGENKGIIQVLKVQDTSGSIIKSYTIVYIAGSDRLGTLAAMEYFKTLEDLPTGPITVEWTENGPVLA

pLDDT: mean 79.04, std 21.93, range [21.48, 98.81]

Secondary structure (DSSP, 8-state):
--------------------------EEEEE-SSEEEEESS-EE--SSEEEEE-SSSEEEE-TT-EEE----TT-EEEEE--SSS-EEEEEEES-EEES-SEEEEE-TTEEEEEEES-EEES-SEEEEE--SSEEEES-EE-SS-EEEESS-S--SEEEEEETTEEEEE----EETT---SSB-TTSBBSS-EEE--SSS-EEESS-BSS-GGG-EEEEEEPPP-----TTS----TTS-SS-S--------------------PPP----TTTTB-TT---HHHHHHHHHSEEEESSHHHHHHHTTTBS-EEESTT----S-EEEES-TTT-HHHHHHGGGSSS---SSSS-TTEEEEEEEEEEE-SSSEEEEEEEEEEEESSHHHHHHHHHHHHT-SS--SSPEEEEEETTEEEE-

Radius of gyration: 25.78 Å; chains: 1; bounding box: 65×99×63 Å

InterPro domains:
  IPR011050 Pectin lyase fold/virulence factor [SSF51126] (43-155)
  IPR012334 Pectin lyase fold [G3DSA:2.160.20.10] (18-200)

Organism: Methanococcus maripaludis (NCBI:txid39152)